Protein 7PC5 (pdb70)

Organism: Homo sapiens (NCBI:txid9606)

Secondary structure (DSSP, 8-state):
-EEEEEE---SS---EEEE--TT-SS-SS-EEEEE-TTSHHHHHT---TT-EEEEETTEE-TT--HHHHHHHHHHHHH-TTS-SEEEEEE----SS-HHHHHHHHHHHHHHHHSTT--HHHHHHHHTTS-HHHHHHHHHHHHHHHSS-HHHHHHHH--HHHHHHHHHHHS-HHHHHHHHHHHHT-SSS--HHHHHHHHHH--HHHHHHHHHHHHHHHSS-HHHHHHHH--HHHHHHHHHHHT--PPPPPSS--HHHHHHHHHHHHHHTTTSSS--HHHHHHHHHHS-HHHHHHHHHHHHHH-SS-HHHHHHHH--HHHHHHHHHHHHHHH-HHHHHHHHHHHHHSSSS--HHHHHHHHHHHTTTTHHHHHHHHHHHHSS-HHHHHHHH--HHHHHHHHHHH-S--/--EEE-

B-factor: mean 40.4, std 25.14, range [13.93, 130.68]

Structure (mmCIF, N/CA/C/O backbone):
data_7PC5
#
_entry.id   7PC5
#
_cell.length_a   54.110
_cell.length_b   60.350
_cell.length_c   181.680
_cell.angle_alpha   90.000
_cell.angle_beta   90.000
_cell.angle_gamma   90.000
#
_symmetry.space_group_name_H-M   'P 2 21 21'
#
loop_
_entity.id
_entity.type
_entity.pdbx_description
1 polymer 'PDZ domain-containing protein 7,Annexin A2'
2 polymer 'Exocyst complex component 4'
3 non-polymer 'CALCIUM ION'
4 non-polymer GLYCEROL
5 water water
#
loop_
_atom_site.group_PDB
_atom_site.id
_atom_site.type_symbol
_atom_site.label_atom_id
_atom_site.label_alt_id
_atom_site.label_comp_id
_atom_site.label_asym_id
_atom_site.label_entity_id
_atom_site.label_seq_id
_atom_site.pdbx_PDB_ins_code
_atom_site.Cartn_x
_atom_site.Cartn_y
_atom_site.Cartn_z
_atom_site.occupancy
_atom_site.B_iso_or_equiv
_atom_site.auth_seq_id
_atom_site.auth_comp_id
_atom_site.auth_asym_id
_atom_site.auth_atom_id
_atom_site.pdbx_PDB_model_num
ATOM 1 N N . GLU A 1 7 ? 13.626 -29.049 11.682 1.00 101.45 859 GLU A N 1
ATOM 2 C CA . GLU A 1 7 ? 12.705 -28.251 10.885 1.00 100.90 859 GLU A CA 1
ATOM 3 C C . GLU A 1 7 ? 11.680 -27.523 11.758 1.00 101.86 859 GLU A C 1
ATOM 4 O O . GLU A 1 7 ? 11.431 -26.333 11.565 1.00 100.61 859 GLU A O 1
ATOM 10 N N . LEU A 1 8 ? 11.089 -28.237 12.715 1.00 104.08 860 LEU A N 1
ATOM 11 C CA . LEU A 1 8 ? 10.126 -27.619 13.618 1.00 101.93 860 LEU A CA 1
ATOM 12 C C . LEU A 1 8 ? 10.833 -26.671 14.585 1.00 99.79 860 LEU A C 1
ATOM 13 O O . LEU A 1 8 ? 11.893 -26.994 15.130 1.00 101.42 860 LEU A O 1
ATOM 18 N N . LYS A 1 9 ? 10.243 -25.491 14.794 1.00 95.91 861 LYS A N 1
ATOM 19 C CA . LYS A 1 9 ? 10.862 -24.445 15.600 1.00 94.76 861 LYS A CA 1
ATOM 20 C C . LYS A 1 9 ? 9.786 -23.594 16.258 1.00 91.91 861 LYS A C 1
ATOM 21 O O . LYS A 1 9 ? 8.810 -23.206 15.612 1.00 95.15 861 LYS A O 1
ATOM 27 N N . THR A 1 10 ? 9.978 -23.294 17.540 1.00 89.06 862 THR A N 1
ATOM 28 C CA . THR A 1 10 ? 9.094 -22.402 18.277 1.00 82.77 862 THR A CA 1
ATOM 29 C C . THR A 1 10 ? 9.743 -21.027 18.342 1.00 82.60 862 THR A C 1
ATOM 30 O O . THR A 1 10 ? 10.868 -20.888 18.833 1.00 84.34 862 THR A O 1
ATOM 34 N N . VAL A 1 11 ? 9.042 -20.020 17.838 1.00 78.59 863 VAL A N 1
ATOM 35 C CA . VAL A 1 11 ? 9.531 -18.650 17.822 1.00 71.12 863 VAL A CA 1
ATOM 36 C C . VAL A 1 11 ? 8.648 -17.837 18.752 1.00 72.95 863 VAL A C 1
ATOM 37 O O . VAL A 1 11 ? 7.419 -17.832 18.606 1.00 74.95 863 VAL A O 1
ATOM 41 N N . THR A 1 12 ? 9.268 -17.178 19.726 1.00 70.27 864 THR A N 1
ATOM 42 C CA . THR A 1 12 ? 8.563 -16.239 20.584 1.00 71.88 864 THR A CA 1
ATOM 43 C C . THR A 1 12 ? 8.709 -14.844 19.995 1.00 64.64 864 THR A C 1
ATOM 44 O O . THR A 1 12 ? 9.813 -14.441 19.616 1.00 63.88 864 THR A O 1
ATOM 48 N N . LEU A 1 13 ? 7.590 -14.124 19.903 1.00 64.97 865 LEU A N 1
ATOM 49 C CA . LEU A 1 13 ? 7.551 -12.760 19.385 1.00 65.27 865 LEU A CA 1
ATOM 50 C C . LEU A 1 13 ? 6.762 -11.899 20.348 1.00 55.57 865 LEU A C 1
ATOM 51 O O . LEU A 1 13 ? 5.686 -12.298 20.792 1.00 55.06 865 LEU A O 1
ATOM 56 N N . SER A 1 14 ? 7.278 -10.717 20.655 1.00 50.90 866 SER A N 1
ATOM 57 C CA . SER A 1 14 ? 6.473 -9.774 21.417 1.00 51.47 866 SER A CA 1
ATOM 58 C C . SER A 1 14 ? 5.261 -9.337 20.599 1.00 52.93 866 SER A C 1
ATOM 59 O O . SER A 1 14 ? 5.317 -9.222 19.372 1.00 52.57 866 SER A O 1
ATOM 62 N N . LYS A 1 15 ? 4.163 -9.049 21.286 1.00 52.52 867 LYS A N 1
ATOM 63 C CA . LYS A 1 15 ? 3.031 -8.458 20.591 1.00 53.68 867 LYS A CA 1
ATOM 64 C C . LYS A 1 15 ? 2.929 -6.956 20.819 1.00 51.69 867 LYS A C 1
ATOM 65 O O . LYS A 1 15 ? 1.853 -6.379 20.612 1.00 50.15 867 LYS A O 1
ATOM 71 N N . MET A 1 16 ? 4.042 -6.306 21.209 1.00 46.49 868 MET A N 1
ATOM 72 C CA . MET A 1 16 ? 3.972 -4.878 21.515 1.00 42.61 868 MET A CA 1
ATOM 73 C C . MET A 1 16 ? 3.783 -4.034 20.260 1.00 41.75 868 MET A C 1
ATOM 74 O O . MET A 1 16 ? 3.044 -3.051 20.295 1.00 39.59 868 MET A O 1
ATOM 79 N N . LYS A 1 17 ? 4.376 -4.423 19.123 1.00 43.16 869 LYS A N 1
ATOM 80 C CA . LYS A 1 17 ? 4.179 -3.629 17.911 1.00 41.49 869 LYS A CA 1
ATOM 81 C C . LYS A 1 17 ? 2.714 -3.621 17.472 1.00 42.76 869 LYS A C 1
ATOM 82 O O . LYS A 1 17 ? 1.992 -4.602 17.643 1.00 46.55 869 LYS A O 1
ATOM 88 N N . GLN A 1 18 ? 2.273 -2.499 16.881 1.00 40.22 870 GLN A N 1
ATOM 89 C CA . GLN A 1 18 ? 0.888 -2.396 16.441 1.00 43.45 870 GLN A CA 1
ATOM 90 C C . GLN A 1 18 ? 0.543 -3.504 15.446 1.00 46.47 870 GLN A C 1
ATOM 91 O O . GLN A 1 18 ? -0.550 -4.078 15.495 1.00 49.65 870 GLN A O 1
ATOM 97 N N . SER A 1 19 ? 1.471 -3.843 14.567 1.00 45.70 871 SER A N 1
ATOM 98 C CA . SER A 1 19 ? 1.195 -4.846 13.541 1.00 52.08 871 SER A CA 1
ATOM 99 C C . SER A 1 19 ? 2.225 -5.965 13.602 1.00 48.66 871 SER A C 1
ATOM 100 O O . SER A 1 19 ? 3.414 -5.732 13.874 1.00 47.19 871 SER A O 1
ATOM 103 N N . LEU A 1 20 ? 1.740 -7.189 13.384 1.00 51.99 872 LEU A N 1
ATOM 104 C CA . LEU A 1 20 ? 2.630 -8.334 13.249 1.00 53.75 872 LEU A CA 1
ATOM 105 C C . LEU A 1 20 ? 3.605 -8.135 12.092 1.00 52.17 872 LEU A C 1
ATOM 106 O O . LEU A 1 20 ? 4.772 -8.534 12.175 1.00 51.97 872 LEU A O 1
ATOM 111 N N . GLY A 1 21 ? 3.143 -7.531 11.005 1.00 51.70 873 GLY A N 1
ATOM 112 C CA . GLY A 1 21 ? 4.017 -7.228 9.893 1.00 51.18 873 GLY A CA 1
ATOM 113 C C . GLY A 1 21 ? 4.317 -8.413 8.994 1.00 53.81 873 GLY A C 1
ATOM 114 O O . GLY A 1 21 ? 5.463 -8.600 8.581 1.00 53.10 873 GLY A O 1
ATOM 115 N N . ILE A 1 22 ? 3.322 -9.243 8.706 1.00 57.03 874 ILE A N 1
ATOM 116 C CA . ILE A 1 22 ? 3.491 -10.326 7.747 1.00 59.89 874 ILE A CA 1
ATOM 117 C C . ILE A 1 22 ? 2.243 -10.431 6.896 1.00 63.09 874 ILE A C 1
ATOM 118 O O . ILE A 1 22 ? 1.145 -10.049 7.310 1.00 63.66 874 ILE A O 1
ATOM 123 N N . SER A 1 23 ? 2.432 -10.956 5.693 1.00 65.42 875 SER A N 1
ATOM 124 C CA . SER A 1 23 ? 1.353 -11.501 4.892 1.00 72.84 875 SER A CA 1
ATOM 125 C C . SER A 1 23 ? 1.562 -13.003 4.770 1.00 71.54 875 SER A C 1
ATOM 126 O O . SER A 1 23 ? 2.697 -13.487 4.770 1.00 70.85 875 SER A O 1
ATOM 129 N N . ILE A 1 24 ? 0.457 -13.739 4.701 1.00 74.57 876 ILE A N 1
ATOM 130 C CA . ILE A 1 24 ? 0.494 -15.190 4.648 1.00 77.22 876 ILE A CA 1
ATOM 131 C C . ILE A 1 24 ? -0.180 -15.648 3.363 1.00 83.03 876 ILE A C 1
ATOM 132 O O . ILE A 1 24 ? -0.868 -14.882 2.686 1.00 81.60 876 ILE A O 1
ATOM 137 N N . SER A 1 25 ? 0.030 -16.928 3.048 1.00 83.49 877 SER A N 1
ATOM 138 C CA . SER A 1 25 ? -0.492 -17.571 1.847 1.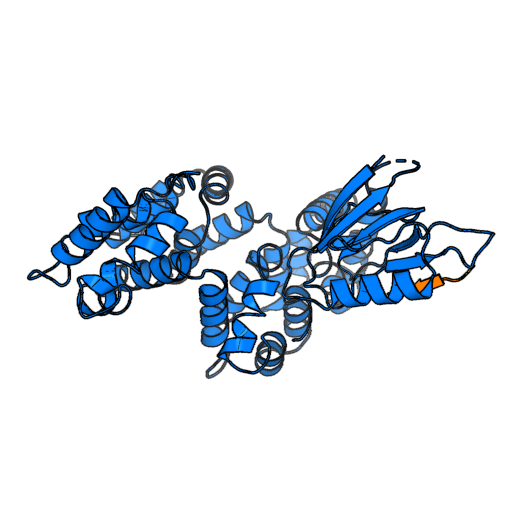00 89.55 877 SER A CA 1
ATOM 139 C C . SER A 1 25 ? -0.845 -19.022 2.135 1.00 90.20 877 SER A C 1
ATOM 140 O O . SER A 1 25 ? -0.253 -19.658 3.009 1.00 89.48 877 SER A O 1
ATOM 143 N N . GLY A 1 26 ? -1.793 -19.548 1.364 1.00 97.49 878 GLY A N 1
ATOM 144 C CA . GLY A 1 26 ? -2.132 -2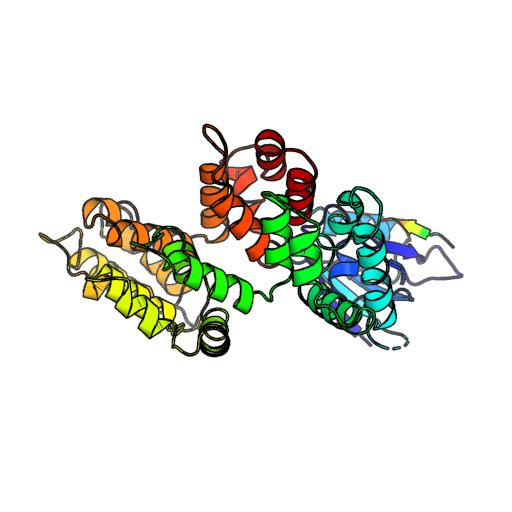0.958 1.421 1.00 97.04 878 GLY A CA 1
ATOM 145 C C . GLY A 1 26 ? -3.271 -21.247 2.382 1.00 100.24 878 GLY A C 1
ATOM 146 O O . GLY A 1 26 ? -3.790 -20.372 3.086 1.00 96.15 878 GLY A O 1
ATOM 147 N N . GLY A 1 27 ? -3.641 -22.517 2.401 1.00 101.33 879 GLY A N 1
ATOM 148 C CA . GLY A 1 27 ? -4.774 -23.045 3.140 1.00 103.43 879 GLY A CA 1
ATOM 149 C C . GLY A 1 27 ? -5.322 -24.261 2.418 1.00 107.89 879 GLY A C 1
ATOM 150 O O . GLY A 1 27 ? -5.037 -24.500 1.248 1.00 110.71 879 GLY A O 1
ATOM 151 N N . ILE A 1 28 ? -6.130 -25.053 3.135 1.00 114.47 880 ILE A N 1
ATOM 152 C CA . ILE A 1 28 ? -6.602 -26.317 2.554 1.00 119.49 880 ILE A CA 1
ATOM 153 C C . ILE A 1 28 ? -7.650 -26.114 1.466 1.00 121.01 880 ILE A C 1
ATOM 154 O O . ILE A 1 28 ? -7.885 -27.029 0.669 1.00 122.41 880 ILE A O 1
ATOM 159 N N . GLU A 1 29 ? -8.297 -24.948 1.406 1.00 118.79 881 GLU A N 1
ATOM 160 C CA . GLU A 1 29 ? -9.141 -24.661 0.250 1.00 121.24 881 GLU A CA 1
ATOM 161 C C . GLU A 1 29 ? -8.328 -24.406 -1.017 1.00 122.63 881 GLU A C 1
ATOM 162 O O . GLU A 1 29 ? -8.919 -24.224 -2.087 1.00 127.16 881 GLU A O 1
ATOM 168 N N . SER A 1 30 ? -6.999 -24.413 -0.923 1.00 118.32 882 SER A N 1
ATOM 169 C CA . SER A 1 30 ? -6.105 -24.147 -2.043 1.00 118.68 882 SER A CA 1
ATOM 170 C C . SER A 1 30 ? -5.325 -25.410 -2.394 1.00 123.54 882 SER A C 1
ATOM 171 O O . SER A 1 30 ? -4.728 -26.040 -1.514 1.00 123.16 882 SER A O 1
ATOM 174 N N . LYS A 1 31 ? -5.343 -25.783 -3.680 1.00 127.11 883 LYS A N 1
ATOM 175 C CA . LYS A 1 31 ? -4.566 -26.929 -4.147 1.00 128.12 883 LYS A CA 1
ATOM 176 C C . LYS A 1 31 ? -3.120 -26.552 -4.450 1.00 127.33 883 LYS A C 1
ATOM 177 O O . LYS A 1 31 ? -2.231 -27.408 -4.375 1.00 127.89 883 LYS A O 1
ATOM 183 N N . VAL A 1 32 ? -2.868 -25.284 -4.787 1.00 125.40 884 VAL A N 1
ATOM 184 C CA . VAL A 1 32 ? -1.503 -24.834 -5.042 1.00 123.29 884 VAL A CA 1
ATOM 185 C C . VAL A 1 32 ? -0.695 -24.774 -3.749 1.00 121.57 884 VAL A C 1
ATOM 186 O O . VAL A 1 32 ? 0.527 -24.974 -3.764 1.00 122.55 884 VAL A O 1
ATOM 190 N N . GLN A 1 33 ? -1.348 -24.511 -2.616 1.00 116.66 885 GLN A N 1
ATOM 191 C CA . GLN A 1 33 ? -0.659 -24.354 -1.333 1.00 110.06 885 GLN A CA 1
ATOM 192 C C . GLN A 1 33 ? -1.566 -24.820 -0.205 1.00 110.21 885 GLN A C 1
ATOM 193 O O . GLN A 1 33 ? -2.196 -24.010 0.486 1.00 105.19 885 GLN A O 1
ATOM 199 N N . PRO A 1 34 ? -1.656 -26.138 0.017 1.00 111.70 886 PRO A N 1
ATOM 200 C CA . PRO A 1 34 ? -2.467 -26.631 1.145 1.00 113.39 886 PRO A CA 1
ATOM 201 C C . PRO A 1 34 ? -1.998 -26.107 2.492 1.00 111.23 886 PRO A C 1
ATOM 202 O O . PRO A 1 34 ? -2.823 -25.905 3.394 1.00 113.99 886 PRO A O 1
ATOM 206 N N . MET A 1 35 ? -0.697 -25.876 2.648 1.00 107.66 887 MET A N 1
ATOM 207 C CA . MET A 1 35 ? -0.131 -25.402 3.900 1.00 102.62 887 MET A CA 1
ATOM 208 C C . MET A 1 35 ? -0.017 -23.882 3.883 1.00 98.88 887 MET A C 1
ATOM 209 O O . MET A 1 35 ? 0.335 -23.280 2.865 1.00 97.18 887 MET A O 1
ATOM 214 N N . VAL A 1 36 ? -0.333 -23.262 5.011 1.00 95.35 888 VAL A N 1
ATOM 215 C CA . VAL A 1 36 ? -0.163 -21.819 5.139 1.00 91.52 888 VAL A CA 1
ATOM 216 C C . VAL A 1 36 ? 1.314 -21.521 5.383 1.00 88.70 888 VAL A C 1
ATOM 217 O O . VAL A 1 36 ? 1.961 -22.167 6.215 1.00 88.60 888 VAL A O 1
ATOM 221 N N . LYS A 1 37 ? 1.868 -20.579 4.614 1.00 86.79 889 LYS A N 1
ATOM 222 C CA . LYS A 1 37 ? 3.249 -20.131 4.766 1.00 84.07 889 LYS A CA 1
ATOM 223 C C . LYS A 1 37 ? 3.313 -18.603 4.768 1.00 82.71 889 LYS A C 1
ATOM 224 O O . LYS A 1 37 ? 2.344 -17.910 4.443 1.00 80.52 889 LYS A O 1
ATOM 230 N N . ILE A 1 38 ? 4.477 -18.074 5.138 1.00 78.70 890 ILE A N 1
ATOM 231 C CA . ILE A 1 38 ? 4.700 -16.630 5.176 1.00 74.19 890 ILE A CA 1
ATOM 232 C C . ILE A 1 38 ? 5.084 -16.159 3.778 1.00 78.07 890 ILE A C 1
ATOM 233 O O . ILE A 1 38 ? 6.016 -16.697 3.167 1.00 79.56 890 ILE A O 1
ATOM 238 N N . GLU A 1 39 ? 4.354 -15.172 3.251 1.00 76.15 891 GLU A N 1
ATOM 239 C CA . GLU A 1 39 ? 4.697 -14.663 1.925 1.00 79.04 891 GLU A CA 1
ATOM 240 C C . GLU A 1 39 ? 5.724 -13.540 2.007 1.00 74.69 891 GLU A C 1
ATOM 241 O O . GLU A 1 39 ? 6.699 -13.533 1.251 1.00 72.76 891 GLU A O 1
ATOM 247 N N . LYS A 1 40 ? 5.523 -12.591 2.924 1.00 68.99 892 LYS A N 1
ATOM 248 C CA . LYS A 1 40 ? 6.395 -11.436 3.032 1.00 65.88 892 LYS A CA 1
ATOM 249 C C . LYS A 1 40 ? 6.444 -11.008 4.488 1.00 64.22 892 LYS A C 1
ATOM 250 O O . LYS A 1 40 ? 5.452 -11.126 5.211 1.00 62.56 892 LYS A O 1
ATOM 256 N N . ILE A 1 41 ? 7.617 -10.550 4.909 1.00 60.14 893 ILE A N 1
ATOM 257 C CA . ILE A 1 41 ? 7.833 -9.951 6.216 1.00 56.35 893 ILE A CA 1
ATOM 258 C C . ILE A 1 41 ? 8.058 -8.462 5.993 1.00 59.14 893 ILE A C 1
ATOM 259 O O . ILE A 1 41 ? 8.894 -8.075 5.165 1.00 59.61 893 ILE A O 1
ATOM 264 N N . PHE A 1 42 ? 7.302 -7.630 6.715 1.00 52.12 894 PHE A N 1
ATOM 265 C CA . PHE A 1 42 ? 7.483 -6.205 6.482 1.00 56.94 894 PHE A CA 1
ATOM 266 C C . PHE A 1 42 ? 8.296 -5.566 7.604 1.00 51.40 894 PHE A C 1
ATOM 267 O O . PHE A 1 42 ? 8.121 -5.907 8.784 1.00 46.23 894 PHE A O 1
ATOM 275 N N . PRO A 1 43 ? 9.189 -4.638 7.283 1.00 51.82 895 PRO A N 1
ATOM 276 C CA . PRO A 1 43 ? 9.811 -3.836 8.346 1.00 49.39 895 PRO A CA 1
ATOM 277 C C . PRO A 1 43 ? 8.763 -2.973 9.039 1.00 45.65 895 PRO A C 1
ATOM 278 O O . PRO A 1 43 ? 7.782 -2.536 8.437 1.00 61.28 895 PRO A O 1
ATOM 282 N N . GLY A 1 44 ? 8.954 -2.770 10.341 1.00 56.32 896 GLY A N 1
ATOM 283 C CA . GLY A 1 44 ? 7.986 -2.048 11.140 1.00 61.11 896 GLY A CA 1
ATOM 284 C C . GLY A 1 44 ? 7.081 -2.911 11.999 1.00 62.01 896 GLY A C 1
ATOM 285 O O . GLY A 1 44 ? 6.353 -2.362 12.852 1.00 58.47 896 GLY A O 1
ATOM 286 N N . GLY A 1 45 ? 7.095 -4.238 11.806 1.00 47.79 897 GLY A N 1
ATOM 287 C CA . GLY A 1 45 ? 6.250 -5.136 12.558 1.00 47.62 897 GLY A CA 1
ATOM 288 C C . GLY A 1 45 ? 7.039 -6.082 13.458 1.00 46.58 897 GLY A C 1
ATOM 289 O O . GLY A 1 45 ? 8.268 -6.165 13.403 1.00 47.17 897 GLY A O 1
ATOM 290 N N . ALA A 1 46 ? 6.285 -6.848 14.246 1.00 47.09 898 ALA A N 1
ATOM 291 C CA . ALA A 1 46 ? 6.875 -7.726 15.250 1.00 47.99 898 ALA A CA 1
ATOM 292 C C . ALA A 1 46 ? 7.751 -8.797 14.621 1.00 50.96 898 ALA A C 1
ATOM 293 O O . ALA A 1 46 ? 8.837 -9.090 15.130 1.00 49.25 898 ALA A O 1
ATOM 295 N N . ALA A 1 47 ? 7.280 -9.409 13.532 1.00 50.82 899 ALA A N 1
ATOM 296 C CA . ALA A 1 47 ? 8.008 -10.516 12.916 1.00 52.01 899 ALA A CA 1
ATOM 297 C C . ALA A 1 47 ? 9.405 -10.104 12.462 1.00 52.70 899 ALA A C 1
ATOM 298 O O . ALA A 1 47 ? 10.377 -10.847 12.664 1.00 51.50 899 ALA A O 1
ATOM 300 N N . PHE A 1 48 ? 9.518 -8.958 11.792 1.00 48.17 900 PHE A N 1
ATOM 301 C CA . PHE A 1 48 ? 10.826 -8.482 11.355 1.00 46.71 900 PHE A CA 1
ATOM 302 C C . PHE A 1 48 ? 11.773 -8.311 12.549 1.00 42.77 900 PHE A C 1
ATOM 303 O O . PHE A 1 48 ? 12.956 -8.674 12.480 1.00 41.59 900 PHE A O 1
ATOM 311 N N . LEU A 1 49 ? 11.247 -7.812 13.671 1.00 41.84 901 LEU A N 1
ATOM 312 C CA . LEU A 1 49 ? 12.071 -7.547 14.850 1.00 38.22 901 LEU A CA 1
ATOM 313 C C . LEU A 1 49 ? 12.653 -8.809 15.446 1.00 40.38 901 LEU A C 1
ATOM 314 O O . LEU A 1 49 ? 13.758 -8.782 16.005 1.00 41.74 901 LEU A O 1
ATOM 319 N N . SER A 1 50 ? 11.928 -9.920 15.340 1.00 44.24 902 SER A N 1
ATOM 320 C CA . SER A 1 50 ? 12.408 -11.169 15.904 1.00 49.52 902 SER A CA 1
ATOM 321 C C . SER A 1 50 ? 13.676 -11.647 15.210 1.00 54.79 902 SER A C 1
ATOM 322 O O . SER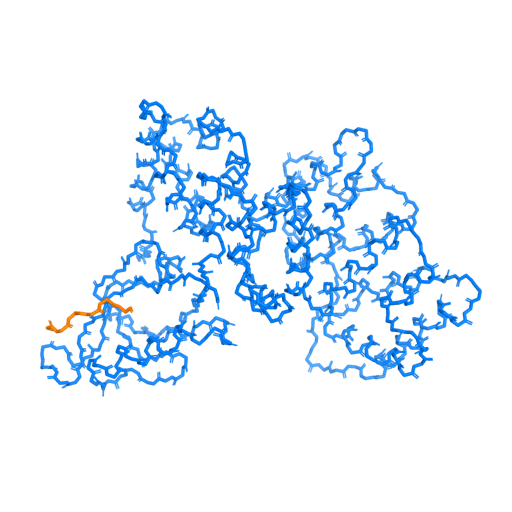 A 1 50 ? 14.488 -12.344 15.822 1.00 54.25 902 SER A O 1
ATOM 325 N N . GLY A 1 51 ? 13.867 -11.284 13.945 1.00 55.83 903 GLY A N 1
ATOM 326 C CA . GLY A 1 51 ? 14.985 -11.821 13.186 1.00 59.05 903 GLY A CA 1
ATOM 327 C C . GLY A 1 51 ? 15.025 -13.334 13.149 1.00 63.83 903 GLY A C 1
ATOM 328 O O . GLY A 1 51 ? 16.103 -13.920 12.987 1.00 68.28 903 GLY A O 1
ATOM 329 N N . ALA A 1 52 ? 13.871 -13.990 13.290 1.00 62.03 904 ALA A N 1
ATOM 330 C CA . ALA A 1 52 ? 13.812 -15.445 13.317 1.00 66.12 904 ALA A CA 1
ATOM 331 C C . ALA A 1 52 ? 12.724 -16.012 12.409 1.00 71.75 904 ALA A C 1
ATOM 332 O O . ALA A 1 52 ? 12.393 -17.199 12.527 1.00 74.69 904 ALA A O 1
ATOM 334 N N . LEU A 1 53 ? 12.168 -15.209 11.502 1.00 66.92 905 LEU A N 1
ATOM 335 C CA . LEU A 1 53 ? 11.075 -15.640 10.640 1.00 69.60 905 LEU A CA 1
ATOM 336 C C . LEU A 1 53 ? 11.354 -15.213 9.207 1.00 71.12 905 LEU A C 1
ATOM 337 O O . LEU A 1 53 ? 11.647 -14.043 8.946 1.00 74.44 905 LEU A O 1
ATOM 342 N N . GLN A 1 54 ? 11.251 -16.150 8.281 1.00 64.43 906 GLN A N 1
ATOM 343 C CA . GLN A 1 54 ? 11.557 -15.881 6.887 1.00 66.00 906 GLN A CA 1
ATOM 344 C C . GLN A 1 54 ? 10.364 -16.259 6.028 1.00 70.60 906 GLN A C 1
ATOM 345 O O . GLN A 1 54 ? 9.599 -17.165 6.366 1.00 73.95 906 GLN A O 1
ATOM 351 N N . ALA A 1 55 ? 10.204 -15.551 4.915 1.00 74.10 907 ALA A N 1
ATOM 352 C CA . ALA A 1 55 ? 9.193 -15.938 3.945 1.00 77.10 907 ALA A CA 1
ATOM 353 C C . ALA A 1 55 ? 9.470 -17.355 3.466 1.00 84.55 907 ALA A C 1
ATOM 354 O O . ALA A 1 55 ? 10.611 -17.706 3.152 1.00 87.41 907 ALA A O 1
ATOM 356 N N . GLY A 1 56 ? 8.423 -18.178 3.431 1.00 86.27 908 GLY A N 1
ATOM 357 C CA . GLY A 1 56 ? 8.529 -19.574 3.074 1.00 86.20 908 GLY A CA 1
ATOM 358 C C . GLY A 1 56 ? 8.360 -20.529 4.235 1.00 86.42 908 GLY A C 1
ATOM 359 O O . GLY A 1 56 ? 8.113 -21.720 4.004 1.00 88.65 908 GLY A O 1
ATOM 360 N N . PHE A 1 57 ? 8.492 -20.048 5.472 1.00 83.93 909 PHE A N 1
ATOM 361 C CA . PHE A 1 57 ? 8.301 -20.895 6.644 1.00 84.86 909 PHE A CA 1
ATOM 362 C C . PHE A 1 57 ? 6.865 -21.406 6.706 1.00 87.91 909 PHE A C 1
ATOM 363 O O . PHE A 1 57 ? 5.916 -20.672 6.420 1.00 85.31 909 PHE A O 1
ATOM 371 N N . GLU A 1 58 ? 6.716 -22.679 7.090 1.00 90.06 910 GLU A N 1
ATOM 372 C CA . GLU A 1 58 ? 5.419 -23.353 7.149 1.00 91.69 910 GLU A CA 1
ATOM 373 C C . GLU A 1 58 ? 4.810 -23.170 8.540 1.00 92.32 910 GLU A C 1
ATOM 374 O O . GLU A 1 58 ? 5.306 -23.727 9.525 1.00 95.89 910 GLU A O 1
ATOM 380 N N . LEU A 1 59 ? 3.730 -22.393 8.617 1.00 86.36 911 LEU A N 1
ATOM 381 C CA . LEU A 1 59 ? 3.073 -22.114 9.888 1.00 83.69 911 LEU A CA 1
ATOM 382 C C . LEU A 1 59 ? 2.373 -23.357 10.424 1.00 91.86 911 LEU A C 1
ATOM 383 O O . LEU A 1 59 ? 1.602 -24.012 9.708 1.00 90.59 911 LEU A O 1
ATOM 388 N N . VAL A 1 60 ? 2.642 -23.686 11.684 1.00 87.14 912 VAL A N 1
ATOM 389 C CA . VAL A 1 60 ? 2.109 -24.890 12.314 1.00 93.87 912 VAL A CA 1
ATOM 390 C C . VAL A 1 60 ? 1.139 -24.545 13.433 1.00 92.36 912 VAL A C 1
ATOM 391 O O . VAL A 1 60 ? 0.020 -25.059 13.479 1.00 93.51 912 VAL A O 1
ATOM 395 N N . ALA A 1 61 ? 1.550 -23.665 14.341 1.00 87.15 913 ALA A N 1
ATOM 396 C CA . ALA A 1 61 ? 0.723 -23.331 15.484 1.00 87.02 913 ALA A CA 1
ATOM 397 C C . ALA A 1 61 ? 1.047 -21.915 15.938 1.00 82.50 913 ALA A C 1
ATOM 398 O O . ALA A 1 61 ? 2.186 -21.451 15.813 1.00 79.62 913 ALA A O 1
ATOM 400 N N . VAL A 1 62 ? 0.029 -21.232 16.457 1.00 82.14 914 VAL A N 1
ATOM 401 C CA . VAL A 1 62 ? 0.189 -19.912 17.058 1.00 78.93 914 VAL A CA 1
ATOM 402 C C . VAL A 1 62 ? -0.555 -19.903 18.386 1.00 80.68 914 VAL A C 1
ATOM 403 O O . VAL A 1 62 ? -1.742 -20.256 18.442 1.00 83.51 914 VAL A O 1
ATOM 407 N N . ASP A 1 63 ? 0.153 -19.526 19.454 1.00 77.12 915 ASP A N 1
ATOM 408 C CA . ASP A 1 63 ? -0.372 -19.546 20.824 1.00 78.21 915 ASP A CA 1
ATOM 409 C C . ASP A 1 63 ? -1.204 -20.805 21.076 1.00 83.21 915 ASP A C 1
ATOM 410 O O . ASP A 1 63 ? -2.336 -20.756 21.558 1.00 85.44 915 ASP A O 1
ATOM 415 N N . GLY A 1 64 ? -0.635 -21.954 20.711 1.00 85.24 916 GLY A N 1
ATOM 416 C CA . GLY A 1 64 ? -1.280 -23.232 20.933 1.00 90.49 916 GLY A CA 1
ATOM 417 C C . GLY A 1 64 ? -2.353 -23.616 19.936 1.00 92.97 916 GLY A C 1
ATOM 418 O O . GLY A 1 64 ? -2.654 -24.810 19.808 1.00 100.84 916 GLY A O 1
ATOM 419 N N . GLU A 1 65 ? -2.955 -22.656 19.237 1.00 91.32 917 GLU A N 1
ATOM 420 C CA . GLU A 1 65 ? -3.970 -22.971 18.241 1.00 94.07 917 GLU A CA 1
ATOM 421 C C . GLU A 1 65 ? -3.311 -23.511 16.977 1.00 96.32 917 GLU A C 1
ATOM 422 O O . GLU A 1 65 ? -2.185 -23.143 16.635 1.00 91.07 917 GLU A O 1
ATOM 428 N N . ASN A 1 66 ? -4.024 -24.391 16.275 1.00 97.92 918 ASN A N 1
ATOM 429 C CA . ASN A 1 66 ? -3.442 -25.099 15.144 1.00 98.84 918 ASN A CA 1
ATOM 430 C C . ASN A 1 66 ? -3.638 -24.331 13.841 1.00 97.31 918 ASN A C 1
ATOM 431 O O . ASN A 1 66 ? -4.720 -23.801 13.570 1.00 98.02 918 ASN A O 1
ATOM 436 N N . LEU A 1 67 ? -2.573 -24.277 13.036 1.00 95.52 919 LEU A N 1
ATOM 437 C CA . LEU A 1 67 ? -2.594 -23.657 11.717 1.00 94.43 919 LEU A CA 1
ATOM 438 C C . LEU A 1 67 ? -2.361 -24.657 10.593 1.00 97.23 919 LEU A C 1
ATOM 439 O O . LEU A 1 67 ? -2.406 -24.272 9.419 1.00 96.98 919 LEU A O 1
ATOM 444 N N . GLU A 1 68 ? -2.112 -25.922 10.919 1.00 100.11 920 GLU A N 1
ATOM 445 C CA . GLU A 1 68 ? -1.855 -26.949 9.918 1.00 105.45 920 GLU A CA 1
ATOM 446 C C . GLU A 1 68 ? -3.165 -27.461 9.325 1.00 107.80 920 GLU A C 1
ATOM 447 O O . GLU A 1 68 ? -4.088 -27.831 10.058 1.00 108.92 920 GLU A O 1
ATOM 453 N N . GLN A 1 69 ? -3.235 -27.487 7.993 1.00 107.74 921 GLN A N 1
ATOM 454 C CA . GLN A 1 69 ? -4.403 -27.974 7.254 1.00 113.62 921 GLN A CA 1
ATOM 455 C C . GLN A 1 69 ? -5.678 -27.221 7.633 1.00 113.23 921 GLN A C 1
ATOM 456 O O . GLN A 1 69 ? -6.711 -27.822 7.934 1.00 117.16 921 GLN A O 1
ATOM 462 N N . VAL A 1 70 ? -5.617 -25.893 7.606 1.00 107.66 922 VAL A N 1
ATOM 463 C CA . VAL A 1 70 ? -6.787 -25.071 7.879 1.00 107.62 922 VAL A CA 1
ATOM 464 C C . VAL A 1 70 ? -7.054 -24.188 6.663 1.00 106.86 922 VAL A C 1
ATOM 465 O O . VAL A 1 70 ? -6.222 -24.057 5.767 1.00 105.67 922 VAL A O 1
ATOM 469 N N . THR A 1 71 ? -8.256 -23.618 6.623 1.00 108.02 923 THR A N 1
ATOM 470 C CA . THR A 1 71 ? -8.603 -22.646 5.597 1.00 107.43 923 THR A CA 1
ATOM 471 C C . THR A 1 71 ? -7.718 -21.408 5.711 1.00 105.64 923 THR A C 1
ATOM 472 O O . THR A 1 71 ? -7.163 -21.105 6.772 1.00 100.18 923 THR A O 1
ATOM 476 N N . HIS A 1 72 ? -7.603 -20.678 4.594 1.00 102.80 924 HIS A N 1
ATOM 477 C CA . HIS A 1 72 ? -6.860 -19.420 4.601 1.00 98.78 924 HIS A CA 1
ATOM 478 C C . HIS A 1 72 ? -7.474 -18.419 5.574 1.00 98.88 924 HIS A C 1
ATOM 479 O O . HIS A 1 72 ? -6.749 -17.708 6.285 1.00 93.05 924 HIS A O 1
ATOM 486 N N . GLN A 1 73 ? -8.809 -18.345 5.617 1.00 99.45 925 GLN A N 1
ATOM 487 C CA . GLN A 1 73 ? -9.463 -17.417 6.534 1.00 101.59 925 GLN A CA 1
ATOM 488 C C . GLN A 1 73 ? -9.286 -17.854 7.981 1.00 101.59 925 GLN A C 1
ATOM 489 O O . GLN A 1 73 ? -9.101 -17.009 8.868 1.00 95.10 925 GLN A O 1
ATOM 495 N N . ARG A 1 74 ? -9.344 -19.167 8.239 1.00 101.22 926 ARG A N 1
ATOM 496 C CA . ARG A 1 74 ? -9.113 -19.665 9.591 1.00 101.77 926 ARG A CA 1
ATOM 497 C C . ARG A 1 74 ? -7.740 -19.233 10.100 1.00 95.28 926 ARG A C 1
ATOM 498 O O . ARG A 1 74 ? -7.611 -18.727 11.223 1.00 93.36 926 ARG A O 1
ATOM 506 N N . ALA A 1 75 ? -6.702 -19.403 9.271 1.00 93.81 927 ALA A N 1
ATOM 507 C CA . ALA A 1 75 ? -5.359 -18.990 9.672 1.00 91.40 927 ALA A CA 1
ATOM 508 C C . ALA A 1 75 ? -5.279 -17.482 9.884 1.00 86.45 927 ALA A C 1
ATOM 509 O O . ALA A 1 75 ? -4.700 -17.024 10.877 1.00 83.63 927 ALA A O 1
ATOM 511 N N . VAL A 1 76 ? -5.857 -16.694 8.971 1.00 86.86 928 VAL A N 1
ATOM 512 C CA . VAL A 1 76 ? -5.835 -15.236 9.118 1.00 84.72 928 VAL A CA 1
ATOM 513 C C . VAL A 1 76 ? -6.435 -14.825 10.459 1.00 84.40 928 VAL A C 1
ATOM 514 O O . VAL A 1 76 ? -5.802 -14.122 11.257 1.00 80.38 928 VAL A O 1
ATOM 518 N N . ASP A 1 77 ? -7.659 -15.284 10.734 1.00 89.76 929 ASP A N 1
ATOM 519 C CA . ASP A 1 77 ? -8.380 -14.859 11.932 1.00 88.65 929 ASP A CA 1
ATOM 520 C C . ASP A 1 77 ? -7.741 -15.413 13.206 1.00 86.73 929 ASP A C 1
ATOM 521 O O . ASP A 1 77 ? -7.755 -14.747 14.249 1.00 86.23 929 ASP A O 1
ATOM 526 N N . THR A 1 78 ? -7.191 -16.635 13.150 1.00 87.32 930 THR A N 1
ATOM 527 C CA . THR A 1 78 ? -6.572 -17.229 14.335 1.00 87.13 930 THR A CA 1
ATOM 528 C C . THR A 1 78 ? -5.298 -16.481 14.726 1.00 81.94 930 THR A C 1
ATOM 529 O O . THR A 1 78 ? -5.070 -16.209 15.912 1.00 82.96 930 THR A O 1
ATOM 533 N N . ILE A 1 79 ? -4.463 -16.135 13.744 1.00 79.74 931 ILE A N 1
ATOM 534 C CA . ILE A 1 79 ? -3.248 -15.377 14.029 1.00 76.61 931 ILE A CA 1
ATOM 535 C C . ILE A 1 79 ? -3.595 -13.960 14.490 1.00 75.12 931 ILE A C 1
ATOM 536 O O . ILE A 1 79 ? -2.981 -13.429 15.428 1.00 70.37 931 ILE A O 1
ATOM 541 N N . ARG A 1 80 ? -4.578 -13.326 13.839 1.00 74.55 932 ARG A N 1
ATOM 542 C CA . ARG A 1 80 ? -5.029 -12.002 14.264 1.00 76.91 932 ARG A CA 1
ATOM 543 C C . ARG A 1 80 ? -5.552 -12.030 15.693 1.00 75.96 932 ARG A C 1
ATOM 544 O O . ARG A 1 80 ? -5.211 -11.168 16.510 1.00 71.13 932 ARG A O 1
ATOM 552 N N . ARG A 1 81 ? -6.396 -13.016 16.011 1.00 80.12 933 ARG A N 1
ATOM 553 C CA . ARG A 1 81 ? -6.916 -13.111 17.371 1.00 81.53 933 ARG A CA 1
ATOM 554 C C . ARG A 1 81 ? -5.791 -13.311 18.380 1.00 77.49 933 ARG A C 1
ATOM 555 O O . ARG A 1 81 ? -5.806 -12.715 19.463 1.00 74.91 933 ARG A O 1
ATOM 563 N N . ALA A 1 82 ? -4.804 -14.143 18.039 1.00 75.40 934 ALA A N 1
ATOM 564 C CA . ALA A 1 82 ? -3.662 -14.323 18.927 1.00 75.54 934 ALA A CA 1
ATOM 565 C C . ALA A 1 82 ? -2.883 -13.019 19.101 1.00 68.30 934 ALA A C 1
ATOM 566 O O . ALA A 1 82 ? -2.525 -12.649 20.226 1.00 66.60 934 ALA A O 1
ATOM 568 N N . TYR A 1 83 ? -2.626 -12.301 18.000 1.00 68.09 935 TYR A N 1
ATOM 569 C CA . TYR A 1 83 ? -1.778 -11.109 18.080 1.00 65.26 935 TYR A CA 1
ATOM 570 C C . TYR A 1 83 ? -2.466 -9.972 18.824 1.00 65.43 935 TYR A C 1
ATOM 571 O O . TYR A 1 83 ? -1.790 -9.147 19.454 1.00 59.46 935 TYR A O 1
ATOM 580 N N . ARG A 1 84 ? -3.797 -9.915 18.765 1.00 64.75 936 ARG A N 1
ATOM 581 C CA . ARG A 1 84 ? -4.565 -8.895 19.469 1.00 64.86 936 ARG A CA 1
ATOM 582 C C . ARG A 1 84 ? -4.790 -9.227 20.939 1.00 66.38 936 ARG A C 1
ATOM 583 O O . ARG A 1 84 ? -5.213 -8.345 21.702 1.00 65.54 936 ARG A O 1
ATOM 591 N N . ASN A 1 85 ? -4.525 -10.470 21.347 1.00 67.36 937 ASN A N 1
ATOM 592 C CA . ASN A 1 85 ? -4.654 -10.899 22.738 1.00 69.65 937 ASN A CA 1
ATOM 593 C C . ASN A 1 85 ? -3.371 -10.526 23.477 1.00 65.36 937 ASN A C 1
ATOM 594 O O . ASN A 1 85 ? -2.435 -11.319 23.620 1.00 63.89 937 ASN A O 1
ATOM 599 N N . LYS A 1 86 ? -3.333 -9.283 23.957 1.00 62.28 938 LYS A N 1
ATOM 600 C CA . LYS A 1 86 ? -2.139 -8.788 24.627 1.00 59.51 938 LYS A CA 1
ATOM 601 C C . LYS A 1 86 ? -1.940 -9.406 26.007 1.00 61.44 938 LYS A C 1
ATOM 602 O O . LYS A 1 86 ? -0.840 -9.299 26.560 1.00 63.88 938 LYS A O 1
ATOM 608 N N . ALA A 1 87 ? -2.962 -10.062 26.562 1.00 69.14 939 ALA A N 1
ATOM 609 C CA . ALA A 1 87 ? -2.835 -10.667 27.882 1.00 70.44 939 ALA A CA 1
ATOM 610 C C . ALA A 1 87 ? -1.861 -11.840 27.908 1.00 74.37 939 ALA A C 1
ATOM 611 O O . ALA A 1 87 ? -1.464 -12.262 29.001 1.00 72.63 939 ALA A O 1
ATOM 613 N N . ARG A 1 88 ? -1.477 -12.379 26.746 1.00 71.27 940 ARG A N 1
ATOM 614 C CA . ARG A 1 88 ? -0.539 -13.499 26.657 1.00 70.88 940 ARG A CA 1
ATOM 615 C C . ARG A 1 88 ? 0.684 -13.018 25.892 1.00 69.16 940 ARG A C 1
ATOM 616 O O . ARG A 1 88 ? 0.689 -13.020 24.661 1.00 69.26 940 ARG A O 1
ATOM 624 N N . GLU A 1 89 ? 1.716 -12.617 26.629 1.00 67.39 941 GLU A N 1
ATOM 625 C CA . GLU A 1 89 ? 2.955 -12.096 26.081 1.00 65.51 941 GLU A CA 1
ATOM 626 C C . GLU A 1 89 ? 4.124 -12.926 26.596 1.00 69.32 941 GLU A C 1
ATOM 627 O O . GLU A 1 89 ? 4.250 -13.110 27.815 1.00 73.85 941 GLU A O 1
ATOM 633 N N . PRO A 1 90 ? 4.998 -13.448 25.717 1.00 65.66 942 PRO A N 1
ATOM 634 C CA . PRO A 1 90 ? 5.016 -13.275 24.262 1.00 61.72 942 PRO A CA 1
ATOM 635 C C . PRO A 1 90 ? 4.089 -14.217 23.490 1.00 62.67 942 PRO A C 1
ATOM 636 O O . PRO A 1 90 ? 3.412 -15.073 24.069 1.00 66.18 942 PRO A O 1
ATOM 640 N N . MET A 1 91 ? 4.056 -14.030 22.176 1.00 59.59 943 MET A N 1
ATOM 641 C CA . MET A 1 91 ? 3.326 -14.913 21.280 1.00 65.71 943 MET A CA 1
ATOM 642 C C . MET A 1 91 ? 4.246 -16.038 20.826 1.00 68.28 943 MET A C 1
ATOM 643 O O . MET A 1 91 ? 5.421 -15.816 20.524 1.00 65.25 943 MET A O 1
ATOM 648 N N . GLU A 1 92 ? 3.710 -17.250 20.783 1.00 72.03 944 GLU A N 1
ATOM 649 C CA . GLU A 1 92 ? 4.479 -18.436 20.435 1.00 74.81 944 GLU A CA 1
ATOM 650 C C . GLU A 1 92 ? 4.072 -18.878 19.039 1.00 74.83 944 GLU A C 1
ATOM 651 O O . GLU A 1 92 ? 2.893 -19.162 18.791 1.00 75.49 944 GLU A O 1
ATOM 657 N N . LEU A 1 93 ? 5.043 -18.948 18.139 1.00 71.30 945 LEU A N 1
ATOM 658 C CA . LEU A 1 93 ? 4.786 -19.231 16.733 1.00 72.10 945 LEU A CA 1
ATOM 659 C C . LEU A 1 93 ? 5.563 -20.488 16.337 1.00 78.00 945 LEU A C 1
ATOM 660 O O . LEU A 1 93 ? 6.770 -20.428 16.085 1.00 78.39 945 LEU A O 1
ATOM 665 N N . VAL A 1 94 ? 4.878 -21.626 16.287 1.00 76.55 946 VAL A N 1
ATOM 666 C CA . VAL A 1 94 ? 5.517 -22.876 15.888 1.00 81.85 946 VAL A CA 1
ATOM 667 C C . VAL A 1 94 ? 5.519 -22.950 14.369 1.00 81.77 946 VAL A C 1
ATOM 668 O O . VAL A 1 94 ? 4.465 -22.872 13.730 1.00 82.77 946 VAL A O 1
ATOM 672 N N . VAL A 1 95 ? 6.706 -23.112 13.790 1.00 84.90 947 VAL A N 1
ATOM 673 C CA . VAL A 1 95 ? 6.894 -23.035 12.351 1.00 85.55 947 VAL A CA 1
ATOM 674 C C . VAL A 1 95 ? 7.764 -24.204 11.907 1.00 91.34 947 VAL A C 1
ATOM 675 O O . VAL A 1 95 ? 8.466 -24.826 12.708 1.00 92.28 947 VAL A O 1
ATOM 679 N N . ARG A 1 96 ?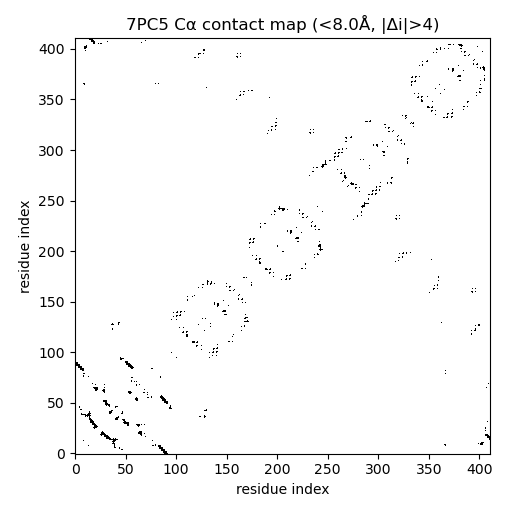 7.693 -24.512 10.611 1.00 92.71 948 ARG A N 1
ATOM 680 C CA . ARG A 1 96 ? 8.450 -25.608 10.012 1.00 97.56 948 ARG A CA 1
ATOM 681 C C . ARG A 1 96 ? 9.300 -25.075 8.864 1.00 100.03 948 ARG A C 1
ATOM 682 O O . ARG A 1 96 ? 8.767 -24.577 7.866 1.00 99.30 948 ARG A O 1
ATOM 690 N N . VAL A 1 97 ? 10.616 -25.191 9.010 1.00 101.96 949 VAL A N 1
ATOM 691 C CA . VAL A 1 97 ? 11.599 -24.800 8.001 1.00 101.27 949 VAL A CA 1
ATOM 692 C C . VAL A 1 97 ? 11.494 -25.775 6.830 1.00 103.98 949 VAL A C 1
ATOM 693 O O . VAL A 1 97 ? 10.962 -26.880 7.010 1.00 110.69 949 VAL A O 1
ATOM 697 N N . PRO A 1 98 ? 11.948 -25.412 5.609 1.00 102.64 950 PRO A N 1
ATOM 698 C CA . PRO A 1 98 ? 12.022 -26.273 4.421 1.00 105.34 950 PRO A CA 1
ATOM 699 C C . PRO A 1 98 ? 12.220 -27.764 4.702 1.00 109.91 950 PRO A C 1
ATOM 700 O O . PRO A 1 98 ? 13.024 -28.411 4.030 1.00 112.45 950 PRO A O 1
ATOM 704 N N . VAL A 1 108 ? 21.385 -19.369 7.132 1.00 98.85 960 VAL A N 1
ATOM 705 C CA . VAL A 1 108 ? 20.912 -18.062 6.690 1.00 88.21 960 VAL A CA 1
ATOM 706 C C . VAL A 1 108 ? 20.203 -17.344 7.831 1.00 87.28 960 VAL A C 1
ATOM 707 O O . VAL A 1 108 ? 19.383 -17.936 8.539 1.00 92.48 960 VAL A O 1
ATOM 711 N N . LYS A 1 109 ? 20.547 -16.072 8.026 1.00 79.59 961 LYS A N 1
ATOM 712 C CA . LYS A 1 109 ? 19.900 -15.230 9.022 1.00 68.91 961 LYS A CA 1
ATOM 713 C C . LYS A 1 109 ? 18.724 -14.499 8.399 1.00 60.72 961 LYS A C 1
ATOM 714 O O . LYS A 1 109 ? 18.725 -14.188 7.207 1.00 66.45 961 LYS A O 1
ATOM 720 N N . ALA A 1 110 ? 17.707 -14.229 9.213 1.00 56.68 962 ALA A N 1
ATOM 721 C CA . ALA A 1 110 ? 16.582 -13.467 8.694 1.00 55.53 962 ALA A CA 1
ATOM 722 C C . ALA A 1 110 ? 17.007 -12.041 8.351 1.00 54.94 962 ALA A C 1
ATOM 723 O O . ALA A 1 110 ? 16.660 -11.523 7.282 1.00 53.31 962 ALA A O 1
ATOM 725 N N . TYR A 1 111 ? 17.780 -11.403 9.235 1.00 49.69 963 TYR A N 1
ATOM 726 C CA . TYR A 1 111 ? 18.315 -10.058 9.017 1.00 46.95 963 TYR A CA 1
ATOM 727 C C . TYR A 1 111 ? 19.768 -10.210 8.563 1.00 49.39 963 TYR A C 1
ATOM 728 O O . TYR A 1 111 ? 20.662 -10.467 9.366 1.00 47.64 963 TYR A O 1
ATOM 737 N N . THR A 1 112 ? 20.011 -10.073 7.271 1.00 50.38 964 THR A N 1
ATOM 738 C CA . THR A 1 112 ? 21.317 -10.419 6.732 1.00 52.66 964 THR A CA 1
ATOM 739 C C . THR A 1 112 ? 22.273 -9.234 6.724 1.00 50.35 964 THR A C 1
ATOM 740 O O . THR A 1 112 ? 21.907 -8.106 7.039 1.00 47.02 964 THR A O 1
ATOM 744 N N . ASN A 1 113 ? 23.513 -9.498 6.286 1.00 31.28 965 ASN A N 1
ATOM 745 C CA . ASN A 1 113 ? 24.466 -8.420 6.053 1.00 32.99 965 ASN A CA 1
ATOM 746 C C . ASN A 1 113 ? 23.913 -7.395 5.065 1.00 35.37 965 ASN A C 1
ATOM 747 O O . ASN A 1 113 ? 24.081 -6.188 5.253 1.00 30.81 965 ASN A O 1
ATOM 752 N N . PHE A 1 114 ? 23.236 -7.861 4.010 1.00 28.96 966 PHE A N 1
ATOM 753 C CA . PHE A 1 114 ? 22.634 -6.912 3.069 1.00 28.69 966 PHE A CA 1
ATOM 754 C C . PHE A 1 114 ? 21.551 -6.052 3.707 1.00 29.58 966 PHE A C 1
ATOM 755 O O . PHE A 1 114 ? 21.441 -4.865 3.378 1.00 27.27 966 PHE A O 1
ATOM 763 N N . ASP A 1 115 ? 20.708 -6.628 4.586 1.00 26.61 967 ASP A N 1
ATOM 764 C CA . ASP A 1 115 ? 19.699 -5.811 5.260 1.00 31.08 967 ASP A CA 1
ATOM 765 C C . ASP A 1 115 ? 20.342 -4.731 6.112 1.00 26.01 967 ASP A C 1
ATOM 766 O O . ASP A 1 115 ? 19.852 -3.601 6.167 1.00 24.92 967 ASP A O 1
ATOM 771 N N . ALA A 1 116 ? 21.413 -5.086 6.832 1.00 28.56 968 ALA A N 1
ATOM 772 C CA . ALA A 1 116 ? 22.107 -4.103 7.660 1.00 32.09 968 ALA A CA 1
ATOM 773 C C . ALA A 1 116 ? 22.742 -3.019 6.785 1.00 26.18 968 ALA A C 1
ATOM 774 O O . ALA A 1 116 ? 22.674 -1.817 7.115 1.00 27.20 968 ALA A O 1
ATOM 776 N N . GLU A 1 117 ? 23.320 -3.427 5.653 1.00 26.18 969 GLU A N 1
ATOM 777 C CA . GLU A 1 117 ? 23.941 -2.467 4.754 1.00 29.17 969 GLU A CA 1
ATOM 778 C C . GLU A 1 117 ? 22.895 -1.533 4.153 1.00 32.53 969 GLU A C 1
ATOM 779 O O . GLU A 1 117 ? 23.127 -0.321 4.030 1.00 27.54 969 GLU A O 1
ATOM 785 N N . ARG A 1 118 ? 21.717 -2.069 3.826 1.00 29.02 970 ARG A N 1
ATOM 786 C CA . ARG A 1 118 ? 20.644 -1.221 3.295 1.00 27.34 970 ARG A CA 1
ATOM 787 C C . ARG A 1 118 ? 20.164 -0.204 4.326 1.00 24.70 970 ARG A C 1
ATOM 788 O O . ARG A 1 118 ? 19.985 0.987 4.028 1.00 26.72 970 ARG A O 1
ATOM 796 N N . ASP A 1 119 ? 19.960 -0.656 5.557 1.00 23.38 971 ASP A N 1
ATOM 797 C CA . ASP A 1 119 ? 19.566 0.264 6.619 1.00 25.60 971 ASP A CA 1
ATOM 798 C C . ASP A 1 119 ? 20.622 1.346 6.823 1.00 25.24 971 ASP A C 1
ATOM 799 O O . ASP A 1 119 ? 20.294 2.526 6.989 1.00 23.56 971 ASP A O 1
ATOM 804 N N . ALA A 1 120 ? 21.893 0.953 6.841 1.00 22.95 972 ALA A N 1
ATOM 805 C CA . ALA A 1 120 ? 22.972 1.933 7.011 1.00 25.41 972 ALA A CA 1
ATOM 806 C C . ALA A 1 120 ? 23.020 2.906 5.841 1.00 29.18 972 ALA A C 1
ATOM 807 O O . ALA A 1 120 ? 23.243 4.105 6.025 1.00 26.13 972 ALA A O 1
ATOM 809 N N A LEU A 1 121 ? 22.848 2.400 4.621 0.47 25.24 973 LEU A N 1
ATOM 810 N N B LEU A 1 121 ? 22.841 2.398 4.623 0.53 25.07 973 LEU A N 1
ATOM 811 C CA A LEU A 1 121 ? 22.814 3.277 3.459 0.47 25.10 973 LEU A CA 1
ATOM 812 C CA B LEU A 1 121 ? 22.816 3.267 3.458 0.53 25.10 973 LEU A CA 1
ATOM 813 C C A LEU A 1 121 ? 21.688 4.298 3.593 0.47 24.41 973 LEU A C 1
ATOM 814 C C B LEU A 1 121 ? 21.683 4.285 3.563 0.53 24.43 973 LEU A C 1
ATOM 815 O O A LEU A 1 121 ? 21.873 5.490 3.312 0.47 26.46 973 LEU A O 1
ATOM 816 O O B LEU A 1 121 ? 21.866 5.469 3.245 0.53 26.10 973 LEU A O 1
ATOM 825 N N . ASN A 1 122 ? 20.504 3.835 3.993 1.00 23.75 974 ASN A N 1
ATOM 826 C CA . ASN A 1 122 ? 19.352 4.734 4.084 1.00 24.22 974 ASN A CA 1
ATOM 827 C C . ASN A 1 122 ? 19.541 5.755 5.208 1.00 25.07 974 ASN A C 1
ATOM 828 O O . ASN A 1 122 ? 19.096 6.896 5.080 1.00 26.97 974 ASN A O 1
ATOM 833 N N . ILE A 1 123 ? 20.193 5.365 6.296 1.00 25.31 975 ILE A N 1
ATOM 834 C CA . ILE A 1 123 ? 20.496 6.337 7.359 1.00 22.85 975 ILE A CA 1
ATOM 835 C C . ILE A 1 123 ? 21.521 7.352 6.870 1.00 23.63 975 ILE A C 1
ATOM 836 O O . ILE A 1 123 ? 21.369 8.557 7.105 1.00 25.21 975 ILE A O 1
ATOM 841 N N . GLU A 1 124 ? 22.560 6.893 6.154 1.00 23.53 976 GLU A N 1
ATOM 842 C CA . GLU A 1 124 ? 23.527 7.838 5.612 1.00 26.17 976 GLU A CA 1
ATOM 843 C C . GLU A 1 124 ? 22.834 8.841 4.694 1.00 28.30 976 GLU A C 1
ATOM 844 O O . GLU A 1 124 ? 23.122 10.049 4.748 1.00 26.26 976 GLU A O 1
ATOM 850 N N . THR A 1 125 ? 21.931 8.347 3.824 1.00 27.80 977 THR A N 1
ATOM 851 C CA . THR A 1 125 ? 21.183 9.240 2.939 1.00 28.64 977 THR A CA 1
ATOM 852 C C . THR A 1 125 ? 20.429 10.297 3.741 1.00 26.53 977 THR A C 1
ATOM 853 O O . THR A 1 125 ? 20.432 11.489 3.400 1.00 29.68 977 THR A O 1
ATOM 857 N N . ALA A 1 126 ? 19.774 9.860 4.801 1.00 25.28 978 ALA A N 1
ATOM 858 C CA . ALA A 1 126 ? 18.946 10.741 5.624 1.00 25.32 978 ALA A CA 1
ATOM 859 C C . ALA A 1 126 ? 19.792 11.781 6.353 1.00 30.43 978 ALA A C 1
ATOM 860 O O . ALA A 1 126 ? 19.392 12.955 6.466 1.00 29.83 978 ALA A O 1
ATOM 862 N N . ILE A 1 127 ? 20.975 11.374 6.820 1.00 28.34 979 ILE A N 1
ATOM 863 C CA . ILE A 1 127 ? 21.878 12.300 7.509 1.00 26.73 979 ILE A CA 1
ATOM 864 C C . ILE A 1 127 ? 22.369 13.376 6.555 1.00 30.31 979 ILE A C 1
ATOM 865 O O . ILE A 1 127 ? 22.457 14.562 6.913 1.00 33.58 979 ILE A O 1
ATOM 870 N N . LYS A 1 128 ? 22.707 12.984 5.315 1.00 28.52 980 LYS A N 1
ATOM 871 C CA . LYS A 1 128 ? 23.312 13.884 4.347 1.00 33.72 980 LYS A CA 1
ATOM 872 C C . LYS A 1 128 ? 22.287 14.679 3.547 1.00 37.77 980 LYS A C 1
ATOM 873 O O . LYS A 1 128 ? 22.671 15.604 2.833 1.00 42.99 980 LYS A O 1
ATOM 879 N N . THR A 1 129 ? 21.001 14.382 3.695 1.00 38.74 981 THR A N 1
ATOM 880 C CA . THR A 1 129 ? 19.961 15.170 3.044 1.00 46.35 981 THR A CA 1
ATOM 881 C C . THR A 1 129 ? 19.938 16.583 3.618 1.00 43.58 981 THR A C 1
ATOM 882 O O . THR A 1 129 ? 20.088 16.777 4.826 1.00 37.69 981 THR A O 1
ATOM 886 N N . LYS A 1 130 ? 19.765 17.581 2.743 1.00 41.42 982 LYS A N 1
ATOM 887 C CA . LYS A 1 130 ? 19.729 18.962 3.203 1.00 43.44 982 LYS A CA 1
ATOM 888 C C . LYS A 1 130 ? 18.658 19.128 4.266 1.00 41.37 982 LYS A C 1
ATOM 889 O O . LYS A 1 130 ? 17.507 18.740 4.062 1.00 44.98 982 LYS A O 1
ATOM 895 N N . GLY A 1 131 ? 19.048 19.673 5.415 1.00 43.14 983 GLY A N 1
ATOM 896 C CA . GLY A 1 131 ? 18.153 19.821 6.536 1.00 41.85 983 GLY A CA 1
ATOM 897 C C . GLY A 1 131 ? 18.031 18.612 7.447 1.00 39.93 983 GLY A C 1
ATOM 898 O O . GLY A 1 131 ? 17.437 18.743 8.516 1.00 39.42 983 GLY A O 1
ATOM 899 N N . VAL A 1 132 ? 18.589 17.456 7.054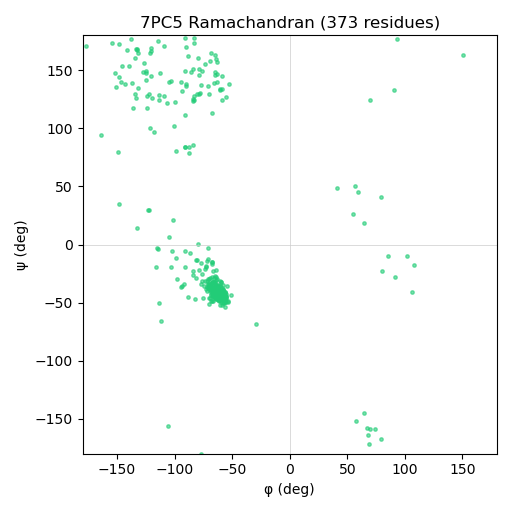 1.00 33.26 984 VAL A N 1
ATOM 900 C CA . VAL A 1 132 ? 18.536 16.172 7.753 1.00 29.32 984 VAL A CA 1
ATOM 901 C C . VAL A 1 132 ? 17.134 15.563 7.712 1.00 29.46 984 VAL A C 1
ATOM 902 O O . VAL A 1 132 ? 16.170 16.163 8.200 1.00 36.92 984 VAL A O 1
ATOM 906 N N . ASP A 1 133 ? 17.016 14.327 7.220 1.00 27.74 985 ASP A N 1
ATOM 907 C CA . ASP A 1 133 ? 15.719 13.630 7.176 1.00 23.41 985 ASP A CA 1
ATOM 908 C C . ASP A 1 133 ? 15.521 12.827 8.470 1.00 25.03 985 ASP A C 1
ATOM 909 O O . ASP A 1 133 ? 15.775 11.626 8.555 1.00 25.71 985 ASP A O 1
ATOM 914 N N . GLU A 1 134 ? 15.028 13.521 9.516 1.00 25.91 986 GLU A N 1
ATOM 915 C CA . GLU A 1 134 ? 14.859 12.864 10.809 1.00 25.47 986 GLU A CA 1
ATOM 916 C C . GLU A 1 134 ? 13.770 11.803 10.770 1.00 25.76 986 GLU A C 1
ATOM 917 O O . GLU A 1 134 ? 13.874 10.796 11.469 1.00 25.18 986 GLU A O 1
ATOM 923 N N . VAL A 1 135 ? 12.719 12.010 9.969 1.00 24.83 987 VAL A N 1
ATOM 924 C CA . VAL A 1 135 ? 11.634 11.030 9.892 1.00 25.00 987 VAL A CA 1
ATOM 925 C C . VAL A 1 135 ? 12.184 9.660 9.520 1.00 26.34 987 VAL A C 1
ATOM 926 O O . VAL A 1 135 ? 11.851 8.637 10.140 1.00 24.20 987 VAL A O 1
ATOM 930 N N . THR A 1 136 ? 13.039 9.614 8.505 1.00 26.12 988 THR A N 1
ATOM 931 C CA . THR A 1 136 ? 13.584 8.321 8.081 1.00 20.91 988 THR A CA 1
ATOM 932 C C . THR A 1 136 ? 14.490 7.712 9.147 1.00 23.97 988 THR A C 1
ATOM 933 O O . THR A 1 136 ? 14.440 6.500 9.402 1.00 24.23 988 THR A O 1
ATOM 937 N N . ILE A 1 137 ? 15.314 8.538 9.782 1.00 24.69 989 ILE A N 1
ATOM 938 C CA . ILE A 1 137 ? 16.173 8.049 10.857 1.00 26.30 989 ILE A CA 1
ATOM 939 C C . ILE A 1 137 ? 15.331 7.426 11.961 1.00 22.43 989 ILE A C 1
ATOM 940 O O . ILE A 1 137 ? 15.632 6.321 12.456 1.00 22.19 989 ILE A O 1
ATOM 945 N N . VAL A 1 138 ? 14.258 8.126 12.374 1.00 21.16 990 VAL A N 1
ATOM 946 C CA . VAL A 1 138 ? 13.400 7.565 13.426 1.00 23.04 990 VAL A CA 1
ATOM 947 C C . VAL A 1 138 ? 12.707 6.299 12.941 1.00 24.17 990 VAL A C 1
ATOM 948 O O . VAL A 1 138 ? 12.663 5.281 13.653 1.00 21.59 990 VAL A O 1
ATOM 952 N N A ASN A 1 139 ? 12.137 6.354 11.729 0.50 22.67 991 ASN A N 1
ATOM 953 N N B ASN A 1 139 ? 12.165 6.328 11.727 0.50 22.68 991 ASN A N 1
ATOM 954 C CA A ASN A 1 139 ? 11.381 5.228 11.179 0.50 24.41 991 ASN A CA 1
ATOM 955 C CA B ASN A 1 139 ? 11.363 5.199 11.275 0.50 24.22 991 ASN A CA 1
ATOM 956 C C A ASN A 1 139 ? 12.205 3.949 11.174 0.50 23.92 991 ASN A C 1
ATOM 957 C C B ASN A 1 139 ? 12.194 3.929 11.131 0.50 23.86 991 ASN A C 1
ATOM 958 O O A ASN A 1 139 ? 11.690 2.855 11.468 0.50 24.82 991 ASN A O 1
ATOM 959 O O B ASN A 1 139 ? 11.665 2.814 11.309 0.50 24.77 991 ASN A O 1
ATOM 968 N N . ILE A 1 140 ? 13.487 4.064 10.830 1.00 22.42 992 ILE A N 1
ATOM 969 C CA . ILE A 1 140 ? 14.354 2.890 10.827 1.00 21.21 992 ILE A CA 1
ATOM 970 C C . ILE A 1 140 ? 14.715 2.487 12.259 1.00 22.09 992 ILE A C 1
ATOM 971 O O . ILE A 1 140 ? 14.413 1.375 12.712 1.00 22.33 992 ILE A O 1
ATOM 976 N N . LEU A 1 141 ? 15.371 3.391 12.997 1.00 20.15 993 LEU A N 1
ATOM 977 C CA . LEU A 1 141 ? 16.052 2.929 14.204 1.00 20.59 993 LEU A CA 1
ATOM 978 C C . LEU A 1 141 ? 15.084 2.533 15.317 1.00 23.92 993 LEU A C 1
ATOM 979 O O . LEU A 1 141 ? 15.399 1.629 16.084 1.00 23.39 993 LEU A O 1
ATOM 984 N N . THR A 1 142 ? 13.931 3.199 15.444 1.00 23.72 994 THR A N 1
ATOM 985 C CA . THR A 1 142 ? 12.997 2.778 16.491 1.00 23.88 994 THR A CA 1
ATOM 986 C C . THR A 1 142 ? 12.184 1.560 16.085 1.00 29.65 994 THR A C 1
ATOM 987 O O . THR A 1 142 ? 11.376 1.082 16.889 1.00 27.77 994 THR A O 1
ATOM 991 N N . ASN A 1 143 ? 12.407 1.026 14.877 1.00 22.82 995 ASN A N 1
ATOM 992 C CA . ASN A 1 143 ? 11.715 -0.172 14.415 1.00 21.36 995 ASN A CA 1
ATOM 993 C C . ASN A 1 143 ? 12.705 -1.269 14.042 1.00 22.15 995 ASN A C 1
ATOM 994 O O . ASN A 1 143 ? 12.425 -2.094 13.178 1.00 23.48 995 ASN A O 1
ATOM 999 N N . ARG A 1 144 ? 13.850 -1.279 14.687 1.00 22.41 996 ARG A N 1
ATOM 1000 C CA . ARG A 1 144 ? 14.843 -2.343 14.604 1.00 23.44 996 ARG A CA 1
ATOM 1001 C C . ARG A 1 144 ? 15.173 -2.767 16.025 1.00 24.23 996 ARG A C 1
ATOM 1002 O O . ARG A 1 144 ? 15.115 -1.944 16.944 1.00 25.18 996 ARG A O 1
ATOM 1010 N N . SER A 1 145 ? 15.501 -4.045 16.192 1.00 23.23 997 SER A N 1
ATOM 1011 C CA . SER A 1 145 ? 15.921 -4.525 17.503 1.00 23.97 997 SER A CA 1
ATOM 1012 C C . SER A 1 145 ? 17.271 -3.949 17.885 1.00 20.71 997 SER A C 1
ATOM 1013 O O . SER A 1 145 ? 18.031 -3.447 17.051 1.00 21.47 997 SER A O 1
ATOM 1016 N N . ASN A 1 146 ? 17.604 -4.058 19.173 1.00 21.27 998 ASN A N 1
ATOM 1017 C CA . ASN A 1 146 ? 18.914 -3.570 19.591 1.00 24.83 998 ASN A CA 1
ATOM 1018 C C . ASN A 1 146 ? 20.033 -4.279 18.845 1.00 23.66 998 ASN A C 1
ATOM 1019 O O . ASN A 1 146 ? 21.018 -3.639 18.428 1.00 23.57 998 ASN A O 1
ATOM 1024 N N . GLU A 1 147 ? 19.888 -5.604 18.652 1.00 21.99 999 GLU A N 1
ATOM 1025 C CA . GLU A 1 147 ? 20.902 -6.353 17.927 1.00 22.53 999 GLU A CA 1
ATOM 1026 C C . GLU A 1 147 ? 21.005 -5.853 16.491 1.00 22.05 999 GLU A C 1
ATOM 1027 O O . GLU A 1 147 ? 22.107 -5.744 15.938 1.00 24.20 999 GLU A O 1
ATOM 1033 N N . GLN A 1 148 ? 19.864 -5.593 15.861 1.00 20.25 1000 GLN A N 1
ATOM 1034 C CA . GLN A 1 148 ? 19.932 -5.080 14.486 1.00 23.26 1000 GLN A CA 1
ATOM 1035 C C . GLN A 1 148 ? 20.628 -3.717 14.455 1.00 20.89 1000 GLN A C 1
ATOM 1036 O O . GLN A 1 148 ? 21.366 -3.411 13.508 1.00 23.54 1000 GLN A O 1
ATOM 1042 N N . ARG A 1 149 ? 20.398 -2.885 15.462 1.00 21.10 1001 ARG A N 1
ATOM 1043 C CA . ARG A 1 149 ? 21.075 -1.571 15.515 1.00 20.83 1001 ARG A CA 1
ATOM 1044 C C . ARG A 1 149 ? 22.597 -1.741 15.629 1.00 22.13 1001 ARG A C 1
ATOM 1045 O O . ARG A 1 149 ? 23.303 -0.909 15.091 1.00 22.07 1001 ARG A O 1
ATOM 1053 N N . GLN A 1 150 ? 23.061 -2.767 16.339 1.00 21.76 1002 GLN A N 1
ATOM 1054 C CA . GLN A 1 150 ? 24.502 -2.981 16.375 1.00 22.78 1002 GLN A CA 1
ATOM 1055 C C . GLN A 1 150 ? 25.025 -3.367 14.988 1.00 24.04 1002 GLN A C 1
ATOM 1056 O O . GLN A 1 150 ? 26.101 -2.907 14.569 1.00 24.33 1002 GLN A O 1
ATOM 1062 N N . ASP A 1 151 ? 24.285 -4.229 14.277 1.00 27.00 1003 ASP A N 1
ATOM 1063 C CA . ASP A 1 151 ? 24.655 -4.590 12.904 1.00 28.55 1003 ASP A CA 1
ATOM 1064 C C . ASP A 1 151 ? 24.672 -3.372 11.999 1.00 23.49 1003 ASP A C 1
ATOM 1065 O O . ASP A 1 151 ? 25.555 -3.241 11.132 1.00 25.88 1003 ASP A O 1
ATOM 1070 N N . ILE A 1 152 ? 23.670 -2.499 12.154 1.00 25.27 1004 ILE A N 1
ATOM 1071 C CA . ILE A 1 152 ? 23.598 -1.280 11.336 1.00 24.92 1004 ILE A CA 1
ATOM 1072 C C . ILE A 1 152 ? 24.794 -0.371 11.619 1.00 24.94 1004 ILE A C 1
ATOM 1073 O O . ILE A 1 152 ? 25.399 0.193 10.692 1.00 24.41 1004 ILE A O 1
ATOM 1078 N N . ALA A 1 153 ? 25.136 -0.175 12.904 1.00 24.97 1005 ALA A N 1
ATOM 1079 C CA . ALA A 1 153 ? 26.302 0.655 13.216 1.00 25.62 1005 ALA A CA 1
ATOM 1080 C C . ALA A 1 153 ? 27.586 0.069 12.630 1.00 26.75 1005 ALA A C 1
ATOM 1081 O O . ALA A 1 153 ? 28.460 0.808 12.159 1.00 26.38 1005 ALA A O 1
ATOM 1083 N N . PHE A 1 154 ? 27.738 -1.252 12.681 1.00 25.79 1006 PHE A N 1
ATOM 1084 C CA . PHE A 1 154 ? 28.910 -1.881 12.090 1.00 25.58 1006 PHE A CA 1
ATOM 1085 C C . PHE A 1 154 ? 28.972 -1.628 10.589 1.00 28.02 1006 PHE A C 1
ATOM 1086 O O . PHE A 1 154 ? 30.017 -1.227 10.057 1.00 27.40 1006 PHE A O 1
ATOM 1094 N N . ALA A 1 155 ? 27.834 -1.797 9.904 1.00 25.69 1007 ALA A N 1
ATOM 1095 C CA . ALA A 1 155 ? 27.798 -1.588 8.459 1.00 29.50 1007 ALA A CA 1
ATOM 1096 C C . ALA A 1 155 ? 28.021 -0.128 8.118 1.00 28.12 1007 ALA A C 1
ATOM 1097 O O . ALA A 1 155 ? 28.633 0.191 7.088 1.00 29.28 1007 ALA A O 1
ATOM 1099 N N . TYR A 1 156 ? 27.482 0.773 8.946 1.00 29.62 1008 TYR A N 1
ATOM 1100 C CA . TYR A 1 156 ? 27.667 2.198 8.705 1.00 25.38 1008 TYR A CA 1
ATOM 1101 C C . TYR A 1 156 ? 29.142 2.586 8.764 1.00 26.52 1008 TYR A C 1
ATOM 1102 O O . TYR A 1 156 ? 29.621 3.363 7.939 1.00 28.50 1008 TYR A O 1
ATOM 1111 N N . GLN A 1 157 ? 29.862 2.099 9.772 1.00 27.53 1009 GLN A N 1
ATOM 1112 C CA . GLN A 1 157 ? 31.267 2.461 9.876 1.00 29.17 1009 GLN A CA 1
ATOM 1113 C C . GLN A 1 157 ? 32.065 1.880 8.725 1.00 34.83 1009 GLN A C 1
ATOM 1114 O O . GLN A 1 157 ? 32.956 2.551 8.178 1.00 35.70 1009 GLN A O 1
ATOM 1120 N N . ARG A 1 158 ? 31.728 0.655 8.305 1.00 33.60 1010 ARG A N 1
ATOM 1121 C CA . ARG A 1 158 ? 32.423 0.046 7.172 1.00 36.45 1010 ARG A CA 1
ATOM 1122 C C . ARG A 1 158 ? 32.236 0.876 5.897 1.00 35.58 1010 ARG A C 1
ATOM 1123 O O . ARG A 1 158 ? 33.169 1.003 5.079 1.00 37.23 1010 ARG A O 1
ATOM 1131 N N A ARG A 1 159 ? 31.058 1.476 5.705 0.57 31.92 1011 ARG A N 1
ATOM 1132 N N B ARG A 1 159 ? 31.039 1.456 5.718 0.43 32.20 1011 ARG A N 1
ATOM 1133 C CA A ARG A 1 159 ? 30.866 2.203 4.452 0.57 36.94 1011 ARG A CA 1
ATOM 1134 C CA B ARG A 1 159 ? 30.736 2.229 4.514 0.43 36.09 1011 ARG A CA 1
ATOM 1135 C C A ARG A 1 159 ? 31.320 3.660 4.508 0.57 38.34 1011 ARG A C 1
ATOM 1136 C C B ARG A 1 159 ? 31.385 3.610 4.541 0.43 38.20 1011 ARG A C 1
ATOM 1137 O O A ARG A 1 159 ? 31.711 4.208 3.469 0.57 35.95 1011 ARG A O 1
ATOM 1138 O O B ARG A 1 159 ? 31.952 4.048 3.534 0.43 35.36 1011 ARG A O 1
ATOM 1153 N N . THR A 1 160 ? 31.340 4.296 5.680 1.00 33.97 1012 THR A N 1
ATOM 1154 C CA . THR A 1 160 ? 31.738 5.697 5.757 1.00 36.94 1012 THR A CA 1
ATOM 1155 C C . THR A 1 160 ? 33.091 5.935 6.411 1.00 41.32 1012 THR A C 1
ATOM 1156 O O . THR A 1 160 ? 33.621 7.038 6.287 1.00 40.18 1012 THR A O 1
ATOM 1160 N N . LYS A 1 161 ? 33.623 4.958 7.139 1.00 38.14 1013 LYS A N 1
ATOM 1161 C CA . LYS A 1 161 ? 34.799 5.102 7.989 1.00 40.70 1013 LYS A CA 1
ATOM 1162 C C . LYS A 1 161 ? 34.553 6.073 9.137 1.00 42.21 1013 LYS A C 1
ATOM 1163 O O . LYS A 1 161 ? 35.495 6.572 9.754 1.00 46.07 1013 LYS A O 1
ATOM 1169 N N . LYS A 1 162 ? 33.284 6.330 9.439 1.00 39.47 1014 LYS A N 1
ATOM 1170 C CA . LYS A 1 162 ? 32.856 7.151 10.565 1.00 38.78 1014 LYS A CA 1
ATOM 1171 C C . LYS A 1 162 ? 31.889 6.362 11.433 1.00 34.84 1014 LYS A C 1
ATOM 1172 O O . LYS A 1 162 ? 31.099 5.560 10.932 1.00 32.53 1014 LYS A O 1
ATOM 1178 N N . GLU A 1 163 ? 31.912 6.615 12.745 1.00 34.68 1015 GLU A N 1
ATOM 1179 C CA . GLU A 1 163 ? 30.999 5.927 13.632 1.00 33.71 1015 GLU A CA 1
ATOM 1180 C C . GLU A 1 163 ? 29.591 6.515 13.533 1.00 29.26 1015 GLU A C 1
ATOM 1181 O O . GLU A 1 163 ? 29.402 7.739 13.475 1.00 28.68 1015 GLU A O 1
ATOM 1187 N N . LEU A 1 164 ? 28.602 5.616 13.510 1.00 26.52 1016 LEU A N 1
ATOM 1188 C CA . LEU A 1 164 ? 27.217 6.028 13.367 1.00 25.11 1016 LEU A CA 1
ATOM 1189 C C . LEU A 1 164 ? 26.785 6.933 14.516 1.00 26.88 1016 LEU A C 1
ATOM 1190 O O . LEU A 1 164 ? 26.115 7.943 14.296 1.00 24.02 1016 LEU A O 1
ATOM 1195 N N . ALA A 1 165 ? 27.188 6.601 15.743 1.00 26.40 1017 ALA A N 1
ATOM 1196 C CA . ALA A 1 165 ? 26.801 7.436 16.877 1.00 29.10 1017 ALA A CA 1
ATOM 1197 C C . ALA A 1 165 ? 27.337 8.850 16.715 1.00 26.65 1017 ALA A C 1
ATOM 1198 O O . ALA A 1 165 ? 26.645 9.826 17.036 1.00 30.94 1017 ALA A O 1
ATOM 1200 N N . SER A 1 166 ? 28.580 8.990 16.205 1.00 24.46 1018 SER A N 1
ATOM 1201 C CA . SER A 1 166 ? 29.126 10.324 16.048 1.00 31.55 1018 SER A CA 1
ATOM 1202 C C . SER A 1 166 ? 28.397 11.084 14.950 1.00 33.86 1018 SER A C 1
ATOM 1203 O O . SER A 1 166 ? 28.160 12.294 15.064 1.00 30.51 1018 SER A O 1
ATOM 1206 N N . ALA A 1 167 ? 28.074 10.404 13.857 1.00 32.92 1019 ALA A N 1
ATOM 1207 C CA . ALA A 1 167 ? 27.373 11.069 12.768 1.00 27.92 1019 ALA A CA 1
ATOM 1208 C C . ALA A 1 167 ? 25.991 11.537 13.212 1.00 25.09 1019 ALA A C 1
ATOM 1209 O O . ALA A 1 167 ? 25.526 12.608 12.789 1.00 27.57 1019 ALA A O 1
ATOM 1211 N N . LEU A 1 168 ? 25.311 10.736 14.027 1.00 23.92 1020 LEU A N 1
ATOM 1212 C CA . LEU A 1 168 ? 23.974 11.114 14.475 1.00 25.36 1020 LEU A CA 1
ATOM 1213 C C . LEU A 1 168 ? 24.020 12.171 15.559 1.00 28.41 1020 LEU A C 1
ATOM 1214 O O . LEU A 1 168 ? 23.126 13.020 15.625 1.00 29.85 1020 LEU A O 1
ATOM 1219 N N . LYS A 1 169 ? 25.040 12.138 16.414 1.00 28.82 1021 LYS A N 1
ATOM 1220 C CA . LYS A 1 169 ? 25.199 13.226 17.373 1.00 32.99 1021 LYS A CA 1
ATOM 1221 C C . LYS A 1 169 ? 25.317 14.551 16.649 1.00 35.56 1021 LYS A C 1
ATOM 1222 O O . LYS A 1 169 ? 24.760 15.563 17.082 1.00 35.45 1021 LYS A O 1
ATOM 1228 N N . SER A 1 170 ? 26.022 14.572 15.528 1.00 29.02 1022 SER A N 1
ATOM 1229 C CA . SER A 1 170 ? 26.144 15.819 14.796 1.00 30.32 1022 SER A CA 1
ATOM 1230 C C . SER A 1 170 ? 24.867 16.158 14.016 1.00 37.21 1022 SER A C 1
ATOM 1231 O O . SER A 1 170 ? 24.531 17.337 13.868 1.00 37.10 1022 SER A O 1
ATOM 1234 N N . ALA A 1 171 ? 24.124 15.164 13.538 1.00 29.94 1023 ALA A N 1
ATOM 1235 C CA . ALA A 1 171 ? 22.963 15.481 12.707 1.00 30.30 1023 ALA A CA 1
ATOM 1236 C C . ALA A 1 171 ? 21.697 15.798 13.521 1.00 30.41 1023 ALA A C 1
ATOM 1237 O O . ALA A 1 171 ? 20.809 16.493 13.017 1.00 28.90 1023 ALA A O 1
ATOM 1239 N N . LEU A 1 172 ? 21.601 15.332 14.758 1.00 25.93 1024 LEU A N 1
ATOM 1240 C CA . LEU A 1 172 ? 20.377 15.455 15.552 1.00 25.79 1024 LEU A CA 1
ATOM 1241 C C . LEU A 1 172 ? 20.564 16.469 16.674 1.00 29.05 1024 LEU A C 1
ATOM 1242 O O . LEU A 1 172 ? 21.669 16.897 16.962 1.00 29.50 1024 LEU A O 1
ATOM 1247 N N . SER A 1 173 ? 19.464 16.803 17.352 1.00 26.71 1025 SER A N 1
ATOM 1248 C CA . SER A 1 173 ? 19.590 17.700 18.499 1.00 28.73 1025 SER A CA 1
ATOM 1249 C C . SER A 1 173 ? 18.432 17.453 19.446 1.00 26.48 1025 SER A C 1
ATOM 1250 O O . SER A 1 173 ? 17.514 16.680 19.166 1.00 26.43 1025 SER A O 1
ATOM 1253 N N . GLY A 1 174 ? 18.502 18.113 20.599 1.00 27.80 1026 GLY A N 1
ATOM 1254 C CA . GLY A 1 174 ? 17.333 18.085 21.479 1.00 29.61 1026 GLY A CA 1
ATOM 1255 C C . GLY A 1 174 ? 17.050 16.709 22.054 1.00 27.83 1026 GLY A C 1
ATOM 1256 O O . GLY A 1 174 ? 17.929 15.850 22.187 1.00 23.43 1026 GLY A O 1
ATOM 1257 N N . HIS A 1 175 ? 15.788 16.517 22.453 1.00 24.71 1027 HIS A N 1
ATOM 1258 C CA . HIS A 1 175 ? 15.403 15.232 23.028 1.00 18.78 1027 HIS A CA 1
ATOM 1259 C C . HIS A 1 175 ? 15.497 14.093 22.022 1.00 21.31 1027 HIS A C 1
ATOM 1260 O O . HIS A 1 175 ? 15.793 12.969 22.415 1.00 21.07 1027 HIS A O 1
ATOM 1267 N N . LEU A 1 176 ? 15.238 14.361 20.726 1.00 21.63 1028 LEU A N 1
ATOM 1268 C CA . LEU A 1 176 ? 15.367 13.274 19.747 1.00 22.54 1028 LEU A CA 1
ATOM 1269 C C . LEU A 1 176 ? 16.791 12.705 19.748 1.00 21.14 1028 LEU A C 1
ATOM 1270 O O . LEU A 1 176 ? 16.991 11.480 19.687 1.00 20.48 1028 LEU A O 1
ATOM 1275 N N . GLU A 1 177 ? 17.789 13.587 19.809 1.00 19.61 1029 GLU A N 1
ATOM 1276 C CA . GLU A 1 177 ? 19.179 13.149 19.873 1.00 23.26 1029 GLU A CA 1
ATOM 1277 C C . GLU A 1 177 ? 19.380 12.217 21.069 1.00 23.89 1029 GLU A C 1
ATOM 1278 O O . GLU A 1 177 ? 19.984 11.148 20.955 1.00 22.68 1029 GLU A O 1
ATOM 1284 N N . THR A 1 178 ? 18.824 12.592 22.221 1.00 19.50 1030 THR A N 1
ATOM 1285 C CA . THR A 1 178 ? 18.966 11.737 23.392 1.00 21.42 1030 THR A CA 1
ATOM 1286 C C . THR A 1 178 ? 18.358 10.357 23.172 1.00 22.16 1030 THR A C 1
ATOM 1287 O O . THR A 1 178 ? 18.960 9.327 23.538 1.00 20.34 1030 THR A O 1
ATOM 1291 N N . VAL A 1 179 ? 17.147 10.302 22.604 1.00 18.56 1031 VAL A N 1
ATOM 1292 C CA . VAL A 1 179 ? 16.517 9.008 22.326 1.00 18.60 1031 VAL A CA 1
ATOM 1293 C C . VAL A 1 179 ? 17.399 8.173 21.395 1.00 21.17 1031 VAL A C 1
ATOM 1294 O O . VAL A 1 179 ? 17.694 6.995 21.659 1.00 18.02 1031 VAL A O 1
ATOM 1298 N N . ILE A 1 180 ? 17.791 8.766 20.273 1.00 20.41 1032 ILE A N 1
ATOM 1299 C CA . ILE A 1 180 ? 18.460 7.977 19.233 1.00 21.58 1032 ILE A CA 1
ATOM 1300 C C . ILE A 1 180 ? 19.824 7.481 19.716 1.00 19.45 1032 ILE A C 1
ATOM 1301 O O . ILE A 1 180 ? 20.159 6.299 19.526 1.00 21.01 1032 ILE A O 1
ATOM 1306 N N . LEU A 1 181 ? 20.608 8.352 20.370 1.00 18.69 1033 LEU A N 1
ATOM 1307 C CA . LEU A 1 181 ? 21.912 7.900 20.841 1.00 23.62 1033 LEU A CA 1
ATOM 1308 C C . LEU A 1 181 ? 21.737 6.844 21.925 1.00 23.06 1033 LEU A C 1
ATOM 1309 O O . LEU A 1 181 ? 22.542 5.914 22.027 1.00 22.04 1033 LEU A O 1
ATOM 1314 N N . GLY A 1 182 ? 20.681 6.951 22.737 1.00 20.52 1034 GLY A N 1
ATOM 1315 C CA . GLY A 1 182 ? 20.432 5.882 23.715 1.00 18.65 1034 GLY A CA 1
ATOM 1316 C C . GLY A 1 182 ? 20.120 4.540 23.073 1.00 21.36 1034 GLY A C 1
ATOM 1317 O O . GLY A 1 182 ? 20.576 3.495 23.535 1.00 20.74 1034 GLY A O 1
ATOM 1318 N N . LEU A 1 183 ? 19.326 4.557 21.997 1.00 18.92 1035 LEU A N 1
ATOM 1319 C CA . LEU A 1 183 ? 18.950 3.330 21.297 1.00 21.83 1035 LEU A CA 1
ATOM 1320 C C . LEU A 1 183 ? 20.156 2.637 20.669 1.00 22.05 1035 LEU A C 1
ATOM 1321 O O . LEU A 1 183 ? 20.141 1.400 20.519 1.00 21.32 1035 LEU A O 1
ATOM 1326 N N . LEU A 1 184 ? 21.205 3.390 20.312 1.00 20.32 1036 LEU A N 1
ATOM 1327 C CA . LEU A 1 184 ? 22.350 2.782 19.637 1.00 21.87 1036 LEU A CA 1
ATOM 1328 C C . LEU A 1 184 ? 23.210 1.950 20.588 1.00 23.36 1036 LEU A C 1
ATOM 1329 O O . LEU A 1 184 ? 23.989 1.110 20.131 1.00 25.68 1036 LEU A O 1
ATOM 1334 N N . LYS A 1 185 ? 23.118 2.190 21.894 1.00 21.07 1037 LYS A N 1
ATOM 1335 C CA . LYS A 1 185 ? 23.948 1.439 22.810 1.00 21.81 1037 LYS A CA 1
ATOM 1336 C C . LYS A 1 185 ? 23.307 0.098 23.151 1.00 17.81 1037 LYS A C 1
ATOM 1337 O O . LYS A 1 185 ? 22.067 -0.066 23.113 1.00 21.80 1037 LYS A O 1
ATOM 1343 N N . THR A 1 186 ? 24.167 -0.898 23.453 1.00 20.19 1038 THR A N 1
ATOM 1344 C CA . THR A 1 186 ? 23.622 -2.168 23.922 1.00 21.72 1038 THR A CA 1
ATOM 1345 C C . THR A 1 186 ? 22.949 -1.885 25.270 1.00 21.40 1038 THR A C 1
ATOM 1346 O O . THR A 1 186 ? 23.192 -0.842 25.874 1.00 22.16 1038 THR A O 1
ATOM 1350 N N . PRO A 1 187 ? 22.091 -2.780 25.736 1.00 19.31 1039 PRO A N 1
ATOM 1351 C CA . PRO A 1 187 ? 21.429 -2.524 27.037 1.00 19.61 1039 PRO A CA 1
ATOM 1352 C C . PRO A 1 187 ? 22.439 -2.294 28.150 1.00 20.82 1039 PRO A C 1
ATOM 1353 O O . PRO A 1 187 ? 22.244 -1.379 28.964 1.00 20.23 1039 PRO A O 1
ATOM 1357 N N . ALA A 1 188 ? 23.531 -3.081 28.204 1.00 21.82 1040 ALA A N 1
ATOM 1358 C CA . ALA A 1 188 ? 24.500 -2.884 29.278 1.00 24.11 1040 ALA A CA 1
ATOM 1359 C C . ALA A 1 188 ? 25.269 -1.587 29.089 1.00 23.93 1040 ALA A C 1
ATOM 1360 O O . ALA A 1 188 ? 25.559 -0.898 30.069 1.00 22.59 1040 ALA A O 1
ATOM 1362 N N . GLN A 1 189 ? 25.606 -1.232 27.836 1.00 21.15 1041 GLN A N 1
ATOM 1363 C CA . GLN A 1 189 ? 26.263 0.052 27.621 1.00 21.42 1041 GLN A CA 1
ATOM 1364 C C . GLN A 1 189 ? 25.366 1.208 28.048 1.00 19.69 1041 GLN A C 1
ATOM 1365 O O . GLN A 1 189 ? 25.870 2.212 28.596 1.00 21.43 1041 GLN A O 1
ATOM 1371 N N . TYR A 1 190 ? 24.082 1.151 27.649 1.00 18.37 1042 TYR A N 1
ATOM 1372 C CA . TYR A 1 190 ? 23.124 2.208 27.990 1.00 18.20 1042 TYR A CA 1
ATOM 1373 C C . TYR A 1 190 ? 23.025 2.365 29.509 1.00 19.83 1042 TYR A C 1
ATOM 1374 O O . TYR A 1 190 ? 23.209 3.460 30.053 1.00 19.66 1042 TYR A O 1
ATOM 1383 N N . ASP A 1 191 ? 22.818 1.258 30.216 1.00 17.92 1043 ASP A N 1
ATOM 1384 C CA . ASP A 1 191 ? 22.720 1.365 31.669 1.00 18.82 1043 ASP A CA 1
ATOM 1385 C C . ASP A 1 191 ? 24.022 1.851 32.296 1.00 19.02 1043 ASP A C 1
ATOM 1386 O O . ASP A 1 191 ? 24.011 2.649 33.247 1.00 20.82 1043 ASP A O 1
ATOM 1391 N N . ALA A 1 192 ? 25.158 1.316 31.856 1.00 17.45 1044 ALA A N 1
ATOM 1392 C CA . ALA A 1 192 ? 26.417 1.751 32.445 1.00 19.12 1044 ALA A CA 1
ATOM 1393 C C . ALA A 1 192 ? 26.617 3.243 32.228 1.00 23.55 1044 ALA A C 1
ATOM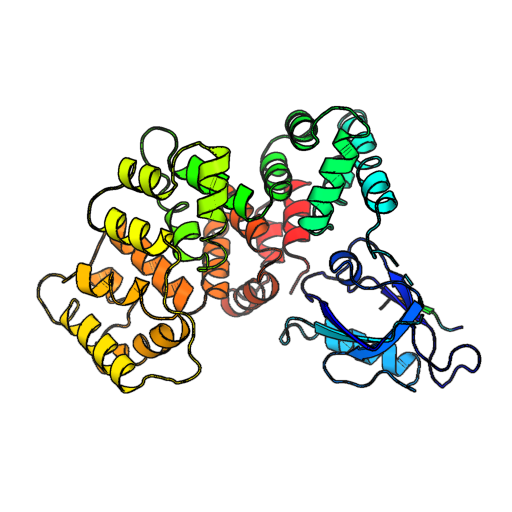 1394 O O . ALA A 1 192 ? 27.051 3.961 33.148 1.00 21.15 1044 ALA A O 1
ATOM 1396 N N . SER A 1 193 ? 26.289 3.727 31.005 1.00 21.86 1045 SER A N 1
ATOM 1397 C CA . SER A 1 193 ? 26.474 5.151 30.718 1.00 23.85 1045 SER A CA 1
ATOM 1398 C C . SER A 1 193 ? 25.484 6.018 31.513 1.00 24.02 1045 SER A C 1
ATOM 1399 O O . SER A 1 193 ? 25.845 7.130 31.915 1.00 23.74 1045 SER A O 1
ATOM 1402 N N . GLU A 1 194 ? 24.260 5.532 31.752 1.00 22.39 1046 GLU A N 1
ATOM 1403 C CA . GLU A 1 194 ? 23.306 6.272 32.600 1.00 20.07 1046 GLU A CA 1
ATOM 1404 C C . GLU A 1 194 ? 23.747 6.260 34.066 1.00 19.94 1046 GLU A C 1
ATOM 1405 O O . GLU A 1 194 ? 23.564 7.256 34.793 1.00 20.69 1046 GLU A O 1
ATOM 1411 N N . LEU A 1 195 ? 24.334 5.146 34.525 1.00 19.93 1047 LEU A N 1
ATOM 1412 C CA . LEU A 1 195 ? 24.867 5.127 35.898 1.00 21.74 1047 LEU A CA 1
ATOM 1413 C C . LEU A 1 195 ? 26.021 6.105 36.052 1.00 22.96 1047 LEU A C 1
ATOM 1414 O O . LEU A 1 195 ? 26.099 6.855 37.038 1.00 22.92 1047 LEU A O 1
ATOM 1419 N N . LYS A 1 196 ? 26.958 6.095 35.089 1.00 22.16 1048 LYS A N 1
ATOM 1420 C CA . LYS A 1 196 ? 28.034 7.085 35.098 1.00 26.53 1048 LYS A CA 1
ATOM 1421 C C . LYS A 1 196 ? 27.474 8.506 35.131 1.00 23.42 1048 LYS A C 1
ATOM 1422 O O . LYS A 1 196 ? 27.962 9.363 35.889 1.00 24.92 1048 LYS A O 1
ATOM 1428 N N . ALA A 1 197 ? 26.457 8.773 34.306 1.00 21.99 1049 ALA A N 1
ATOM 1429 C CA . ALA A 1 197 ? 25.876 10.121 34.249 1.00 29.28 1049 ALA A CA 1
ATOM 1430 C C . ALA A 1 197 ? 25.227 10.513 35.573 1.00 29.60 1049 ALA A C 1
ATOM 1431 O O . ALA A 1 197 ? 25.280 11.689 35.973 1.00 28.61 1049 ALA A O 1
ATOM 1433 N N . SER A 1 198 ? 24.579 9.553 36.242 1.00 23.95 1050 SER A N 1
ATOM 1434 C CA . SER A 1 198 ? 23.917 9.880 37.519 1.00 24.96 1050 SER A CA 1
ATOM 1435 C C . SER A 1 198 ? 24.906 10.315 38.581 1.00 31.48 1050 SER A C 1
ATOM 1436 O O . SER A 1 198 ? 24.501 10.987 39.536 1.00 28.47 1050 SER A O 1
ATOM 1439 N N . MET A 1 199 ? 26.185 9.954 38.444 1.00 24.59 1051 MET A N 1
ATOM 1440 C CA . MET A 1 199 ? 27.198 10.239 39.453 1.00 24.91 1051 MET A CA 1
ATOM 1441 C C . MET A 1 199 ? 28.129 11.386 39.040 1.00 32.66 1051 MET A C 1
ATOM 1442 O O . MET A 1 199 ? 29.058 11.709 39.778 1.00 37.09 1051 MET A O 1
ATOM 1447 N N . LYS A 1 200 ? 27.845 12.053 37.926 1.00 32.04 1052 LYS A N 1
ATOM 1448 C CA . LYS A 1 200 ? 28.717 13.092 37.361 1.00 35.81 1052 LYS A CA 1
ATOM 1449 C C . LYS A 1 200 ? 28.418 14.448 37.994 1.00 37.70 1052 LYS A C 1
ATOM 1450 O O . LYS A 1 200 ? 27.287 14.733 38.399 1.00 37.57 1052 LYS A O 1
ATOM 1456 N N . GLY A 1 201 ? 29.446 15.282 38.102 1.00 34.39 1053 GLY A N 1
ATOM 1457 C CA . GLY A 1 201 ? 29.247 16.619 38.652 1.00 32.41 1053 GLY A CA 1
ATOM 1458 C C . GLY A 1 201 ? 29.169 16.661 40.160 1.00 35.91 1053 GLY A C 1
ATOM 1459 O O . GLY A 1 201 ? 29.502 15.717 40.861 1.00 34.49 1053 GLY A O 1
ATOM 1460 N N . LEU A 1 202 ? 28.739 17.809 40.671 1.00 29.30 1054 LEU A N 1
ATOM 1461 C CA . LEU A 1 202 ? 28.601 17.957 42.112 1.00 28.52 1054 LEU A CA 1
ATOM 1462 C C . LEU A 1 202 ? 27.297 17.264 42.505 1.00 44.65 1054 LEU A C 1
ATOM 1463 O O . LEU A 1 202 ? 26.276 17.421 41.831 1.00 43.97 1054 LEU A O 1
ATOM 1468 N N . GLY A 1 203 ? 27.352 16.401 43.497 1.00 41.85 1055 GLY A N 1
ATOM 1469 C CA . GLY A 1 203 ? 26.164 15.635 43.867 1.00 41.38 1055 GLY A CA 1
ATOM 1470 C C . GLY A 1 203 ? 25.703 14.590 42.838 1.00 46.76 1055 GLY A C 1
ATOM 1471 O O . GLY A 1 203 ? 26.340 14.311 41.823 1.00 34.05 1055 GLY A O 1
ATOM 1472 N N . THR A 1 204 ? 24.524 14.035 43.122 1.00 38.25 1056 THR A N 1
ATOM 1473 C CA . THR A 1 204 ? 24.087 12.755 42.568 1.00 31.68 1056 THR A CA 1
ATOM 1474 C C . THR A 1 204 ? 22.633 12.844 42.136 1.00 32.22 1056 THR A C 1
ATOM 1475 O O . THR A 1 204 ? 21.791 13.413 42.848 1.00 33.03 1056 THR A O 1
ATOM 1479 N N . ASP A 1 205 ? 22.337 12.240 40.979 1.00 26.83 1057 ASP A N 1
ATOM 1480 C CA . ASP A 1 205 ? 20.951 12.052 40.566 1.00 23.36 1057 ASP A CA 1
ATOM 1481 C C . ASP A 1 205 ? 20.510 10.741 41.189 1.00 25.12 1057 ASP A C 1
ATOM 1482 O O . ASP A 1 205 ? 20.619 9.664 40.564 1.00 24.58 1057 ASP A O 1
ATOM 1487 N N . GLU A 1 206 ? 20.089 10.840 42.480 1.00 23.73 1058 GLU A N 1
ATOM 1488 C CA . GLU A 1 206 ? 19.781 9.606 43.196 1.00 27.92 1058 GLU A CA 1
ATOM 1489 C C . GLU A 1 206 ? 18.629 8.878 42.528 1.00 26.06 1058 GLU A C 1
ATOM 1490 O O . GLU A 1 206 ? 18.609 7.639 42.503 1.00 22.03 1058 GLU A O 1
ATOM 1496 N N . ASP A 1 207 ? 17.635 9.624 42.020 1.00 23.88 1059 ASP A N 1
ATOM 1497 C CA . ASP A 1 207 ? 16.485 8.956 41.394 1.00 23.55 1059 ASP A CA 1
ATOM 1498 C C . ASP A 1 207 ? 16.909 8.022 40.271 1.00 22.03 1059 ASP A C 1
ATOM 1499 O O . ASP A 1 207 ? 16.372 6.910 40.148 1.00 22.70 1059 ASP A O 1
ATOM 1504 N N A SER A 1 208 ? 17.854 8.454 39.421 0.61 21.90 1060 SER A N 1
ATOM 1505 N N B SER A 1 208 ? 17.846 8.468 39.420 0.39 21.98 1060 SER A N 1
ATOM 1506 C CA A SER A 1 208 ? 18.262 7.622 38.297 0.61 21.21 1060 SER A CA 1
ATOM 1507 C CA B SER A 1 208 ? 18.306 7.652 38.303 0.39 21.51 1060 SER A CA 1
ATOM 1508 C C A SER A 1 208 ? 19.135 6.446 38.752 0.61 21.99 1060 SER A C 1
ATOM 1509 C C B SER A 1 208 ? 19.111 6.450 38.784 0.39 21.56 1060 SER A C 1
ATOM 1510 O O A SER A 1 208 ? 18.988 5.322 38.243 0.61 19.84 1060 SER A O 1
ATOM 1511 O O B SER A 1 208 ? 18.926 5.324 38.296 0.39 19.92 1060 SER A O 1
ATOM 1516 N N . LEU A 1 209 ? 20.063 6.693 39.690 1.00 20.40 1061 LEU A N 1
ATOM 1517 C CA . LEU A 1 209 ? 20.872 5.595 40.233 1.00 18.82 1061 LEU A CA 1
ATOM 1518 C C . LEU A 1 209 ? 19.952 4.542 40.848 1.00 19.21 1061 LEU A C 1
ATOM 1519 O O . LEU A 1 209 ? 20.108 3.343 40.607 1.00 18.93 1061 LEU A O 1
ATOM 1524 N N . ILE A 1 210 ? 18.979 4.992 41.646 1.00 18.79 1062 ILE A N 1
ATOM 1525 C CA . ILE A 1 210 ? 18.046 4.067 42.324 1.00 18.74 1062 ILE A CA 1
ATOM 1526 C C . ILE A 1 210 ? 17.222 3.294 41.293 1.00 20.19 1062 ILE A C 1
ATOM 1527 O O . ILE A 1 210 ? 17.094 2.068 41.365 1.00 20.09 1062 ILE A O 1
ATOM 1532 N N . GLU A 1 211 ? 16.675 4.001 40.294 1.00 17.30 1063 GLU A N 1
ATOM 1533 C CA . GLU A 1 211 ? 15.858 3.305 39.275 1.00 16.53 1063 GLU A CA 1
ATOM 1534 C C . GLU A 1 211 ? 16.601 2.133 38.629 1.00 17.46 1063 GLU A C 1
ATOM 1535 O O . GLU A 1 211 ? 16.057 1.028 38.491 1.00 19.49 1063 GLU A O 1
ATOM 1541 N N . ILE A 1 212 ? 17.846 2.359 38.174 1.00 17.47 1064 ILE A N 1
ATOM 1542 C CA . ILE A 1 212 ? 18.577 1.308 37.501 1.00 17.77 1064 ILE A CA 1
ATOM 1543 C C . ILE A 1 212 ? 18.977 0.209 38.481 1.00 17.18 1064 ILE A C 1
ATOM 1544 O O . ILE A 1 212 ? 18.749 -0.973 38.225 1.00 20.18 1064 ILE A O 1
ATOM 1549 N N . ILE A 1 213 ? 19.614 0.585 39.601 1.00 19.72 1065 ILE A N 1
ATOM 1550 C CA . ILE A 1 213 ? 20.126 -0.416 40.532 1.00 19.18 1065 ILE A CA 1
ATOM 1551 C C . ILE A 1 213 ? 18.999 -1.245 41.146 1.00 19.88 1065 ILE A C 1
ATOM 1552 O O . ILE A 1 213 ? 19.158 -2.457 41.351 1.00 22.11 1065 ILE A O 1
ATOM 1557 N N . CYS A 1 214 ? 17.846 -0.636 41.413 1.00 18.52 1066 CYS A N 1
ATOM 1558 C CA . CYS A 1 214 ? 16.753 -1.394 42.036 1.00 16.81 1066 CYS A CA 1
ATOM 1559 C C . CYS A 1 214 ? 15.983 -2.265 41.072 1.00 18.84 1066 CYS A C 1
ATOM 1560 O O . CYS A 1 214 ? 15.353 -3.234 41.511 1.00 20.82 1066 CYS A O 1
ATOM 1563 N N . SER A 1 215 ? 16.017 -1.962 39.761 1.00 19.57 1067 SER A N 1
ATOM 1564 C CA . SER A 1 215 ? 15.151 -2.694 38.828 1.00 17.43 1067 SER A CA 1
ATOM 1565 C C . SER A 1 215 ? 15.873 -3.745 37.997 1.00 19.21 1067 SER A C 1
ATOM 1566 O O . SER A 1 215 ? 15.198 -4.601 37.427 1.00 21.95 1067 SER A O 1
ATOM 1569 N N . ARG A 1 216 ? 17.201 -3.671 37.872 1.00 18.90 1068 ARG A N 1
ATOM 1570 C CA . ARG A 1 216 ? 17.900 -4.620 36.999 1.00 16.72 1068 ARG A CA 1
ATOM 1571 C C . ARG A 1 216 ? 18.063 -5.971 37.708 1.00 20.19 1068 ARG A C 1
ATOM 1572 O O . ARG A 1 216 ? 18.241 -6.050 38.928 1.00 19.30 1068 ARG A O 1
ATOM 1580 N N . THR A 1 217 ? 18.007 -7.036 36.927 1.00 18.50 1069 THR A N 1
ATOM 1581 C CA . THR A 1 217 ? 18.134 -8.396 37.467 1.00 20.66 1069 THR A CA 1
ATOM 1582 C C . THR A 1 217 ? 19.605 -8.779 37.647 1.00 19.42 1069 THR A C 1
ATOM 1583 O O . THR A 1 217 ? 20.504 -8.070 37.221 1.00 19.57 1069 THR A O 1
ATOM 1587 N N . ASN A 1 218 ? 19.855 -9.955 38.267 1.00 18.10 1070 ASN A N 1
ATOM 1588 C CA . ASN A 1 218 ? 21.247 -10.405 38.413 1.00 20.51 1070 ASN A CA 1
ATOM 1589 C C . ASN A 1 218 ? 21.953 -10.464 37.060 1.00 20.66 1070 ASN A C 1
ATOM 1590 O O . ASN A 1 218 ? 23.123 -10.072 36.930 1.00 22.40 1070 ASN A O 1
ATOM 1595 N N . GLN A 1 219 ? 21.268 -11.006 36.050 1.00 21.95 1071 GLN A N 1
ATOM 1596 C CA . GLN A 1 219 ? 21.943 -11.214 34.775 1.00 23.34 1071 GLN A CA 1
ATOM 1597 C C . GLN A 1 219 ? 22.249 -9.874 34.124 1.00 24.43 1071 GLN A C 1
ATOM 1598 O O . GLN A 1 219 ? 23.351 -9.675 33.563 1.00 24.40 1071 GLN A O 1
ATOM 1604 N N . GLU A 1 220 ? 21.308 -8.933 34.240 1.00 20.24 1072 GLU A N 1
ATOM 1605 C CA . GLU A 1 220 ? 21.542 -7.579 33.720 1.00 19.20 1072 GLU A CA 1
ATOM 1606 C C . GLU A 1 220 ? 22.700 -6.912 34.442 1.00 22.41 1072 GLU A C 1
ATOM 1607 O O . GLU A 1 220 ? 23.578 -6.325 33.807 1.00 22.24 1072 GLU A O 1
ATOM 1613 N N . LEU A 1 221 ? 22.743 -7.039 35.768 1.00 20.97 1073 LEU A N 1
ATOM 1614 C CA . LEU A 1 221 ? 23.785 -6.384 36.547 1.00 20.35 1073 LEU A CA 1
ATOM 1615 C C . LEU A 1 221 ? 25.151 -7.019 36.322 1.00 22.22 1073 LEU A C 1
ATOM 1616 O O . LEU A 1 221 ? 26.174 -6.322 36.360 1.00 22.61 1073 LEU A O 1
ATOM 1621 N N A GLN A 1 222 ? 25.206 -8.342 36.123 0.61 21.54 1074 GLN A N 1
ATOM 1622 N N B GLN A 1 222 ? 25.205 -8.337 36.104 0.39 22.22 1074 GLN A N 1
ATOM 1623 C CA A GLN A 1 222 ? 26.479 -8.962 35.769 0.61 26.89 1074 GLN A CA 1
ATOM 1624 C CA B GLN A 1 222 ? 26.487 -8.948 35.775 0.39 26.74 1074 GLN A CA 1
ATOM 1625 C C A GLN A 1 222 ? 27.085 -8.277 34.546 0.61 24.90 1074 GLN A C 1
ATOM 1626 C C B GLN A 1 222 ? 27.091 -8.300 34.535 0.39 25.38 1074 GLN A C 1
ATOM 1627 O O A GLN A 1 222 ? 28.280 -7.958 34.525 0.61 26.92 1074 GLN A O 1
ATOM 1628 O O B GLN A 1 222 ? 28.294 -8.015 34.498 0.39 27.06 1074 GLN A O 1
ATOM 1639 N N . GLU A 1 223 ? 26.266 -8.060 33.511 1.00 23.96 1075 GLU A N 1
ATOM 1640 C CA . GLU A 1 223 ? 26.785 -7.467 32.287 1.00 29.04 1075 GLU A CA 1
ATOM 1641 C C . GLU A 1 223 ? 27.063 -5.975 32.472 1.00 24.38 1075 GLU A C 1
ATOM 1642 O O . GLU A 1 223 ? 28.047 -5.464 31.941 1.00 22.66 1075 GLU A O 1
ATOM 1648 N N . ILE A 1 224 ? 26.223 -5.264 33.217 1.00 21.01 1076 ILE A N 1
ATOM 1649 C CA . ILE A 1 224 ? 26.529 -3.866 33.519 1.00 21.37 1076 ILE A CA 1
ATOM 1650 C C . ILE A 1 224 ? 27.862 -3.751 34.258 1.00 21.00 1076 ILE A C 1
ATOM 1651 O O . ILE A 1 224 ? 28.698 -2.893 33.935 1.00 21.85 1076 ILE A O 1
ATOM 1656 N N . ASN A 1 225 ? 28.078 -4.578 35.296 1.00 20.26 1077 ASN A N 1
ATOM 1657 C CA . ASN A 1 225 ? 29.332 -4.472 36.022 1.00 22.28 1077 ASN A CA 1
ATOM 1658 C C . ASN A 1 225 ? 30.526 -4.675 35.096 1.00 23.89 1077 ASN A C 1
ATOM 1659 O O . ASN A 1 225 ? 31.537 -3.981 35.220 1.00 25.66 1077 ASN A O 1
ATOM 1664 N N . ARG A 1 226 ? 30.436 -5.648 34.190 1.00 23.86 1078 ARG A N 1
ATOM 1665 C CA . ARG A 1 226 ? 31.556 -5.905 33.285 1.00 24.07 1078 ARG A CA 1
ATOM 1666 C C . ARG A 1 226 ? 31.771 -4.726 32.330 1.00 23.06 1078 ARG A C 1
ATOM 1667 O O . ARG A 1 226 ? 32.908 -4.281 32.108 1.00 27.01 1078 ARG A O 1
ATOM 1675 N N . VAL A 1 227 ? 30.690 -4.264 31.706 1.00 23.18 1079 VAL A N 1
ATOM 1676 C CA . VAL A 1 227 ? 30.785 -3.224 30.678 1.00 21.56 1079 VAL A CA 1
ATOM 1677 C C . VAL A 1 227 ? 31.190 -1.884 31.294 1.00 23.36 1079 VAL A C 1
ATOM 1678 O O . VAL A 1 227 ? 31.971 -1.138 30.707 1.00 25.81 1079 VAL A O 1
ATOM 1682 N N . TYR A 1 228 ? 30.700 -1.576 32.503 1.00 22.54 1080 TYR A N 1
ATOM 1683 C CA . TYR A 1 228 ? 31.100 -0.342 33.185 1.00 24.94 1080 TYR A CA 1
ATOM 1684 C C . TYR A 1 228 ? 32.606 -0.291 33.394 1.00 24.58 1080 TYR A C 1
ATOM 1685 O O . TYR A 1 228 ? 33.251 0.730 33.130 1.00 26.23 1080 TYR A O 1
ATOM 1694 N N . LYS A 1 229 ? 33.187 -1.407 33.853 1.00 27.17 1081 LYS A N 1
ATOM 1695 C CA . LYS A 1 229 ? 34.632 -1.489 34.036 1.00 28.01 1081 LYS A CA 1
ATOM 1696 C C . LYS A 1 229 ? 35.364 -1.306 32.712 1.00 31.23 1081 LYS A C 1
ATOM 1697 O O . LYS A 1 229 ? 36.392 -0.630 32.653 1.00 30.26 1081 LYS A O 1
ATOM 1703 N N . GLU A 1 230 ? 34.846 -1.907 31.647 1.00 30.64 1082 GLU A N 1
ATOM 1704 C CA . GLU A 1 230 ? 35.471 -1.758 30.326 1.00 35.20 1082 GLU A CA 1
ATOM 1705 C C . GLU A 1 230 ? 35.407 -0.320 29.834 1.00 32.86 1082 GLU A C 1
ATOM 1706 O O . GLU A 1 230 ? 36.400 0.210 29.321 1.00 34.09 1082 GLU A O 1
ATOM 1712 N N . MET A 1 231 ? 34.258 0.328 29.981 1.00 27.72 1083 MET A N 1
ATOM 1713 C CA . MET A 1 231 ? 34.087 1.699 29.482 1.00 32.33 1083 MET A CA 1
ATOM 1714 C C . MET A 1 231 ? 34.856 2.718 30.309 1.00 36.95 1083 MET A C 1
ATOM 1715 O O . MET A 1 231 ? 35.423 3.676 29.761 1.00 31.40 1083 MET A O 1
ATOM 1720 N N . TYR A 1 232 ? 34.862 2.560 31.620 1.00 29.42 1084 TYR A N 1
ATOM 1721 C CA . TYR A 1 232 ? 35.334 3.607 32.513 1.00 31.72 1084 TYR A CA 1
ATOM 1722 C C . TYR A 1 232 ? 36.590 3.257 33.300 1.00 33.20 1084 TYR A C 1
ATOM 1723 O O . TYR A 1 232 ? 37.099 4.121 34.023 1.00 36.90 1084 TYR A O 1
ATOM 1732 N N . LYS A 1 233 ? 37.112 2.035 33.197 1.00 33.45 1085 LYS A N 1
ATOM 1733 C CA . LYS A 1 233 ? 38.370 1.623 33.829 1.00 33.86 1085 LYS A CA 1
ATOM 1734 C C . LYS A 1 233 ? 38.323 1.666 35.349 1.00 37.43 1085 LYS A C 1
ATOM 1735 O O . LYS A 1 233 ? 39.370 1.643 36.010 1.00 37.14 1085 LYS A O 1
ATOM 1741 N N A THR A 1 234 ? 37.132 1.720 35.923 0.67 34.09 1086 THR A N 1
ATOM 1742 N N B THR A 1 234 ? 37.138 1.753 35.936 0.33 33.89 1086 THR A N 1
ATOM 1743 C CA A THR A 1 234 ? 36.941 1.565 37.356 0.67 34.77 1086 THR A CA 1
ATOM 1744 C CA B THR A 1 234 ? 36.957 1.551 37.365 0.33 34.40 1086 THR A CA 1
ATOM 1745 C C A THR A 1 234 ? 35.728 0.679 37.555 0.67 29.75 1086 THR A C 1
ATOM 1746 C C B THR A 1 234 ? 35.725 0.690 37.563 0.33 31.34 1086 THR A C 1
ATOM 1747 O O A THR A 1 234 ? 34.836 0.658 36.725 0.67 31.30 1086 THR A O 1
ATOM 1748 O O B THR A 1 234 ? 34.825 0.680 36.727 0.33 30.92 1086 THR A O 1
ATOM 1755 N N . ASP A 1 235 ? 35.674 -0.017 38.684 1.00 30.35 1087 ASP A N 1
ATOM 1756 C CA . ASP A 1 235 ? 34.493 -0.839 38.948 1.00 31.80 1087 ASP A CA 1
ATOM 1757 C C . ASP A 1 235 ? 33.307 0.033 39.310 1.00 27.86 1087 ASP A C 1
ATOM 1758 O O . ASP A 1 235 ? 33.456 1.051 39.997 1.00 28.20 1087 ASP A O 1
ATOM 1763 N N . LEU A 1 236 ? 32.122 -0.372 38.834 1.00 24.84 1088 LEU A N 1
ATOM 1764 C CA . LEU A 1 236 ? 30.906 0.302 39.254 1.00 23.31 1088 LEU A CA 1
ATOM 1765 C C . LEU A 1 236 ? 30.814 0.410 40.773 1.00 26.41 1088 LEU A C 1
ATOM 1766 O O . LEU A 1 236 ? 30.490 1.478 41.301 1.00 25.43 1088 LEU A O 1
ATOM 1771 N N . GLU A 1 237 ? 31.139 -0.666 41.502 1.00 23.88 1089 GLU A N 1
ATOM 1772 C CA . GLU A 1 237 ? 30.996 -0.596 42.957 1.00 23.53 1089 GLU A CA 1
ATOM 1773 C C . GLU A 1 237 ? 31.876 0.505 43.545 1.00 25.94 1089 GLU A C 1
ATOM 1774 O O . GLU A 1 237 ? 31.480 1.199 44.497 1.00 27.21 1089 GLU A O 1
ATOM 1780 N N . LYS A 1 238 ? 33.066 0.711 42.959 1.00 27.53 1090 LYS A N 1
ATOM 1781 C CA . LYS A 1 238 ? 33.952 1.739 43.502 1.00 30.00 1090 LYS A CA 1
ATOM 1782 C C . LYS A 1 238 ? 33.395 3.136 43.270 1.00 28.84 1090 LYS A C 1
ATOM 1783 O O . LYS A 1 238 ? 33.527 4.005 44.142 1.00 27.87 1090 LYS A O 1
ATOM 1789 N N . ASP A 1 239 ? 32.784 3.386 42.097 1.00 27.56 1091 ASP A N 1
ATOM 1790 C CA . ASP A 1 239 ? 32.150 4.685 41.858 1.00 31.01 1091 ASP A CA 1
ATOM 1791 C C . ASP A 1 239 ? 30.936 4.908 42.756 1.00 30.30 1091 ASP A C 1
ATOM 1792 O O . ASP A 1 239 ? 30.710 6.026 43.237 1.00 29.29 1091 ASP A O 1
ATOM 1797 N N . ILE A 1 240 ? 30.148 3.868 43.011 1.00 24.71 1092 ILE A N 1
ATOM 1798 C CA . ILE A 1 240 ? 29.049 4.032 43.962 1.00 25.08 1092 ILE A CA 1
ATOM 1799 C C . ILE A 1 240 ? 29.593 4.372 45.339 1.00 26.24 1092 ILE A C 1
ATOM 1800 O O . ILE A 1 240 ? 29.054 5.248 46.034 1.00 29.32 1092 ILE A O 1
ATOM 1805 N N . ILE A 1 241 ? 30.651 3.670 45.781 1.00 25.82 1093 ILE A N 1
ATOM 1806 C CA . ILE A 1 241 ? 31.186 3.925 47.115 1.00 28.45 1093 ILE A CA 1
ATOM 1807 C C . ILE A 1 241 ? 31.684 5.364 47.197 1.00 31.21 1093 ILE A C 1
ATOM 1808 O O . ILE A 1 241 ? 31.525 6.031 48.228 1.00 29.73 1093 ILE A O 1
ATOM 1813 N N . SER A 1 242 ? 32.283 5.863 46.110 1.00 30.91 1094 SER A N 1
ATOM 1814 C CA . SER A 1 242 ? 32.811 7.228 46.111 1.00 38.52 1094 SER A CA 1
ATOM 1815 C C . SER A 1 242 ? 31.707 8.275 46.196 1.00 40.53 1094 SER A C 1
ATOM 1816 O O . SER A 1 242 ? 31.910 9.345 46.777 1.00 39.23 1094 SER A O 1
ATOM 1819 N N . ASP A 1 243 ? 30.543 8.001 45.628 1.00 30.67 1095 ASP A N 1
ATOM 1820 C CA . ASP A 1 243 ? 29.512 9.011 45.440 1.00 28.73 1095 ASP A CA 1
ATOM 1821 C C . ASP A 1 243 ? 28.360 8.951 46.445 1.00 35.82 1095 ASP A C 1
ATOM 1822 O O . ASP A 1 243 ? 27.473 9.806 46.391 1.00 35.36 1095 ASP A O 1
ATOM 1827 N N . THR A 1 244 ? 28.310 7.949 47.323 1.00 32.89 1096 THR A N 1
ATOM 1828 C CA . THR A 1 244 ? 27.178 7.780 48.221 1.00 30.98 1096 THR A CA 1
ATOM 1829 C C . THR A 1 244 ? 27.725 7.521 49.616 1.00 31.06 1096 THR A C 1
ATOM 1830 O O . THR A 1 244 ? 28.919 7.271 49.795 1.00 29.44 1096 THR A O 1
ATOM 1834 N N . SER A 1 245 ? 26.854 7.579 50.614 1.00 29.40 1097 SER A N 1
ATOM 1835 C CA . SER A 1 245 ? 27.319 7.348 51.972 1.00 28.46 1097 SER A CA 1
ATOM 1836 C C . SER A 1 245 ? 26.217 6.690 52.804 1.00 26.38 1097 SER A C 1
ATOM 1837 O O . SER A 1 245 ? 25.069 6.517 52.363 1.00 28.48 1097 SER A O 1
ATOM 1840 N N . GLY A 1 246 ? 26.593 6.301 54.014 1.00 27.80 1098 GLY A N 1
ATOM 1841 C CA . GLY A 1 246 ? 25.569 5.852 54.952 1.00 33.23 1098 GLY A CA 1
ATOM 1842 C C . GLY A 1 246 ? 24.933 4.523 54.566 1.00 31.38 1098 GLY A C 1
ATOM 1843 O O . GLY A 1 246 ? 25.492 3.716 53.823 1.00 28.17 1098 GLY A O 1
ATOM 1844 N N . ASP A 1 247 ? 23.732 4.298 55.107 1.00 27.34 1099 ASP A N 1
ATOM 1845 C CA . ASP A 1 247 ? 22.989 3.089 54.769 1.00 24.00 1099 ASP A CA 1
ATOM 1846 C C . ASP A 1 247 ? 22.539 3.090 53.313 1.00 24.52 1099 ASP A C 1
ATOM 1847 O O . ASP A 1 247 ? 22.373 2.017 52.721 1.00 24.10 1099 ASP A O 1
ATOM 1852 N N . PHE A 1 248 ? 22.330 4.274 52.719 1.00 25.73 1100 PHE A N 1
ATOM 1853 C CA . PHE A 1 248 ? 21.974 4.311 51.299 1.00 25.15 1100 PHE A CA 1
ATOM 1854 C C . PHE A 1 248 ? 23.089 3.682 50.463 1.00 25.57 1100 PHE A C 1
ATOM 1855 O O . PHE A 1 248 ? 22.829 2.814 49.615 1.00 22.67 1100 PHE A O 1
ATOM 1863 N N . ARG A 1 249 ? 24.339 4.060 50.749 1.00 24.71 1101 ARG A N 1
ATOM 1864 C CA . ARG A 1 249 ? 25.488 3.413 50.110 1.00 27.19 1101 ARG A CA 1
ATOM 1865 C C . ARG A 1 249 ? 25.479 1.899 50.326 1.00 25.87 1101 ARG A C 1
ATOM 1866 O O . ARG A 1 249 ? 25.687 1.126 49.383 1.00 24.75 1101 ARG A O 1
ATOM 1874 N N . LYS A 1 250 ? 25.271 1.449 51.572 1.00 23.17 1102 LYS A N 1
ATOM 1875 C CA . LYS A 1 250 ? 25.266 0.007 51.812 1.00 23.22 1102 LYS A CA 1
ATOM 1876 C C . LYS A 1 250 ? 24.214 -0.703 50.952 1.00 23.81 1102 LYS A C 1
ATOM 1877 O O . LYS A 1 250 ? 24.466 -1.774 50.397 1.00 23.01 1102 LYS A O 1
ATOM 1883 N N . LEU A 1 251 ? 23.020 -0.141 50.859 1.00 20.87 1103 LEU A N 1
ATOM 1884 C CA . LEU A 1 251 ? 21.985 -0.779 50.062 1.00 22.08 1103 LEU A CA 1
ATOM 1885 C C . LEU A 1 251 ? 22.325 -0.781 48.567 1.00 21.06 1103 LEU A C 1
ATOM 1886 O O . LEU A 1 251 ? 22.090 -1.784 47.880 1.00 19.52 1103 LEU A O 1
ATOM 1891 N N . MET A 1 252 ? 22.794 0.344 48.036 1.00 20.20 1104 MET A N 1
ATOM 1892 C CA . MET A 1 252 ? 23.141 0.386 46.617 1.00 20.76 1104 MET A CA 1
ATOM 1893 C C . MET A 1 252 ? 24.269 -0.572 46.279 1.00 22.32 1104 MET A C 1
ATOM 1894 O O . MET A 1 252 ? 24.215 -1.249 45.230 1.00 21.99 1104 MET A O 1
ATOM 1899 N N . VAL A 1 253 ? 25.320 -0.610 47.120 1.00 21.43 1105 VAL A N 1
ATOM 1900 C CA . VAL A 1 253 ? 26.445 -1.511 46.874 1.00 22.96 1105 VAL A CA 1
ATOM 1901 C C . VAL A 1 253 ? 25.948 -2.955 46.873 1.00 23.44 1105 VAL A C 1
ATOM 1902 O O . VAL A 1 253 ? 26.325 -3.761 46.013 1.00 22.95 1105 VAL A O 1
ATOM 1906 N N . ALA A 1 254 ? 25.104 -3.301 47.838 1.00 20.11 1106 ALA A N 1
ATOM 1907 C CA . ALA A 1 254 ? 24.602 -4.664 47.926 1.00 20.56 1106 ALA A CA 1
ATOM 1908 C C . ALA A 1 254 ? 23.821 -5.040 46.661 1.00 21.85 1106 ALA A C 1
ATOM 1909 O O . ALA A 1 254 ? 24.080 -6.086 46.041 1.00 20.14 1106 ALA A O 1
ATOM 1911 N N . LEU A 1 255 ? 22.851 -4.199 46.273 1.00 19.88 1107 LEU A N 1
ATOM 1912 C CA . LEU A 1 255 ? 22.020 -4.512 45.109 1.00 19.60 1107 LEU A CA 1
ATOM 1913 C C . LEU A 1 255 ? 22.866 -4.599 43.849 1.00 20.33 1107 LEU A C 1
ATOM 1914 O O . LEU A 1 255 ? 22.617 -5.443 42.993 1.00 19.29 1107 LEU A O 1
ATOM 1919 N N . ALA A 1 256 ? 23.845 -3.700 43.694 1.00 18.77 1108 ALA A N 1
ATOM 1920 C CA . ALA A 1 256 ? 24.584 -3.629 42.445 1.00 18.18 1108 ALA A CA 1
ATOM 1921 C C . ALA A 1 256 ? 25.452 -4.851 42.204 1.00 22.28 1108 ALA A C 1
ATOM 1922 O O . ALA A 1 256 ? 25.901 -5.057 41.076 1.00 24.43 1108 ALA A O 1
ATOM 1924 N N . LYS A 1 257 ? 25.696 -5.676 43.232 1.00 22.06 1109 LYS A N 1
ATOM 1925 C CA . LYS A 1 257 ? 26.486 -6.888 43.021 1.00 22.71 1109 LYS A CA 1
ATOM 1926 C C . LYS A 1 257 ? 25.764 -7.892 42.114 1.00 20.92 1109 LYS A C 1
ATOM 1927 O O . LYS A 1 257 ? 26.436 -8.754 41.512 1.00 22.15 1109 LYS A O 1
ATOM 1933 N N . GLY A 1 258 ? 24.440 -7.806 42.018 1.00 21.67 1110 GLY A N 1
ATOM 1934 C CA . GLY A 1 258 ? 23.672 -8.771 41.212 1.00 20.79 1110 GLY A CA 1
ATOM 1935 C C . GLY A 1 258 ? 23.864 -10.197 41.678 1.00 23.08 1110 GLY A C 1
ATOM 1936 O O . GLY A 1 258 ? 24.071 -11.112 40.867 1.00 21.22 1110 GLY A O 1
ATOM 1937 N N . ARG A 1 259 ? 23.801 -10.405 42.977 1.00 20.16 1111 ARG A N 1
ATOM 1938 C CA . ARG A 1 259 ? 23.990 -11.727 43.587 1.00 23.09 1111 ARG A CA 1
ATOM 1939 C C . ARG A 1 259 ? 22.787 -12.124 44.439 1.00 23.30 1111 ARG A C 1
ATOM 1940 O O . ARG A 1 259 ? 22.920 -12.889 45.414 1.00 24.56 1111 ARG A O 1
ATOM 1948 N N . ARG A 1 260 ? 21.610 -11.638 44.076 1.00 20.22 1112 ARG A N 1
ATOM 1949 C CA . ARG A 1 260 ? 20.374 -12.118 44.713 1.00 20.71 1112 ARG A CA 1
ATOM 1950 C C . ARG A 1 260 ? 20.228 -13.631 44.505 1.00 21.97 1112 ARG A C 1
ATOM 1951 O O . ARG A 1 260 ? 20.624 -14.168 43.462 1.00 21.47 1112 ARG A O 1
ATOM 1959 N N . ALA A 1 261 ? 19.662 -14.320 45.517 1.00 22.65 1113 ALA A N 1
ATOM 1960 C CA . ALA A 1 261 ? 19.319 -15.729 45.353 1.00 23.07 1113 ALA A CA 1
ATOM 1961 C C . ALA A 1 261 ? 18.465 -15.924 44.123 1.00 23.82 1113 ALA A C 1
ATOM 1962 O O . ALA A 1 261 ? 17.570 -15.117 43.828 1.00 23.97 1113 ALA A O 1
ATOM 1964 N N . GLU A 1 262 ? 18.765 -16.994 43.361 1.00 26.00 1114 GLU A N 1
ATOM 1965 C CA . GLU A 1 262 ? 17.915 -17.284 42.220 1.00 28.10 1114 GLU A CA 1
ATOM 1966 C C . GLU A 1 262 ? 16.574 -17.848 42.671 1.00 30.12 1114 GLU A C 1
ATOM 1967 O O . GLU A 1 262 ? 16.445 -18.423 43.760 1.00 29.36 1114 GLU A O 1
ATOM 1973 N N . ASP A 1 263 ? 15.564 -17.668 41.823 1.00 34.47 1115 ASP A N 1
ATOM 1974 C CA . ASP A 1 263 ? 14.251 -18.232 42.097 1.00 34.72 1115 ASP A CA 1
ATOM 1975 C C . ASP A 1 263 ? 14.367 -19.751 42.231 1.00 43.34 1115 ASP A C 1
ATOM 1976 O O . ASP A 1 263 ? 14.891 -20.426 41.344 1.00 45.40 1115 ASP A O 1
ATOM 1981 N N . GLY A 1 264 ? 13.916 -20.283 43.340 1.00 45.23 1116 GLY A N 1
ATOM 1982 C CA . GLY A 1 264 ? 13.967 -21.716 43.531 1.00 42.88 1116 GLY A CA 1
ATOM 1983 C C . GLY A 1 264 ? 12.709 -22.411 43.031 1.00 49.46 1116 GLY A C 1
ATOM 1984 O O . GLY A 1 264 ? 11.709 -21.783 42.694 1.00 54.81 1116 GLY A O 1
ATOM 1985 N N . SER A 1 265 ? 12.776 -23.735 42.981 1.00 45.79 1117 SER A N 1
ATOM 1986 C CA . SER A 1 265 ? 11.626 -24.547 42.611 1.00 50.22 1117 SER A CA 1
ATOM 1987 C C . SER A 1 265 ? 10.793 -24.970 43.816 1.00 55.48 1117 SER A C 1
ATOM 1988 O O . SER A 1 265 ? 9.760 -25.618 43.637 1.00 64.43 1117 SER A O 1
ATOM 1991 N N . VAL A 1 266 ? 11.242 -24.662 45.029 1.00 39.32 1118 VAL A N 1
ATOM 1992 C CA . VAL A 1 266 ? 10.560 -25.029 46.265 1.00 34.73 1118 VAL A CA 1
ATOM 1993 C C . VAL A 1 266 ? 10.281 -23.742 47.023 1.00 33.89 1118 VAL A C 1
ATOM 1994 O O . VAL A 1 266 ? 11.178 -22.915 47.196 1.00 33.69 1118 VAL A O 1
ATOM 1998 N N . ILE A 1 267 ? 9.037 -23.560 47.448 1.00 26.66 1119 ILE A N 1
ATOM 1999 C CA . ILE A 1 267 ? 8.666 -22.368 48.213 1.00 21.93 1119 ILE A CA 1
ATOM 2000 C C . ILE A 1 267 ? 9.022 -22.626 49.667 1.00 23.08 1119 ILE A C 1
ATOM 2001 O O . ILE A 1 267 ? 8.610 -23.656 50.223 1.00 24.37 1119 ILE A O 1
ATOM 2006 N N . ASP A 1 268 ? 9.775 -21.705 50.283 1.00 21.50 1120 ASP A N 1
ATOM 2007 C CA . ASP A 1 268 ? 10.281 -21.913 51.650 1.00 24.79 1120 ASP A CA 1
ATOM 2008 C C . ASP A 1 268 ? 9.367 -21.184 52.633 1.00 20.17 1120 ASP A C 1
ATOM 2009 O O . ASP A 1 268 ? 9.637 -20.053 53.075 1.00 22.02 1120 ASP A O 1
ATOM 2014 N N . TYR A 1 269 ? 8.236 -21.835 52.944 1.00 21.70 1121 TYR A N 1
ATOM 2015 C CA . TYR A 1 269 ? 7.220 -21.163 53.766 1.00 21.94 1121 TYR A CA 1
ATOM 2016 C C . TYR A 1 269 ? 7.750 -20.809 55.154 1.00 22.84 1121 TYR A C 1
ATOM 2017 O O . TYR A 1 269 ? 7.361 -19.785 55.731 1.00 21.44 1121 TYR A O 1
ATOM 2026 N N . GLU A 1 270 ? 8.595 -21.671 55.737 1.00 20.90 1122 GLU A N 1
ATOM 2027 C CA . GLU A 1 270 ? 9.103 -21.319 57.062 1.00 21.05 1122 GLU A CA 1
ATOM 2028 C C . GLU A 1 270 ? 9.927 -20.032 57.019 1.00 24.78 1122 GLU A C 1
ATOM 2029 O O . GLU A 1 270 ? 9.788 -19.166 57.891 1.00 22.84 1122 GLU A O 1
ATOM 2035 N N . LEU A 1 271 ? 10.790 -19.895 56.011 1.00 23.50 1123 LEU A N 1
ATOM 2036 C CA . LEU A 1 271 ? 11.606 -18.695 55.844 1.00 22.09 1123 LEU A CA 1
ATOM 2037 C C . LEU A 1 271 ? 10.763 -17.488 55.436 1.00 20.57 1123 LEU A C 1
ATOM 2038 O O . LEU A 1 271 ? 11.028 -16.359 55.859 1.00 20.82 1123 LEU A O 1
ATOM 2043 N N . ILE A 1 272 ? 9.707 -17.715 54.661 1.00 22.06 1124 ILE A N 1
ATOM 2044 C CA . ILE A 1 272 ? 8.793 -16.616 54.360 1.00 21.90 1124 ILE A CA 1
ATOM 2045 C C . ILE A 1 272 ? 8.262 -16.006 55.659 1.00 22.45 1124 ILE A C 1
ATOM 2046 O O . ILE A 1 272 ? 8.299 -14.789 55.865 1.00 21.38 1124 ILE A O 1
ATOM 2051 N N . ASP A 1 273 ? 7.793 -16.856 56.568 1.00 19.67 1125 ASP A N 1
ATOM 2052 C CA . ASP A 1 273 ? 7.282 -16.349 57.828 1.00 22.46 1125 ASP A CA 1
ATOM 2053 C C . ASP A 1 273 ? 8.392 -15.732 58.685 1.00 21.90 1125 ASP A C 1
ATOM 2054 O O . ASP A 1 273 ? 8.194 -14.683 59.301 1.00 21.94 1125 ASP A O 1
ATOM 2059 N N . GLN A 1 274 ? 9.563 -16.357 58.749 1.00 20.82 1126 GLN A N 1
ATOM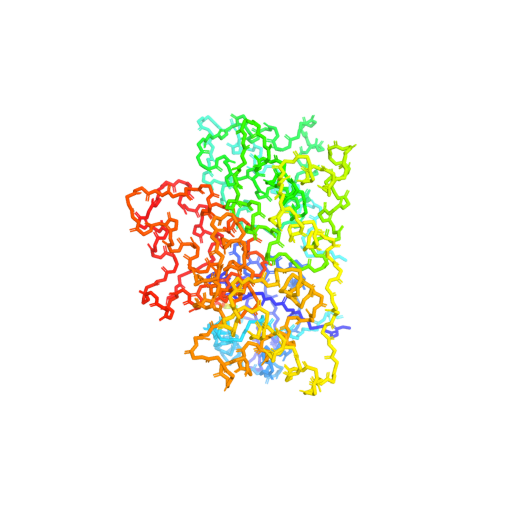 2060 C CA . GLN A 1 274 ? 10.625 -15.802 59.595 1.00 22.52 1126 GLN A CA 1
ATOM 2061 C C . GLN A 1 274 ? 11.114 -14.456 59.072 1.00 21.42 1126 GLN A C 1
ATOM 2062 O O . GLN A 1 274 ? 11.362 -13.532 59.859 1.00 22.02 1126 GLN A O 1
ATOM 2068 N N . ASP A 1 275 ? 11.217 -14.313 57.750 1.00 20.20 1127 ASP A N 1
ATOM 2069 C CA . ASP A 1 275 ? 11.618 -13.031 57.169 1.00 21.09 1127 ASP A CA 1
ATOM 2070 C C . ASP A 1 275 ? 10.568 -11.959 57.439 1.00 23.91 1127 ASP A C 1
ATOM 2071 O O . ASP A 1 275 ? 10.905 -10.808 57.731 1.00 21.57 1127 ASP A O 1
ATOM 2076 N N . ALA A 1 276 ? 9.283 -12.290 57.279 1.00 21.48 1128 ALA A N 1
ATOM 2077 C CA . ALA A 1 276 ? 8.235 -11.311 57.558 1.00 22.68 1128 ALA A CA 1
ATOM 2078 C C . ALA A 1 276 ? 8.298 -10.873 59.012 1.00 24.60 1128 ALA A C 1
ATOM 2079 O O . ALA A 1 276 ? 8.283 -9.681 59.309 1.00 23.70 1128 ALA A O 1
ATOM 2081 N N . ARG A 1 277 ? 8.400 -11.840 59.944 1.00 22.22 1129 ARG A N 1
ATOM 2082 C CA . ARG A 1 277 ? 8.535 -11.484 61.351 1.00 24.87 1129 ARG A CA 1
ATOM 2083 C C . ARG A 1 277 ? 9.785 -10.646 61.603 1.00 25.25 1129 ARG A C 1
ATOM 2084 O O . ARG A 1 277 ? 9.731 -9.634 62.314 1.00 25.26 1129 ARG A O 1
ATOM 2092 N N . ASP A 1 278 ? 10.913 -11.013 60.972 1.00 23.30 1130 ASP A N 1
ATOM 2093 C CA . ASP A 1 278 ? 12.140 -10.258 61.171 1.00 21.88 1130 ASP A CA 1
ATOM 2094 C C . ASP A 1 278 ? 12.016 -8.828 60.631 1.00 22.22 1130 ASP A C 1
ATOM 2095 O O . ASP A 1 278 ? 12.503 -7.880 61.267 1.00 23.69 1130 ASP A O 1
ATOM 2100 N N . LEU A 1 279 ? 11.355 -8.641 59.465 1.00 22.35 1131 LEU A N 1
ATOM 2101 C CA . LEU A 1 279 ? 11.179 -7.270 58.974 1.00 22.42 1131 LEU A CA 1
ATOM 2102 C C . LEU A 1 279 ? 10.345 -6.432 59.948 1.00 23.12 1131 LEU A C 1
ATOM 2103 O O . LEU A 1 279 ? 10.592 -5.225 60.120 1.00 23.05 1131 LEU A O 1
ATOM 2108 N N . TYR A 1 280 ? 9.319 -7.040 60.542 1.00 22.15 1132 TYR A N 1
ATOM 2109 C CA . TYR A 1 280 ? 8.478 -6.328 61.488 1.00 23.00 1132 TYR A CA 1
ATOM 2110 C C . TYR A 1 280 ? 9.260 -6.000 62.758 1.00 25.47 1132 TYR A C 1
ATOM 2111 O O . TYR A 1 280 ? 9.276 -4.850 63.223 1.00 25.65 1132 TYR A O 1
ATOM 2120 N N . ASP A 1 281 ? 9.952 -7.001 63.312 1.00 26.13 1133 ASP A N 1
ATOM 2121 C CA . ASP A 1 281 ? 10.726 -6.773 64.527 1.00 23.86 1133 ASP A CA 1
ATOM 2122 C C . ASP A 1 281 ? 11.789 -5.706 64.338 1.00 26.37 1133 ASP A C 1
ATOM 2123 O O . ASP A 1 281 ? 12.138 -4.997 65.303 1.00 29.38 1133 ASP A O 1
ATOM 2128 N N . ALA A 1 282 ? 12.344 -5.598 63.109 1.00 25.80 1134 ALA A N 1
ATOM 2129 C CA . ALA A 1 282 ? 13.410 -4.667 62.796 1.00 24.27 1134 ALA A CA 1
ATOM 2130 C C . ALA A 1 282 ? 12.935 -3.230 62.618 1.00 25.33 1134 ALA A C 1
ATOM 2131 O O . ALA A 1 282 ? 13.779 -2.319 62.572 1.00 28.78 1134 ALA A O 1
ATOM 2133 N N . GLY A 1 283 ? 11.637 -3.016 62.445 1.00 25.29 1135 GLY A N 1
ATOM 2134 C CA . GLY A 1 283 ? 11.159 -1.717 62.007 1.00 26.17 1135 GLY A CA 1
ATOM 2135 C C . GLY A 1 283 ? 9.986 -1.241 62.855 1.00 30.91 1135 GLY A C 1
ATOM 2136 O O . GLY A 1 283 ? 10.172 -0.637 63.912 1.00 29.38 1135 GLY A O 1
ATOM 2137 N N A VAL A 1 284 ? 8.769 -1.574 62.411 0.71 25.97 1136 VAL A N 1
ATOM 2138 N N B VAL A 1 284 ? 8.756 -1.503 62.414 0.29 27.21 1136 VAL A N 1
ATOM 2139 C CA A VAL A 1 284 ? 7.565 -1.004 63.016 0.71 25.94 1136 VAL A CA 1
ATOM 2140 C CA B VAL A 1 284 ? 7.627 -0.864 63.078 0.29 26.98 1136 VAL A CA 1
ATOM 2141 C C A VAL A 1 284 ? 7.431 -1.394 64.483 0.71 32.04 1136 VAL A C 1
ATOM 2142 C C B VAL A 1 284 ? 7.317 -1.445 64.454 0.29 30.55 1136 VAL A C 1
ATOM 2143 O O A VAL A 1 284 ? 6.894 -0.632 65.300 0.71 31.20 1136 VAL A O 1
ATOM 2144 O O B VAL A 1 284 ? 6.508 -0.863 65.183 0.29 30.93 1136 VAL A O 1
ATOM 2151 N N . LYS A 1 285 ? 7.941 -2.558 64.853 1.00 26.47 1137 LYS A N 1
ATOM 2152 C CA . LYS A 1 285 ? 7.716 -3.049 66.209 1.00 28.08 1137 LYS A CA 1
ATOM 2153 C C . LYS A 1 285 ? 8.571 -2.318 67.245 1.00 37.62 1137 LYS A C 1
ATOM 2154 O O . LYS A 1 285 ? 8.219 -2.313 68.437 1.00 35.84 1137 LYS A O 1
ATOM 2160 N N . ARG A 1 286 ? 9.646 -1.661 66.831 1.00 37.80 1138 ARG A N 1
ATOM 2161 C CA . ARG A 1 286 ? 10.634 -1.147 67.767 1.00 37.36 1138 ARG A CA 1
ATOM 2162 C C . ARG A 1 286 ? 10.880 0.335 67.538 1.00 34.68 1138 ARG A C 1
ATOM 2163 O O . ARG A 1 286 ? 10.617 0.874 66.461 1.00 29.42 1138 ARG A O 1
ATOM 2171 N N . LYS A 1 287 ? 11.351 1.004 68.597 1.00 34.19 1139 LYS A N 1
ATOM 2172 C CA . LYS A 1 287 ? 11.899 2.337 68.438 1.00 35.57 1139 LYS A CA 1
ATOM 2173 C C . LYS A 1 287 ? 13.100 2.291 67.501 1.00 36.59 1139 LYS A C 1
ATOM 2174 O O . LYS A 1 287 ? 13.961 1.415 67.612 1.00 38.40 1139 LYS A O 1
ATOM 2180 N N . GLY A 1 288 ? 13.138 3.209 66.560 1.00 39.45 1140 GLY A N 1
ATOM 2181 C CA . GLY A 1 288 ? 14.165 3.159 65.532 1.00 37.98 1140 GLY A CA 1
ATOM 2182 C C . GLY A 1 288 ? 13.978 1.968 64.611 1.00 34.67 1140 GLY A C 1
ATOM 2183 O O . GLY A 1 288 ? 12.885 1.345 64.540 1.00 29.44 1140 GLY A O 1
ATOM 2184 N N . THR A 1 289 ? 15.069 1.673 63.879 1.00 29.57 1141 THR A N 1
ATOM 2185 C CA . THR A 1 289 ? 15.072 0.668 62.823 1.00 26.41 1141 THR A CA 1
ATOM 2186 C C . THR A 1 289 ? 16.395 -0.094 62.794 1.00 29.95 1141 THR A C 1
ATOM 2187 O O . THR A 1 289 ? 17.464 0.511 62.867 1.00 35.51 1141 THR A O 1
ATOM 2191 N N . ASP A 1 290 ? 16.328 -1.416 62.609 1.00 27.85 1142 ASP A N 1
ATOM 2192 C CA . ASP A 1 290 ? 17.529 -2.209 62.340 1.00 24.57 1142 ASP A CA 1
ATOM 2193 C C . ASP A 1 290 ? 17.711 -2.271 60.826 1.00 26.40 1142 ASP A C 1
ATOM 2194 O O . ASP A 1 290 ? 17.281 -3.209 60.156 1.00 25.35 1142 ASP A O 1
ATOM 2199 N N . VAL A 1 291 ? 18.334 -1.225 60.276 1.00 27.31 1143 VAL A N 1
ATOM 2200 C CA . VAL A 1 291 ? 18.421 -1.113 58.810 1.00 26.45 1143 VAL A CA 1
ATOM 2201 C C . VAL A 1 291 ? 19.209 -2.265 58.204 1.00 24.00 1143 VAL A C 1
ATOM 2202 O O . VAL A 1 291 ? 18.811 -2.761 57.141 1.00 25.12 1143 VAL A O 1
ATOM 2206 N N . PRO A 1 292 ? 20.327 -2.730 58.780 1.00 25.49 1144 PRO A N 1
ATOM 2207 C CA . PRO A 1 292 ? 21.014 -3.893 58.191 1.00 26.90 1144 PRO A CA 1
ATOM 2208 C C . PRO A 1 292 ? 20.138 -5.108 58.017 1.00 25.78 1144 PRO A C 1
ATOM 2209 O O . PRO A 1 292 ? 20.312 -5.824 57.023 1.00 23.72 1144 PRO A O 1
ATOM 2213 N N . LYS A 1 293 ? 19.201 -5.366 58.943 1.00 25.03 1145 LYS A N 1
ATOM 2214 C CA . LYS A 1 293 ? 18.297 -6.502 58.764 1.00 24.22 1145 LYS A CA 1
ATOM 2215 C C . LYS A 1 293 ? 17.428 -6.322 57.520 1.00 23.41 1145 LYS A C 1
ATOM 2216 O O . LYS A 1 293 ? 17.242 -7.261 56.735 1.00 22.32 1145 LYS A O 1
ATOM 2222 N N . TRP A 1 294 ? 16.878 -5.116 57.330 1.00 21.74 1146 TRP A N 1
ATOM 2223 C CA . TRP A 1 294 ? 16.116 -4.815 56.113 1.00 22.89 1146 TRP A CA 1
ATOM 2224 C C . TRP A 1 294 ? 16.965 -5.016 54.867 1.00 22.48 1146 TRP A C 1
ATOM 2225 O O . TRP A 1 294 ? 16.488 -5.573 53.869 1.00 20.57 1146 TRP A O 1
ATOM 2236 N N . ILE A 1 295 ? 18.192 -4.488 54.877 1.00 23.01 1147 ILE A N 1
ATOM 2237 C CA . ILE A 1 295 ? 19.052 -4.603 53.691 1.00 22.57 1147 ILE A CA 1
ATOM 2238 C C . ILE A 1 295 ? 19.325 -6.065 53.382 1.00 21.49 1147 ILE A C 1
ATOM 2239 O O . ILE A 1 295 ? 19.221 -6.491 52.235 1.00 21.37 1147 ILE A O 1
ATOM 2244 N N A SER A 1 296 ? 19.660 -6.859 54.413 0.40 20.69 1148 SER A N 1
ATOM 2245 N N B SER A 1 296 ? 19.644 -6.873 54.401 0.60 20.66 1148 SER A N 1
ATOM 2246 C CA A SER A 1 296 ? 20.004 -8.262 54.180 0.40 21.28 1148 SER A CA 1
ATOM 2247 C CA B SER A 1 296 ? 20.028 -8.250 54.090 0.60 21.38 1148 SER A CA 1
ATOM 2248 C C A SER A 1 296 ? 18.852 -9.000 53.528 0.40 20.60 1148 SER A C 1
ATOM 2249 C C B SER A 1 296 ? 18.854 -9.032 53.520 0.60 21.34 1148 SER A C 1
ATOM 2250 O O A SER A 1 296 ? 19.027 -9.655 52.499 0.40 21.52 1148 SER A O 1
ATOM 2251 O O B SER A 1 296 ? 19.014 -9.755 52.537 0.60 22.71 1148 SER A O 1
ATOM 2256 N N . ILE A 1 297 ? 17.664 -8.917 54.127 1.00 20.03 1149 ILE A N 1
ATOM 2257 C CA . ILE A 1 297 ? 16.497 -9.655 53.623 1.00 20.60 1149 ILE A CA 1
ATOM 2258 C C . ILE A 1 297 ? 16.108 -9.189 52.220 1.00 20.38 1149 ILE A C 1
ATOM 2259 O O . ILE A 1 297 ? 15.876 -10.008 51.313 1.00 20.33 1149 ILE A O 1
ATOM 2264 N N . MET A 1 298 ? 16.071 -7.875 52.001 1.00 16.42 1150 MET A N 1
ATOM 2265 C CA . MET A 1 298 ? 15.540 -7.405 50.724 1.00 20.01 1150 MET A CA 1
ATOM 2266 C C . MET A 1 298 ? 16.544 -7.478 49.581 1.00 20.83 1150 MET A C 1
ATOM 2267 O O . MET A 1 298 ? 16.119 -7.310 48.428 1.00 20.04 1150 MET A O 1
ATOM 2272 N N . THR A 1 299 ? 17.830 -7.679 49.853 1.00 19.86 1151 THR A N 1
ATOM 2273 C CA . THR A 1 299 ? 18.821 -7.865 48.767 1.00 19.38 1151 THR A CA 1
ATOM 2274 C C . THR A 1 299 ? 19.128 -9.331 48.511 1.00 21.24 1151 THR A C 1
ATOM 2275 O O . THR A 1 299 ? 19.453 -9.690 47.364 1.00 20.16 1151 THR A O 1
ATOM 2279 N N . GLU A 1 300 ? 19.026 -10.191 49.548 1.00 20.32 1152 GLU A N 1
ATOM 2280 C CA . GLU A 1 300 ? 19.503 -11.567 49.362 1.00 19.44 1152 GLU A CA 1
ATOM 2281 C C . GLU A 1 300 ? 18.434 -12.544 48.881 1.00 21.46 1152 GLU A C 1
ATOM 2282 O O . GLU A 1 300 ? 18.769 -13.497 48.159 1.00 21.15 1152 GLU A O 1
ATOM 2288 N N . ARG A 1 301 ? 17.182 -12.372 49.293 1.00 20.53 1153 ARG A N 1
ATOM 2289 C CA . ARG A 1 301 ? 16.142 -13.361 48.975 1.00 19.65 1153 ARG A CA 1
ATOM 2290 C C . ARG A 1 301 ? 15.650 -13.203 47.539 1.00 20.01 1153 ARG A C 1
ATOM 2291 O O . ARG A 1 301 ? 15.694 -12.114 46.960 1.00 20.77 1153 ARG A O 1
ATOM 2299 N N . SER A 1 302 ? 15.200 -14.314 46.950 1.00 18.99 1154 SER A N 1
ATOM 2300 C CA . SER A 1 302 ? 14.686 -14.200 45.574 1.00 19.77 1154 SER A CA 1
ATOM 2301 C C . SER A 1 302 ? 13.440 -13.310 45.511 1.00 20.48 1154 SER A C 1
ATOM 2302 O O . SER A 1 302 ? 12.752 -13.038 46.517 1.00 19.21 1154 SER A O 1
ATOM 2305 N N . VAL A 1 303 ? 13.162 -12.806 44.312 1.00 18.50 1155 VAL A N 1
ATOM 2306 C CA . VAL A 1 303 ? 12.001 -11.942 44.139 1.00 19.84 1155 VAL A CA 1
ATOM 2307 C C . VAL A 1 303 ? 10.705 -12.681 44.450 1.00 20.08 1155 VAL A C 1
ATOM 2308 O O . VAL A 1 303 ? 9.890 -12.156 45.228 1.00 19.82 1155 VAL A O 1
ATOM 2312 N N . PRO A 1 304 ? 10.457 -13.891 43.956 1.00 19.21 1156 PRO A N 1
ATOM 2313 C CA . PRO A 1 304 ? 9.190 -14.549 44.311 1.00 19.82 1156 PRO A CA 1
ATOM 2314 C C . PRO A 1 304 ? 9.068 -14.803 45.797 1.00 19.84 1156 PRO A C 1
ATOM 2315 O O . PRO A 1 304 ? 7.969 -14.705 46.365 1.00 20.50 1156 PRO A O 1
ATOM 2319 N N . HIS A 1 305 ? 10.197 -15.112 46.445 1.00 20.84 1157 HIS A N 1
ATOM 2320 C CA . HIS A 1 305 ? 10.163 -15.301 47.894 1.00 18.98 1157 HIS A CA 1
ATOM 2321 C C . HIS A 1 305 ? 9.730 -14.001 48.577 1.00 19.73 1157 HIS A C 1
ATOM 2322 O O . HIS A 1 305 ? 8.834 -13.996 49.445 1.00 19.63 1157 HIS A O 1
ATOM 2329 N N . LEU A 1 306 ? 10.344 -12.876 48.172 1.00 18.39 1158 LEU A N 1
ATOM 2330 C CA . LEU A 1 306 ? 10.032 -11.611 48.825 1.00 19.21 1158 LEU A CA 1
ATOM 2331 C C . LEU A 1 306 ? 8.599 -11.168 48.557 1.00 20.87 1158 LEU A C 1
ATOM 2332 O O . LEU A 1 306 ? 8.007 -10.503 49.406 1.00 18.09 1158 LEU A O 1
ATOM 2337 N N . GLN A 1 307 ? 8.035 -11.488 47.380 1.00 19.15 1159 GLN A N 1
ATOM 2338 C CA . GLN A 1 307 ? 6.633 -11.167 47.166 1.00 18.79 1159 GLN A CA 1
ATOM 2339 C C . GLN A 1 307 ? 5.772 -11.821 48.226 1.00 20.67 1159 GLN A C 1
ATOM 2340 O O . GLN A 1 307 ? 4.850 -11.201 48.778 1.00 20.56 1159 GLN A O 1
ATOM 2346 N N . LYS A 1 308 ? 6.084 -13.067 48.545 1.00 19.44 1160 LYS A N 1
ATOM 2347 C CA . LYS A 1 308 ? 5.338 -13.757 49.586 1.00 20.74 1160 LYS A CA 1
ATOM 2348 C C . LYS A 1 308 ? 5.671 -13.218 50.992 1.00 20.87 1160 LYS A C 1
ATOM 2349 O O . LYS A 1 308 ? 4.786 -13.175 51.870 1.00 19.57 1160 LYS A O 1
ATOM 2355 N N . VAL A 1 309 ? 6.927 -12.845 51.234 1.00 17.06 1161 VAL A N 1
ATOM 2356 C CA . VAL A 1 309 ? 7.306 -12.228 52.517 1.00 18.67 1161 VAL A CA 1
ATOM 2357 C C . VAL A 1 309 ? 6.488 -10.968 52.765 1.00 20.05 1161 VAL A C 1
ATOM 2358 O O . VAL A 1 309 ? 5.978 -10.738 53.869 1.00 19.68 1161 VAL A O 1
ATOM 2362 N N . PHE A 1 310 ? 6.376 -10.110 51.749 1.00 20.22 1162 PHE A N 1
ATOM 2363 C CA . PHE A 1 310 ? 5.636 -8.871 51.955 1.00 20.13 1162 PHE A CA 1
ATOM 2364 C C . PHE A 1 310 ? 4.146 -9.111 52.189 1.00 19.06 1162 PHE A C 1
ATOM 2365 O O . PHE A 1 310 ? 3.531 -8.355 52.947 1.00 21.78 1162 PHE A O 1
ATOM 2373 N N . ASP A 1 311 ? 3.529 -10.155 51.589 1.00 19.85 1163 ASP A N 1
ATOM 2374 C CA A ASP A 1 311 ? 2.157 -10.505 51.929 0.50 21.67 1163 ASP A CA 1
ATOM 2375 C CA B ASP A 1 311 ? 2.141 -10.438 51.978 0.50 21.14 1163 ASP A CA 1
ATOM 2376 C C . ASP A 1 311 ? 2.057 -11.009 53.372 1.00 22.29 1163 ASP A C 1
ATOM 2377 O O . ASP A 1 311 ? 1.123 -10.672 54.107 1.00 23.51 1163 ASP A O 1
ATOM 2386 N N . ARG A 1 312 ? 3.001 -11.858 53.772 1.00 18.22 1164 ARG A N 1
ATOM 2387 C CA . ARG A 1 312 ? 2.952 -12.398 55.137 1.00 19.25 1164 ARG A CA 1
ATOM 2388 C C . ARG A 1 312 ? 3.241 -11.312 56.164 1.00 20.97 1164 ARG A C 1
ATOM 2389 O O . ARG A 1 312 ? 2.725 -11.374 57.283 1.00 21.45 1164 ARG A O 1
ATOM 2397 N N . TYR A 1 313 ? 4.030 -10.308 55.781 1.00 20.63 1165 TYR A N 1
ATOM 2398 C CA . TYR A 1 313 ? 4.332 -9.175 56.643 1.00 20.05 1165 TYR A CA 1
ATOM 2399 C C . TYR A 1 313 ? 3.055 -8.462 57.074 1.00 19.68 1165 TYR A C 1
ATOM 2400 O O . TYR A 1 313 ? 2.939 -7.994 58.219 1.00 21.88 1165 TYR A O 1
ATOM 2409 N N . LYS A 1 314 ? 2.051 -8.413 56.189 1.00 21.52 1166 LYS A N 1
ATOM 2410 C CA . LYS A 1 314 ? 0.788 -7.751 56.540 1.00 22.18 1166 LYS A CA 1
ATOM 2411 C C . LYS A 1 314 ? 0.008 -8.477 57.618 1.00 23.87 1166 LYS A C 1
ATOM 2412 O O . LYS A 1 314 ? -0.918 -7.888 58.184 1.00 25.16 1166 LYS A O 1
ATOM 2418 N N . SER A 1 315 ? 0.328 -9.751 57.883 1.00 19.92 1167 SER A N 1
ATOM 2419 C CA . SER A 1 315 ? -0.273 -10.465 58.997 1.00 19.85 1167 SER A CA 1
ATOM 2420 C C . SER A 1 315 ? 0.263 -9.973 60.338 1.00 22.93 1167 SER A C 1
ATOM 2421 O O . SER A 1 315 ? -0.438 -10.060 61.354 1.00 23.67 1167 SER A O 1
ATOM 2424 N N . TYR A 1 316 ? 1.532 -9.527 60.365 1.00 21.95 1168 TYR A N 1
ATOM 2425 C CA . TYR A 1 316 ? 2.165 -9.087 61.612 1.00 21.73 1168 TYR A CA 1
ATOM 2426 C C . TYR A 1 316 ? 2.033 -7.585 61.847 1.00 22.08 1168 TYR A C 1
ATOM 2427 O O . TYR A 1 316 ? 1.926 -7.130 63.011 1.00 25.82 1168 TYR A O 1
ATOM 2436 N N . SER A 1 317 ? 2.092 -6.818 60.756 1.00 22.73 1169 SER A N 1
ATOM 2437 C CA . SER A 1 317 ? 2.219 -5.355 60.832 1.00 28.29 1169 SER A CA 1
ATOM 2438 C C . SER A 1 317 ? 0.896 -4.671 60.500 1.00 27.39 1169 SER A C 1
ATOM 2439 O O . SER A 1 317 ? 0.204 -5.094 59.567 1.00 29.09 1169 SER A O 1
ATOM 2442 N N . PRO A 1 318 ? 0.513 -3.596 61.206 1.00 26.20 1170 PRO A N 1
ATOM 2443 C CA . PRO A 1 318 ? -0.702 -2.872 60.823 1.00 26.41 1170 PRO A CA 1
ATOM 2444 C C . PRO A 1 318 ? -0.547 -2.100 59.522 1.00 26.95 1170 PRO A C 1
ATOM 2445 O O . PRO A 1 318 ? -1.556 -1.680 58.948 1.00 29.98 1170 PRO A O 1
ATOM 2449 N N . TYR A 1 319 ? 0.671 -1.954 59.025 1.00 27.59 1171 TYR A N 1
ATOM 2450 C CA . TYR A 1 319 ? 1.016 -1.195 57.827 1.00 30.25 1171 TYR A CA 1
ATOM 2451 C C . TYR A 1 319 ? 1.679 -2.134 56.832 1.00 26.33 1171 TYR A C 1
ATOM 2452 O O . TYR A 1 319 ? 2.432 -3.005 57.246 1.00 26.54 1171 TYR A O 1
ATOM 2461 N N . ASP A 1 320 ? 1.441 -1.935 55.531 1.00 23.36 1172 ASP A N 1
ATOM 2462 C CA . ASP A 1 320 ? 2.138 -2.801 54.587 1.00 24.14 1172 ASP A CA 1
ATOM 2463 C C . ASP A 1 320 ? 3.598 -2.366 54.433 1.00 20.76 1172 ASP A C 1
ATOM 2464 O O . ASP A 1 320 ? 4.082 -1.443 55.097 1.00 21.55 1172 ASP A O 1
ATOM 2469 N N . MET A 1 321 ? 4.341 -3.078 53.593 1.00 19.99 1173 MET A N 1
ATOM 2470 C CA . MET A 1 321 ? 5.782 -2.815 53.529 1.00 21.73 1173 MET A CA 1
ATOM 2471 C C . MET A 1 321 ? 6.079 -1.374 53.070 1.00 22.15 1173 MET A C 1
ATOM 2472 O O . MET A 1 321 ? 6.931 -0.695 53.647 1.00 20.01 1173 MET A O 1
ATOM 2477 N N . LEU A 1 322 ? 5.399 -0.897 52.021 1.00 21.22 1174 LEU A N 1
ATOM 2478 C CA . LEU A 1 322 ? 5.668 0.476 51.557 1.00 20.57 1174 LEU A CA 1
ATOM 2479 C C . LEU A 1 322 ? 5.314 1.514 52.629 1.00 23.00 1174 LEU A C 1
ATOM 2480 O O . LEU A 1 322 ? 6.088 2.458 52.879 1.00 23.20 1174 LEU A O 1
ATOM 2485 N N A GLU A 1 323 ? 4.171 1.356 53.296 0.57 21.64 1175 GLU A N 1
ATOM 2486 N N B GLU A 1 323 ? 4.143 1.358 53.272 0.43 21.82 1175 GLU A N 1
ATOM 2487 C CA A GLU A 1 323 ? 3.834 2.310 54.346 0.57 23.78 1175 GLU A CA 1
ATOM 2488 C CA B GLU A 1 323 ? 3.760 2.234 54.381 0.43 24.86 1175 GLU A CA 1
ATOM 2489 C C A GLU A 1 323 ? 4.795 2.206 55.520 0.57 25.78 1175 GLU A C 1
ATOM 2490 C C B GLU A 1 323 ? 4.798 2.195 55.489 0.43 25.61 1175 GLU A C 1
ATOM 2491 O O A GLU A 1 323 ? 5.116 3.220 56.149 0.57 26.51 1175 GLU A O 1
ATOM 2492 O O B GLU A 1 323 ? 5.173 3.233 56.045 0.43 26.45 1175 GLU A O 1
ATOM 2503 N N . SER A 1 324 ? 5.263 0.991 55.830 1.00 21.70 1176 SER A N 1
ATOM 2504 C CA . SER A 1 324 ? 6.255 0.844 56.888 1.00 22.47 1176 SER A CA 1
ATOM 2505 C C . SER A 1 324 ? 7.557 1.588 56.564 1.00 25.93 1176 SER A C 1
ATOM 2506 O O . SER A 1 324 ? 8.167 2.204 57.452 1.00 24.66 1176 SER A O 1
ATOM 2509 N N . ILE A 1 325 ? 8.032 1.479 55.321 1.00 24.05 1177 ILE A N 1
ATOM 2510 C CA . ILE A 1 325 ? 9.222 2.220 54.904 1.00 22.31 1177 ILE A CA 1
ATOM 2511 C C . ILE A 1 325 ? 9.017 3.717 55.111 1.00 23.28 1177 ILE A C 1
ATOM 2512 O O . ILE A 1 325 ? 9.902 4.418 55.605 1.00 25.15 1177 ILE A O 1
ATOM 2517 N N . ARG A 1 326 ? 7.862 4.241 54.696 1.00 25.53 1178 ARG A N 1
ATOM 2518 C CA . ARG A 1 326 ? 7.646 5.683 54.869 1.00 24.92 1178 ARG A CA 1
ATOM 2519 C C . ARG A 1 326 ? 7.640 6.076 56.325 1.00 28.01 1178 ARG A C 1
ATOM 2520 O O . ARG A 1 326 ? 8.012 7.199 56.659 1.00 29.24 1178 ARG A O 1
ATOM 2528 N N . LYS A 1 327 ? 7.228 5.174 57.209 1.00 25.80 1179 LYS A N 1
ATOM 2529 C CA . LYS A 1 327 ? 7.210 5.530 58.615 1.00 30.18 1179 LYS A CA 1
ATOM 2530 C C . LYS A 1 327 ? 8.590 5.401 59.261 1.00 26.84 1179 LYS A C 1
ATOM 2531 O O . LYS A 1 327 ? 8.884 6.106 60.229 1.00 31.15 1179 LYS A O 1
ATOM 2537 N N . GLU A 1 328 ? 9.434 4.507 58.760 1.00 24.89 1180 GLU A N 1
ATOM 2538 C CA . GLU A 1 328 ? 10.661 4.136 59.457 1.00 27.63 1180 GLU A CA 1
ATOM 2539 C C . GLU A 1 328 ? 11.891 4.912 59.017 1.00 29.93 1180 GLU A C 1
ATOM 2540 O O . GLU A 1 328 ? 12.770 5.170 59.855 1.00 30.19 1180 GLU A O 1
ATOM 2546 N N . VAL A 1 329 ? 12.010 5.234 57.723 1.00 29.43 1181 VAL A N 1
ATOM 2547 C CA . VAL A 1 329 ? 13.246 5.797 57.185 1.00 29.88 1181 VAL A CA 1
ATOM 2548 C C . VAL A 1 329 ? 12.900 7.008 56.328 1.00 29.10 1181 VAL A C 1
ATOM 2549 O O . VAL A 1 329 ? 11.734 7.268 56.013 1.00 26.78 1181 VAL A O 1
ATOM 2553 N N . LYS A 1 330 ? 13.939 7.783 55.988 1.00 24.52 1182 LYS A N 1
ATOM 2554 C CA . LYS A 1 330 ? 13.760 9.037 55.254 1.00 23.64 1182 LYS A CA 1
ATOM 2555 C C . LYS A 1 330 ? 14.847 9.167 54.175 1.00 26.90 1182 LYS A C 1
ATOM 2556 O O . LYS A 1 330 ? 15.762 8.341 54.071 1.00 25.59 1182 LYS A O 1
ATOM 2562 N N . GLY A 1 331 ? 14.749 10.241 53.403 1.00 27.71 1183 GLY A N 1
ATOM 2563 C CA . GLY A 1 331 ? 15.813 10.665 52.504 1.00 30.60 1183 GLY A CA 1
ATOM 2564 C C . GLY A 1 331 ? 16.092 9.657 51.402 1.00 29.23 1183 GLY A C 1
ATOM 2565 O O . GLY A 1 331 ? 15.182 9.009 50.864 1.00 25.82 1183 GLY A O 1
ATOM 2566 N N . ASP A 1 332 ? 17.382 9.560 51.031 1.00 25.30 1184 ASP A N 1
ATOM 2567 C CA . ASP A 1 332 ? 17.755 8.669 49.927 1.00 24.11 1184 ASP A CA 1
ATOM 2568 C C . ASP A 1 332 ? 17.460 7.224 50.271 1.00 22.61 1184 ASP A C 1
ATOM 2569 O O . ASP A 1 332 ? 17.102 6.429 49.402 1.00 22.34 1184 ASP A O 1
ATOM 2574 N N . LEU A 1 333 ? 17.656 6.856 51.535 1.00 25.98 1185 LEU A N 1
ATOM 2575 C CA . LEU A 1 333 ? 17.413 5.476 51.941 1.00 24.14 1185 LEU A CA 1
ATOM 2576 C C . LEU A 1 333 ? 15.944 5.099 51.749 1.00 23.55 1185 LEU A C 1
ATOM 2577 O O . LEU A 1 333 ? 15.631 4.021 51.249 1.00 22.10 1185 LEU A O 1
ATOM 2582 N N . GLU A 1 334 ? 15.032 5.968 52.184 1.00 24.49 1186 GLU A N 1
ATOM 2583 C CA . GLU A 1 334 ? 13.606 5.742 51.989 1.00 23.35 1186 GLU A CA 1
ATOM 2584 C C . GLU A 1 334 ? 13.272 5.629 50.509 1.00 24.02 1186 GLU A C 1
ATOM 2585 O O . GLU A 1 334 ? 12.533 4.744 50.093 1.00 22.53 1186 GLU A O 1
ATOM 2591 N N . ASN A 1 335 ? 13.790 6.552 49.705 1.00 20.58 1187 ASN A N 1
ATOM 2592 C CA . ASN A 1 335 ? 13.545 6.516 48.263 1.00 20.59 1187 ASN A CA 1
ATOM 2593 C C . ASN A 1 335 ? 13.989 5.162 47.680 1.00 21.10 1187 ASN A C 1
ATOM 2594 O O . ASN A 1 335 ? 13.261 4.515 46.914 1.00 22.31 1187 ASN A O 1
ATOM 2599 N N . ALA A 1 336 ? 15.181 4.713 48.072 1.00 20.81 1188 ALA A N 1
ATOM 2600 C CA . ALA A 1 336 ? 15.692 3.447 47.547 1.00 20.90 1188 ALA A CA 1
ATOM 2601 C C . ALA A 1 336 ? 14.822 2.268 47.983 1.00 21.24 1188 ALA A C 1
ATOM 2602 O O . ALA A 1 336 ? 14.458 1.434 47.165 1.00 18.32 1188 ALA A O 1
ATOM 2604 N N . PHE A 1 337 ? 14.446 2.184 49.266 1.00 18.19 1189 PHE A N 1
ATOM 2605 C CA . PHE A 1 337 ? 13.603 1.055 49.665 1.00 18.77 1189 PHE A CA 1
ATOM 2606 C C . PHE A 1 337 ? 12.235 1.099 48.986 1.00 18.65 1189 PHE A C 1
ATOM 2607 O O . PHE A 1 337 ? 11.729 0.062 48.573 1.00 18.89 1189 PHE A O 1
ATOM 2615 N N . LEU A 1 338 ? 11.616 2.287 48.849 1.00 18.52 1190 LEU A N 1
ATOM 2616 C CA . LEU A 1 338 ? 10.319 2.352 48.169 1.00 18.68 1190 LEU A CA 1
ATOM 2617 C C . LEU A 1 338 ? 10.418 1.856 46.730 1.00 19.19 1190 LEU A C 1
ATOM 2618 O O . LEU A 1 338 ? 9.535 1.139 46.251 1.00 20.82 1190 LEU A O 1
ATOM 2623 N N . ASN A 1 339 ? 11.460 2.276 46.016 1.00 19.59 1191 ASN A N 1
ATOM 2624 C CA . ASN A 1 339 ? 11.634 1.830 44.641 1.00 18.14 1191 ASN A CA 1
ATOM 2625 C C . ASN A 1 339 ? 11.872 0.323 44.589 1.00 19.56 1191 ASN A C 1
ATOM 2626 O O . ASN A 1 339 ? 11.305 -0.387 43.756 1.00 17.87 1191 ASN A O 1
ATOM 2631 N N . LEU A 1 340 ? 12.763 -0.173 45.450 1.00 17.48 1192 LEU A N 1
ATOM 2632 C CA . LEU A 1 340 ? 13.061 -1.615 45.479 1.00 17.71 1192 LEU A CA 1
ATOM 2633 C C . LEU A 1 340 ? 11.806 -2.455 45.735 1.00 14.46 1192 LEU A C 1
ATOM 2634 O O . LEU A 1 340 ? 11.576 -3.477 45.056 1.00 17.73 1192 LEU A O 1
ATOM 2639 N N . VAL A 1 341 ? 10.984 -2.067 46.731 1.00 18.88 1193 VAL A N 1
ATOM 2640 C CA . VAL A 1 341 ? 9.807 -2.878 47.043 1.00 16.59 1193 VAL A CA 1
ATOM 2641 C C . VAL A 1 341 ? 8.810 -2.854 45.884 1.00 19.13 1193 VAL A C 1
ATOM 2642 O O . VAL A 1 341 ? 8.224 -3.884 45.544 1.00 18.73 1193 VAL A O 1
ATOM 2646 N N . GLN A 1 342 ? 8.628 -1.699 45.226 1.00 19.30 1194 GLN A N 1
ATOM 2647 C CA . GLN A 1 342 ? 7.777 -1.703 44.025 1.00 18.97 1194 GLN A CA 1
ATOM 2648 C C . GLN A 1 342 ? 8.314 -2.629 42.950 1.00 17.72 1194 GLN A C 1
ATOM 2649 O O . GLN A 1 342 ? 7.544 -3.354 42.295 1.00 19.69 1194 GLN A O 1
ATOM 2655 N N . CYS A 1 343 ? 9.633 -2.603 42.737 1.00 17.96 1195 CYS A N 1
ATOM 2656 C CA . CYS A 1 343 ? 10.254 -3.447 41.705 1.00 18.42 1195 CYS A CA 1
ATOM 2657 C C . CYS A 1 343 ? 10.053 -4.913 41.984 1.00 20.63 1195 CYS A C 1
ATOM 2658 O O . CYS A 1 343 ? 9.898 -5.731 41.054 1.00 22.12 1195 CYS A O 1
ATOM 2661 N N . ILE A 1 344 ? 10.126 -5.276 43.264 1.00 17.05 1196 ILE A N 1
ATOM 2662 C CA . ILE A 1 344 ? 9.877 -6.661 43.669 1.00 16.46 1196 ILE A CA 1
ATOM 2663 C C . ILE A 1 344 ? 8.397 -7.016 43.510 1.00 15.79 1196 ILE A C 1
ATOM 2664 O O . ILE A 1 344 ? 8.042 -8.087 42.994 1.00 18.95 1196 ILE A O 1
ATOM 2669 N N . GLN A 1 345 ? 7.500 -6.141 43.972 1.00 18.01 1197 GLN A N 1
ATOM 2670 C CA . GLN A 1 345 ? 6.079 -6.463 43.976 1.00 19.93 1197 GLN A CA 1
ATOM 2671 C C . GLN A 1 345 ? 5.514 -6.528 42.562 1.00 22.24 1197 GLN A C 1
ATOM 2672 O O . GLN A 1 345 ? 4.787 -7.468 42.214 1.00 23.07 1197 GLN A O 1
ATOM 2678 N N . ASN A 1 346 ? 5.850 -5.540 41.720 1.00 19.86 1198 ASN A N 1
ATOM 2679 C CA . ASN A 1 346 ? 5.237 -5.480 40.385 1.00 17.37 1198 ASN A CA 1
ATOM 2680 C C . ASN A 1 346 ? 6.095 -4.523 39.542 1.00 18.64 1198 ASN A C 1
ATOM 2681 O O . ASN A 1 346 ? 5.913 -3.302 39.578 1.00 20.12 1198 ASN A O 1
ATOM 2686 N N . LYS A 1 347 ? 7.033 -5.096 38.817 1.00 17.57 1199 LYS A N 1
ATOM 2687 C CA . LYS A 1 347 ? 8.007 -4.225 38.149 1.00 17.04 1199 LYS A CA 1
ATOM 2688 C C . LYS A 1 347 ? 7.374 -3.495 36.964 1.00 17.06 1199 LYS A C 1
ATOM 2689 O O . LYS A 1 347 ? 7.657 -2.298 36.772 1.00 18.50 1199 LYS A O 1
ATOM 2695 N N . PRO A 1 348 ? 6.490 -4.119 36.171 1.00 19.95 1200 PRO A N 1
ATOM 2696 C CA . PRO A 1 348 ? 5.843 -3.323 35.092 1.00 17.78 1200 PRO A CA 1
ATOM 2697 C C . PRO A 1 348 ? 5.009 -2.182 35.631 1.00 17.93 1200 PRO A C 1
ATOM 2698 O O . PRO A 1 348 ? 4.987 -1.085 35.053 1.00 19.01 1200 PRO A O 1
ATOM 2702 N N . LEU A 1 349 ? 4.345 -2.398 36.774 1.00 16.16 1201 LEU A N 1
ATOM 2703 C CA . LEU A 1 349 ? 3.585 -1.319 37.393 1.00 18.17 1201 LEU A CA 1
ATOM 2704 C C . LEU A 1 349 ? 4.516 -0.239 37.942 1.00 19.42 1201 LEU A C 1
ATOM 2705 O O . LEU A 1 349 ? 4.199 0.957 37.860 1.00 17.22 1201 LEU A O 1
ATOM 2710 N N . TYR A 1 350 ? 5.691 -0.636 38.463 1.00 18.22 1202 TYR A N 1
ATOM 2711 C CA . TYR A 1 350 ? 6.697 0.343 38.882 1.00 18.57 1202 TYR A CA 1
ATOM 2712 C C . TYR A 1 350 ? 7.052 1.277 37.730 1.00 18.24 1202 TYR A C 1
ATOM 2713 O O . TYR A 1 350 ? 7.082 2.503 37.877 1.00 18.06 1202 TYR A O 1
ATOM 2722 N N . PHE A 1 351 ? 7.270 0.702 36.545 1.00 16.46 1203 PHE A N 1
ATOM 2723 C CA . PHE A 1 351 ? 7.649 1.558 35.427 1.00 18.05 1203 PHE A CA 1
ATOM 2724 C C . PHE A 1 351 ? 6.459 2.351 34.899 1.00 16.28 1203 PHE A C 1
ATOM 2725 O O . PHE A 1 351 ? 6.619 3.514 34.502 1.00 17.48 1203 PHE A O 1
ATOM 2733 N N . ALA A 1 352 ? 5.265 1.758 34.910 1.00 18.12 1204 ALA A N 1
ATOM 2734 C CA . ALA A 1 352 ? 4.082 2.513 34.504 1.00 19.15 1204 ALA A CA 1
ATOM 2735 C C . ALA A 1 352 ? 3.909 3.743 35.394 1.00 18.81 1204 ALA A C 1
ATOM 2736 O O . ALA A 1 352 ? 3.616 4.842 34.906 1.00 17.53 1204 ALA A O 1
ATOM 2738 N N . ASP A 1 353 ? 4.099 3.570 36.708 1.00 20.24 1205 ASP A N 1
ATOM 2739 C CA . ASP A 1 353 ? 3.958 4.695 37.622 1.00 18.54 1205 ASP A CA 1
ATOM 2740 C C . ASP A 1 353 ? 5.041 5.736 37.409 1.00 18.08 1205 ASP A C 1
ATOM 2741 O O . ASP A 1 353 ? 4.760 6.938 37.478 1.00 19.64 1205 ASP A O 1
ATOM 2746 N N . ARG A 1 354 ? 6.287 5.311 37.157 1.00 19.57 1206 ARG A N 1
ATOM 2747 C CA . ARG A 1 354 ? 7.335 6.290 36.886 1.00 20.64 1206 ARG A CA 1
ATOM 2748 C C . ARG A 1 354 ? 7.066 7.046 35.586 1.00 18.98 1206 ARG A C 1
ATOM 2749 O O . ARG A 1 354 ? 7.381 8.226 35.487 1.00 18.77 1206 ARG A O 1
ATOM 2757 N N . LEU A 1 355 ? 6.550 6.356 34.569 1.00 17.17 1207 LEU A N 1
ATOM 2758 C CA . LEU A 1 355 ? 6.169 7.062 33.327 1.00 16.04 1207 LEU A CA 1
ATOM 2759 C C . LEU A 1 355 ? 5.050 8.073 33.578 1.00 18.31 1207 LEU A C 1
ATOM 2760 O O . LEU A 1 355 ? 5.108 9.219 33.107 1.00 18.82 1207 LEU A O 1
ATOM 2765 N N . TYR A 1 356 ? 3.999 7.665 34.309 1.00 18.13 1208 TYR A N 1
ATOM 2766 C CA . TYR A 1 356 ? 2.932 8.602 34.613 1.00 17.70 1208 TYR A CA 1
ATOM 2767 C C . TYR A 1 356 ? 3.492 9.817 35.344 1.00 20.31 1208 TYR A C 1
ATOM 2768 O O . TYR A 1 356 ? 3.185 10.953 34.998 1.00 21.28 1208 TYR A O 1
ATOM 2777 N N . ASP A 1 357 ? 4.348 9.586 36.344 1.00 19.48 1209 ASP A N 1
ATOM 2778 C CA . ASP A 1 357 ? 4.890 10.711 37.110 1.00 18.85 1209 ASP A CA 1
ATOM 2779 C C . ASP A 1 357 ? 5.747 11.623 36.223 1.00 18.19 1209 ASP A C 1
ATOM 2780 O O . ASP A 1 357 ? 5.792 12.836 36.453 1.00 21.00 1209 ASP A O 1
ATOM 2785 N N . SER A 1 358 ? 6.399 11.056 35.187 1.00 19.44 1210 SER A N 1
ATOM 2786 C CA . SER A 1 358 ? 7.264 11.880 34.339 1.00 18.65 1210 SER A CA 1
ATOM 2787 C C . SER A 1 358 ? 6.445 12.801 33.450 1.00 21.93 1210 SER A C 1
ATOM 2788 O O . SER A 1 358 ? 6.975 13.798 32.961 1.00 23.35 1210 SER A O 1
ATOM 2791 N N . MET A 1 359 ? 5.151 12.504 33.242 1.00 18.05 1211 MET A N 1
ATOM 2792 C CA . MET A 1 359 ? 4.325 13.312 32.340 1.00 16.70 1211 MET A CA 1
ATOM 2793 C C . MET A 1 359 ? 3.164 14.032 33.003 1.00 18.98 1211 MET A C 1
ATOM 2794 O O . MET A 1 359 ? 2.633 14.985 32.431 1.00 20.11 1211 MET A O 1
ATOM 2799 N N . LYS A 1 360 ? 2.747 13.597 34.191 1.00 20.36 1212 LYS A N 1
ATOM 2800 C CA . LYS A 1 360 ? 1.444 14.001 34.705 1.00 19.69 1212 LYS A CA 1
ATOM 2801 C C . LYS A 1 360 ? 1.303 15.516 34.894 1.00 20.76 1212 LYS A C 1
ATOM 2802 O O . LYS A 1 360 ? 0.196 16.054 34.771 1.00 23.57 1212 LYS A O 1
ATOM 2808 N N . GLY A 1 361 ? 2.388 16.217 35.211 1.00 23.34 1213 GLY A N 1
ATOM 2809 C CA . GLY A 1 361 ? 2.285 17.611 35.555 1.00 23.57 1213 GLY A CA 1
ATOM 2810 C C . GLY A 1 361 ? 2.783 18.542 34.470 1.00 24.33 1213 GLY A C 1
ATOM 2811 O O . GLY A 1 361 ? 2.770 18.224 33.265 1.00 21.77 1213 GLY A O 1
ATOM 2812 N N . LYS A 1 362 ? 3.178 19.742 34.903 1.00 23.60 1214 LYS A N 1
ATOM 2813 C CA . LYS A 1 362 ? 3.684 20.770 33.994 1.00 23.81 1214 LYS A CA 1
ATOM 2814 C C . LYS A 1 362 ? 4.933 20.254 33.285 1.00 25.57 1214 LYS A C 1
ATOM 2815 O O . LYS A 1 362 ? 5.828 19.691 33.923 1.00 26.05 1214 LYS A O 1
ATOM 2821 N N . GLY A 1 363 ? 4.987 20.438 31.974 1.00 25.23 1215 GLY A N 1
ATOM 2822 C CA . GLY A 1 363 ? 6.121 19.933 31.188 1.00 29.15 1215 GLY A CA 1
ATOM 2823 C C . GLY A 1 363 ? 6.298 18.434 31.337 1.00 26.17 1215 GLY A C 1
ATOM 2824 O O . GLY A 1 363 ? 5.358 17.688 31.616 1.00 23.76 1215 GLY A O 1
ATOM 2825 N N . THR A 1 364 ? 7.554 17.987 31.179 1.00 21.09 1216 THR A N 1
ATOM 2826 C CA . THR A 1 364 ? 7.882 16.568 31.115 1.00 22.61 1216 THR A CA 1
ATOM 2827 C C . THR A 1 364 ? 9.243 16.382 31.760 1.00 21.95 1216 THR A C 1
ATOM 2828 O O . THR A 1 364 ? 10.155 17.167 31.496 1.00 23.05 1216 THR A O 1
ATOM 2832 N N . ARG A 1 365 ? 9.395 15.304 32.524 1.00 21.04 1217 ARG A N 1
ATOM 2833 C CA . ARG A 1 365 ? 10.707 14.887 32.999 1.00 23.48 1217 ARG A CA 1
ATOM 2834 C C . ARG A 1 365 ? 11.250 14.000 31.887 1.00 20.46 1217 ARG A C 1
ATOM 2835 O O . ARG A 1 365 ? 11.239 12.781 31.959 1.00 19.91 1217 ARG A O 1
ATOM 2843 N N . ASP A 1 366 ? 11.744 14.658 30.831 1.00 21.30 1218 ASP A N 1
ATOM 2844 C CA . ASP A 1 366 ? 12.129 13.889 29.630 1.00 19.87 1218 ASP A CA 1
ATOM 2845 C C . ASP A 1 366 ? 13.219 12.872 29.942 1.00 19.54 1218 ASP A C 1
ATOM 2846 O O . ASP A 1 366 ? 13.244 11.787 29.346 1.00 20.72 1218 ASP A O 1
ATOM 2851 N N . LYS A 1 367 ? 14.160 13.219 30.845 1.00 21.20 1219 LYS A N 1
ATOM 2852 C CA . LYS A 1 367 ? 15.240 12.277 31.143 1.00 25.49 1219 LYS A CA 1
ATOM 2853 C C . LYS A 1 367 ? 14.686 10.922 31.574 1.00 24.22 1219 LYS A C 1
ATOM 2854 O O . LYS A 1 367 ? 15.159 9.859 31.124 1.00 23.91 1219 LYS A O 1
ATOM 2860 N N . VAL A 1 368 ? 13.653 10.938 32.412 1.00 18.93 1220 VAL A N 1
ATOM 2861 C CA . VAL A 1 368 ? 13.089 9.700 32.922 1.00 17.45 1220 VAL A CA 1
ATOM 2862 C C . VAL A 1 368 ? 12.265 9.013 31.844 1.00 19.27 1220 VAL A C 1
ATOM 2863 O O . VAL A 1 368 ? 12.376 7.795 31.628 1.00 20.25 1220 VAL A O 1
ATOM 2867 N N . LEU A 1 369 ? 11.426 9.795 31.156 1.00 19.95 1221 LEU A N 1
ATOM 2868 C CA . LEU A 1 369 ? 10.575 9.253 30.093 1.00 17.49 1221 LEU A CA 1
ATOM 2869 C C . LEU A 1 369 ? 11.422 8.550 29.042 1.00 17.63 1221 LEU A C 1
ATOM 2870 O O . LEU A 1 369 ? 11.154 7.400 28.676 1.00 19.40 1221 LEU A O 1
ATOM 2875 N N . ILE A 1 370 ? 12.473 9.224 28.577 1.00 18.06 1222 ILE A N 1
ATOM 2876 C CA . ILE A 1 370 ? 13.359 8.648 27.546 1.00 18.22 1222 ILE A CA 1
ATOM 2877 C C . ILE A 1 370 ? 14.029 7.367 28.054 1.00 19.15 1222 ILE A C 1
ATOM 2878 O O . ILE A 1 370 ? 14.063 6.356 27.365 1.00 18.89 1222 ILE A O 1
ATOM 2883 N N . ARG A 1 371 ? 14.586 7.400 29.267 1.00 20.27 1223 ARG A N 1
ATOM 2884 C CA . ARG A 1 371 ? 15.342 6.247 29.733 1.00 19.09 1223 ARG A CA 1
ATOM 2885 C C . ARG A 1 371 ? 14.456 5.018 29.851 1.00 18.82 1223 ARG A C 1
ATOM 2886 O O . ARG A 1 371 ? 14.872 3.907 29.485 1.00 18.88 1223 ARG A O 1
ATOM 2894 N N . ILE A 1 372 ? 13.235 5.184 30.385 1.00 17.40 1224 ILE A N 1
ATOM 2895 C CA . ILE A 1 372 ? 12.329 4.044 30.515 1.00 16.99 1224 ILE A CA 1
ATOM 2896 C C . ILE A 1 372 ? 11.909 3.533 29.148 1.00 17.92 1224 ILE A C 1
ATOM 2897 O O . ILE A 1 372 ? 11.919 2.332 28.901 1.00 18.13 1224 ILE A O 1
ATOM 2902 N N . MET A 1 373 ? 11.594 4.434 28.214 1.00 17.64 1225 MET A N 1
ATOM 2903 C CA . MET A 1 373 ? 11.174 3.954 26.889 1.00 18.62 1225 MET A CA 1
ATOM 2904 C C . MET A 1 373 ? 12.323 3.260 26.167 1.00 18.63 1225 MET A C 1
ATOM 2905 O O . MET A 1 373 ? 12.122 2.221 25.523 1.00 21.17 1225 MET A O 1
ATOM 2910 N N . VAL A 1 374 ? 13.539 3.798 26.267 1.00 17.96 1226 VAL A N 1
ATOM 2911 C CA . VAL A 1 374 ? 14.673 3.130 25.619 1.00 19.96 1226 VAL A CA 1
ATOM 2912 C C . VAL A 1 374 ? 14.964 1.789 26.305 1.00 22.61 1226 VAL A C 1
ATOM 2913 O O . VAL A 1 374 ? 15.108 0.748 25.642 1.00 24.60 1226 VAL A O 1
ATOM 2917 N N . SER A 1 375 ? 15.047 1.796 27.643 1.00 21.21 1227 SER A N 1
ATOM 2918 C CA . SER A 1 375 ? 15.536 0.609 28.331 1.00 17.87 1227 SER A CA 1
ATOM 2919 C C . SER A 1 375 ? 14.503 -0.501 28.409 1.00 20.70 1227 SER A C 1
ATOM 2920 O O . SER A 1 375 ? 14.891 -1.678 28.508 1.00 20.92 1227 SER A O 1
ATOM 2923 N N . ARG A 1 376 ? 13.199 -0.190 28.350 1.00 19.69 1228 ARG A N 1
ATOM 2924 C CA . ARG A 1 376 ? 12.231 -1.255 28.552 1.00 19.25 1228 ARG A CA 1
ATOM 2925 C C . ARG A 1 376 ? 11.497 -1.618 27.270 1.00 19.60 1228 ARG A C 1
ATOM 2926 O O . ARG A 1 376 ? 10.739 -2.589 27.268 1.00 19.12 1228 ARG A O 1
ATOM 2934 N N A SER A 1 377 ? 11.743 -0.926 26.152 0.49 22.46 1229 SER A N 1
ATOM 2935 N N B SER A 1 377 ? 11.742 -0.870 26.190 0.51 21.15 1229 SER A N 1
ATOM 2936 C CA A SER A 1 377 ? 10.950 -1.224 24.946 0.49 22.12 1229 SER A CA 1
ATOM 2937 C CA B SER A 1 377 ? 11.130 -1.148 24.886 0.51 24.73 1229 SER A CA 1
ATOM 2938 C C A SER A 1 377 ? 11.155 -2.656 24.453 0.49 25.05 1229 SER A C 1
ATOM 2939 C C B SER A 1 377 ? 11.161 -2.626 24.531 0.51 24.28 1229 SER A C 1
ATOM 2940 O O A SER A 1 377 ? 10.242 -3.229 23.840 0.49 24.24 1229 SER A O 1
ATOM 2941 O O B SER A 1 377 ? 10.151 -3.186 24.071 0.51 24.92 1229 SER A O 1
ATOM 2946 N N . GLU A 1 378 ? 12.316 -3.266 24.705 1.00 21.35 1230 GLU A N 1
ATOM 2947 C CA . GLU A 1 378 ? 12.534 -4.654 24.338 1.00 27.77 1230 GLU A CA 1
ATOM 2948 C C . GLU A 1 378 ? 12.510 -5.614 25.529 1.00 33.15 1230 GLU A C 1
ATOM 2949 O O . GLU A 1 378 ? 12.922 -6.767 25.377 1.00 30.61 1230 GLU A O 1
ATOM 2955 N N . VAL A 1 379 ? 12.034 -5.179 26.709 1.00 24.47 1231 VAL A N 1
ATOM 2956 C CA . VAL A 1 379 ? 12.021 -6.033 27.885 1.00 22.27 1231 VAL A CA 1
ATOM 2957 C C . VAL A 1 379 ? 10.582 -6.379 28.255 1.00 22.68 1231 VAL A C 1
ATOM 2958 O O . VAL A 1 379 ? 10.170 -7.543 28.132 1.00 26.48 1231 VAL A O 1
ATOM 2962 N N . ASP A 1 380 ? 9.793 -5.382 28.666 1.00 22.55 1232 ASP A N 1
ATOM 2963 C CA . ASP A 1 380 ? 8.453 -5.666 29.214 1.00 20.30 1232 ASP A CA 1
ATOM 2964 C C . ASP A 1 380 ? 7.476 -4.532 28.889 1.00 21.46 1232 ASP A C 1
ATOM 2965 O O . ASP A 1 380 ? 6.568 -4.227 29.669 1.00 20.49 1232 ASP A O 1
ATOM 2970 N N . MET A 1 381 ? 7.623 -3.916 27.706 1.00 19.74 1233 MET A N 1
ATOM 2971 C CA . MET A 1 381 ? 6.809 -2.750 27.389 1.00 19.85 1233 MET A CA 1
ATOM 2972 C C . MET A 1 381 ? 5.318 -3.095 27.335 1.00 18.87 1233 MET A C 1
ATOM 2973 O O . MET A 1 381 ? 4.479 -2.274 27.710 1.00 18.20 1233 MET A O 1
ATOM 2978 N N . LEU A 1 382 ? 4.958 -4.287 26.839 1.00 18.60 1234 LEU A N 1
ATOM 2979 C CA . LEU A 1 382 ? 3.528 -4.591 26.772 1.00 21.72 1234 LEU A CA 1
ATOM 2980 C C . LEU A 1 382 ? 2.937 -4.723 28.172 1.00 21.31 1234 LEU A C 1
ATOM 2981 O O . LEU A 1 382 ? 1.792 -4.317 28.410 1.00 22.45 1234 LEU A O 1
ATOM 2986 N N . LYS A 1 383 ? 3.690 -5.305 29.115 1.00 19.74 1235 LYS A N 1
ATOM 2987 C CA . LYS A 1 383 ? 3.152 -5.411 30.489 1.00 19.07 1235 LYS A CA 1
ATOM 2988 C C . LYS A 1 383 ? 3.078 -4.047 31.160 1.00 18.03 1235 LYS A C 1
ATOM 2989 O O . LYS A 1 383 ? 2.109 -3.758 31.889 1.00 19.03 1235 LYS A O 1
ATOM 2995 N N . ILE A 1 384 ? 4.072 -3.193 30.893 1.00 18.36 1236 ILE A N 1
ATOM 2996 C CA . ILE A 1 384 ? 4.025 -1.803 31.374 1.00 18.92 1236 ILE A CA 1
ATOM 2997 C C . ILE A 1 384 ? 2.767 -1.104 30.864 1.00 19.86 1236 ILE A C 1
ATOM 2998 O O . ILE A 1 384 ? 2.028 -0.459 31.634 1.00 19.84 1236 ILE A O 1
ATOM 3003 N N . ARG A 1 385 ? 2.525 -1.201 29.546 1.00 17.61 1237 ARG A N 1
ATOM 3004 C CA . ARG A 1 385 ? 1.327 -0.642 28.924 1.00 15.64 1237 ARG A CA 1
ATOM 3005 C C . ARG A 1 385 ? 0.051 -1.190 29.544 1.00 19.60 1237 ARG A C 1
ATOM 3006 O O . ARG A 1 385 ? -0.921 -0.442 29.748 1.00 21.30 1237 ARG A O 1
ATOM 3014 N N A SER A 1 386 ? -0.005 -2.509 29.774 0.54 18.52 1238 SER A N 1
ATOM 3015 N N B SER A 1 386 ? 0.004 -2.496 29.800 0.46 18.78 1238 SER A N 1
ATOM 3016 C CA A SER A 1 386 ? -1.210 -3.092 30.353 0.54 19.24 1238 SER A CA 1
ATOM 3017 C CA B SER A 1 386 ? -1.215 -3.067 30.353 0.46 19.07 1238 SER A CA 1
ATOM 3018 C C A SER A 1 386 ? -1.466 -2.523 31.747 0.54 17.41 1238 SER A C 1
ATOM 3019 C C B SER A 1 386 ? -1.474 -2.547 31.760 0.46 17.42 1238 SER A C 1
ATOM 3020 O O A SER A 1 386 ? -2.596 -2.130 32.063 0.54 20.36 1238 SER A O 1
ATOM 3021 O O B SER A 1 386 ? -2.618 -2.217 32.097 0.46 20.11 1238 SER A O 1
ATOM 3026 N N . GLU A 1 387 ? -0.433 -2.465 32.584 1.00 19.73 1239 GLU A N 1
ATOM 3027 C CA . GLU A 1 387 ? -0.603 -1.902 33.928 1.00 20.49 1239 GLU A CA 1
ATOM 3028 C C . GLU A 1 387 ? -0.975 -0.424 33.849 1.00 22.96 1239 GLU A C 1
ATOM 3029 O O . GLU A 1 387 ? -1.822 0.058 34.622 1.00 21.58 1239 GLU A O 1
ATOM 3035 N N . PHE A 1 388 ? -0.339 0.303 32.926 1.00 19.72 1240 PHE A N 1
ATOM 3036 C CA . PHE A 1 388 ? -0.626 1.729 32.747 1.00 19.12 1240 PHE A CA 1
ATOM 3037 C C . PHE A 1 388 ? -2.093 1.955 32.351 1.00 22.32 1240 PHE A C 1
ATOM 3038 O O . PHE A 1 388 ? -2.798 2.781 32.941 1.00 20.45 1240 PHE A O 1
ATOM 3046 N N . LYS A 1 389 ? -2.593 1.213 31.353 1.00 19.23 1241 LYS A N 1
ATOM 3047 C CA . LYS A 1 389 ? -3.970 1.427 30.918 1.00 20.62 1241 LYS A CA 1
ATOM 3048 C C . LYS A 1 389 ? -4.963 1.029 32.004 1.00 21.12 1241 LYS A C 1
ATOM 3049 O O . LYS A 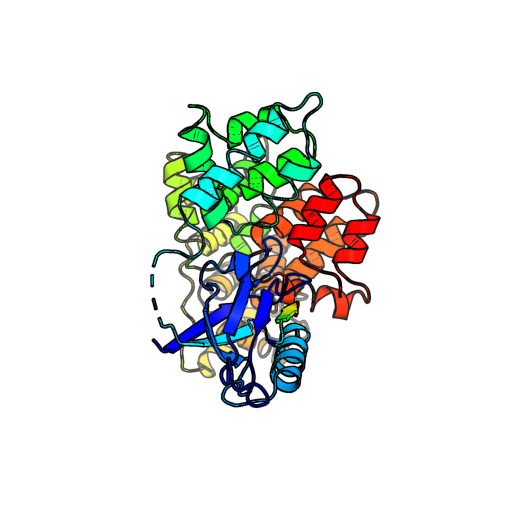1 389 ? -5.984 1.706 32.204 1.00 24.05 1241 LYS A O 1
ATOM 3055 N N . ARG A 1 390 ? -4.652 -0.031 32.760 1.00 22.53 1242 ARG A N 1
ATOM 3056 C CA . ARG A 1 390 ? -5.582 -0.477 33.789 1.00 26.87 1242 ARG A CA 1
ATOM 3057 C C . ARG A 1 390 ? -5.697 0.563 34.903 1.00 28.61 1242 ARG A C 1
ATOM 3058 O O . ARG A 1 390 ? -6.794 0.818 35.422 1.00 27.40 1242 ARG A O 1
ATOM 3066 N N . LYS A 1 391 ? -4.584 1.179 35.251 1.00 21.50 1243 LYS A N 1
ATOM 3067 C CA . LYS A 1 391 ? -4.561 2.099 36.392 1.00 23.13 1243 LYS A CA 1
ATOM 3068 C C . LYS A 1 391 ? -5.067 3.480 35.999 1.00 25.58 1243 LYS A C 1
ATOM 3069 O O . LYS A 1 391 ? -5.917 4.068 36.705 1.00 26.21 1243 LYS A O 1
ATOM 3075 N N . TYR A 1 392 ? -4.573 4.012 34.866 1.00 22.18 1244 TYR A N 1
ATOM 3076 C CA . TYR A 1 392 ? -4.797 5.413 34.512 1.00 21.23 1244 TYR A CA 1
ATOM 3077 C C . TYR A 1 392 ? -5.927 5.585 33.517 1.00 24.32 1244 TYR A C 1
ATOM 3078 O O . TYR A 1 392 ? -6.400 6.709 33.319 1.00 25.20 1244 TYR A O 1
ATOM 3087 N N . GLY A 1 393 ? -6.404 4.488 32.913 1.00 22.27 1245 GLY A N 1
ATOM 3088 C CA . GLY A 1 393 ? -7.639 4.509 32.170 1.00 21.25 1245 GLY A CA 1
ATOM 3089 C C . GLY A 1 393 ? -7.440 4.813 30.700 1.00 28.67 1245 GLY A C 1
ATOM 3090 O O . GLY A 1 393 ? -8.262 4.410 29.860 1.00 29.88 1245 GLY A O 1
ATOM 3091 N N . LYS A 1 394 ? -6.392 5.544 30.366 1.00 26.11 1246 LYS A N 1
ATOM 3092 C CA . LYS A 1 394 ? -6.032 5.719 28.971 1.00 25.51 1246 LYS A CA 1
ATOM 3093 C C . LYS A 1 394 ? -4.622 5.180 28.798 1.00 21.73 1246 LYS A C 1
ATOM 3094 O O . LYS A 1 394 ? -3.912 4.896 29.772 1.00 23.67 1246 LYS A O 1
ATOM 3100 N N . SER A 1 395 ? -4.213 5.060 27.541 1.00 21.81 1247 SER A N 1
ATOM 3101 C CA . SER A 1 395 ? -2.998 4.327 27.247 1.00 21.25 1247 SER A CA 1
ATOM 3102 C C . SER A 1 395 ? -1.730 5.140 27.495 1.00 20.64 1247 SER A C 1
ATOM 3103 O O . SER A 1 395 ? -1.715 6.374 27.532 1.00 21.00 1247 SER A O 1
ATOM 3106 N N . LEU A 1 396 ? -0.629 4.415 27.633 1.00 18.28 1248 LEU A N 1
ATOM 3107 C CA . LEU A 1 396 ? 0.679 5.073 27.647 1.00 21.13 1248 LEU A CA 1
ATOM 3108 C C . LEU A 1 396 ? 0.863 5.904 26.379 1.00 22.94 1248 LEU A C 1
ATOM 3109 O O . LEU A 1 396 ? 1.311 7.060 26.426 1.00 18.92 1248 LEU A O 1
ATOM 3114 N N . TYR A 1 397 ? 0.432 5.362 25.238 1.00 18.74 1249 TYR A N 1
ATOM 3115 C CA . TYR A 1 397 ? 0.508 6.086 23.985 1.00 22.65 1249 TYR A CA 1
ATOM 3116 C C . TYR A 1 397 ? -0.153 7.460 24.081 1.00 20.55 1249 TYR A C 1
ATOM 3117 O O . TYR A 1 397 ? 0.400 8.469 23.637 1.00 21.72 1249 TYR A O 1
ATOM 3126 N N . TYR A 1 398 ? -1.364 7.491 24.624 1.00 20.77 1250 TYR A N 1
ATOM 3127 C CA . TYR A 1 398 ? -2.117 8.728 24.766 1.00 23.23 1250 TYR A CA 1
ATOM 3128 C C . TYR A 1 398 ? -1.329 9.759 25.590 1.00 19.61 1250 TYR A C 1
ATOM 3129 O O . TYR A 1 398 ? -1.246 10.935 25.206 1.00 20.85 1250 TYR A O 1
ATOM 3138 N N . TYR A 1 399 ? -0.757 9.332 26.724 1.00 20.37 1251 TYR A N 1
ATOM 3139 C CA . TYR A 1 399 ? -0.009 10.283 27.562 1.00 19.54 1251 TYR A CA 1
ATOM 3140 C C . TYR A 1 399 ? 1.222 10.815 26.843 1.00 21.23 1251 TYR A C 1
ATOM 3141 O O . TYR A 1 399 ? 1.526 12.021 26.899 1.00 20.59 1251 TYR A O 1
ATOM 3150 N N . ILE A 1 400 ? 1.915 9.947 26.118 1.00 19.86 1252 ILE A N 1
ATOM 3151 C CA . ILE A 1 400 ? 3.082 10.391 25.374 1.00 21.43 1252 ILE A CA 1
ATOM 3152 C C . ILE A 1 400 ? 2.665 11.383 24.291 1.00 20.64 1252 ILE A C 1
ATOM 3153 O O . ILE A 1 400 ? 3.310 12.425 24.097 1.00 20.33 1252 ILE A O 1
ATOM 3158 N N . GLN A 1 401 ? 1.547 11.106 23.613 1.00 19.26 1253 GLN A N 1
ATOM 3159 C CA . GLN A 1 401 ? 1.047 12.050 22.616 1.00 24.61 1253 GLN A CA 1
ATOM 3160 C C . GLN A 1 401 ? 0.740 13.416 23.199 1.00 22.79 1253 GLN A C 1
ATOM 3161 O O . GLN A 1 401 ? 0.965 14.445 22.540 1.00 23.89 1253 GLN A O 1
ATOM 3167 N N . GLN A 1 402 ? 0.134 13.463 24.388 1.00 21.27 1254 GLN A N 1
ATOM 3168 C CA . GLN A 1 402 ? -0.185 14.790 24.921 1.00 24.51 1254 GLN A CA 1
ATOM 3169 C C . GLN A 1 402 ? 1.047 15.520 25.412 1.00 28.28 1254 GLN A C 1
ATOM 3170 O O . GLN A 1 402 ? 1.077 16.763 25.380 1.00 29.96 1254 GLN A O 1
ATOM 3176 N N . ASP A 1 403 ? 2.049 14.791 25.905 1.00 21.80 1255 ASP A N 1
ATOM 3177 C CA . ASP A 1 403 ? 3.177 15.453 26.555 1.00 21.43 1255 ASP A CA 1
ATOM 3178 C C . ASP A 1 403 ? 4.337 15.801 25.634 1.00 23.00 1255 ASP A C 1
ATOM 3179 O O . ASP A 1 403 ? 5.180 16.639 26.003 1.00 23.00 1255 ASP A O 1
ATOM 3184 N N . THR A 1 404 ? 4.441 15.179 24.462 1.00 20.79 1256 THR A N 1
ATOM 3185 C CA . THR A 1 404 ? 5.605 15.402 23.617 1.00 21.13 1256 THR A CA 1
ATOM 3186 C C . THR A 1 404 ? 5.127 15.688 22.192 1.00 23.11 1256 THR A C 1
ATOM 3187 O O . THR A 1 404 ? 3.975 15.433 21.865 1.00 24.04 1256 THR A O 1
ATOM 3191 N N . LYS A 1 405 ? 6.029 16.229 21.359 1.00 22.26 1257 LYS A N 1
ATOM 3192 C CA . LYS A 1 405 ? 5.650 16.604 20.003 1.00 23.78 1257 LYS A CA 1
ATOM 3193 C C . LYS A 1 405 ? 6.773 16.286 19.014 1.00 23.44 1257 LYS A C 1
ATOM 3194 O O . LYS A 1 405 ? 7.936 16.059 19.385 1.00 25.40 1257 LYS A O 1
ATOM 3200 N N . GLY A 1 406 ? 6.415 16.356 17.724 1.00 28.21 1258 GLY A N 1
ATOM 3201 C CA . GLY A 1 406 ? 7.428 16.298 16.675 1.00 28.48 1258 GLY A CA 1
ATOM 3202 C C . GLY A 1 406 ? 8.000 14.906 16.466 1.00 27.14 1258 GLY A C 1
ATOM 3203 O O . GLY A 1 406 ? 7.398 13.874 16.825 1.00 27.24 1258 GLY A O 1
ATOM 3204 N N . ASP A 1 407 ? 9.192 14.882 15.867 1.00 23.48 1259 ASP A N 1
ATOM 3205 C CA . ASP A 1 407 ? 9.828 13.595 15.609 1.00 21.78 1259 ASP A CA 1
ATOM 3206 C C . ASP A 1 407 ? 10.195 12.899 16.917 1.00 21.26 1259 ASP A C 1
ATOM 3207 O O . ASP A 1 407 ? 10.264 11.677 16.965 1.00 23.40 1259 ASP A O 1
ATOM 3212 N N . TYR A 1 408 ? 10.466 13.669 17.967 1.00 22.38 1260 TYR A N 1
ATOM 3213 C CA . TYR A 1 408 ? 10.715 13.084 19.290 1.00 22.66 1260 TYR A CA 1
ATOM 3214 C C . TYR A 1 408 ? 9.504 12.287 19.750 1.00 23.17 1260 TYR A C 1
ATOM 3215 O O . TYR A 1 408 ? 9.628 11.136 20.194 1.00 18.92 1260 TYR A O 1
ATOM 3224 N N . GLN A 1 409 ? 8.317 12.889 19.664 1.00 20.46 1261 GLN A N 1
ATOM 3225 C CA . GLN A 1 409 ? 7.101 12.145 19.986 1.00 20.97 1261 GLN A CA 1
ATOM 3226 C C . GLN A 1 409 ? 6.990 10.863 19.142 1.00 22.70 1261 GLN A C 1
ATOM 3227 O O . GLN A 1 409 ? 6.687 9.786 19.667 1.00 21.01 1261 GLN A O 1
ATOM 3233 N N . LYS A 1 410 ? 7.172 10.980 17.813 1.00 21.48 1262 LYS A N 1
ATOM 3234 C CA . LYS A 1 410 ? 7.034 9.780 16.975 1.00 21.80 1262 LYS A CA 1
ATOM 3235 C C . LYS A 1 410 ? 8.001 8.681 17.401 1.00 19.40 1262 LYS A C 1
ATOM 3236 O O . LYS A 1 410 ? 7.641 7.491 17.397 1.00 21.19 1262 LYS A O 1
ATOM 3242 N N . ALA A 1 411 ? 9.241 9.049 17.745 1.00 18.62 1263 ALA A N 1
ATOM 3243 C CA . ALA A 1 411 ? 10.201 8.046 18.196 1.00 19.47 1263 ALA A CA 1
ATOM 3244 C C . ALA A 1 411 ? 9.694 7.336 19.446 1.00 22.14 1263 ALA A C 1
ATOM 3245 O O . ALA A 1 411 ? 9.747 6.111 19.528 1.00 19.42 1263 ALA A O 1
ATOM 3247 N N . LEU A 1 412 ? 9.213 8.100 20.434 1.00 19.97 1264 LEU A N 1
ATOM 3248 C CA . LEU A 1 412 ? 8.690 7.472 21.664 1.00 19.35 1264 LEU A CA 1
ATOM 3249 C C . LEU A 1 412 ? 7.471 6.593 21.391 1.00 19.92 1264 LEU A C 1
ATOM 3250 O O . LEU A 1 412 ? 7.291 5.552 22.041 1.00 19.54 1264 LEU A O 1
ATOM 3255 N N . LEU A 1 413 ? 6.589 7.020 20.477 1.00 19.18 1265 LEU A N 1
ATOM 3256 C CA . LEU A 1 413 ? 5.419 6.212 20.179 1.00 20.26 1265 LEU A CA 1
ATOM 3257 C C . LEU A 1 413 ? 5.816 4.898 19.509 1.00 19.80 1265 LEU A C 1
ATOM 3258 O O . LEU A 1 413 ? 5.186 3.863 19.764 1.00 20.88 1265 LEU A O 1
ATOM 3263 N N . TYR A 1 414 ? 6.866 4.908 18.673 1.00 22.04 1266 TYR A N 1
ATOM 3264 C CA . TYR A 1 414 ? 7.315 3.642 18.109 1.00 22.01 1266 TYR A CA 1
ATOM 3265 C C . TYR A 1 414 ? 7.901 2.727 19.185 1.00 19.31 1266 TYR A C 1
ATOM 3266 O O . TYR A 1 414 ? 7.716 1.504 19.126 1.00 20.72 1266 TYR A O 1
ATOM 3275 N N . LEU A 1 415 ? 8.633 3.289 20.162 1.00 20.42 1267 LEU A N 1
ATOM 3276 C CA . LEU A 1 415 ? 9.151 2.492 21.284 1.00 18.27 1267 LEU A CA 1
ATOM 3277 C C . LEU A 1 415 ? 8.024 1.964 22.171 1.00 19.20 1267 LEU A C 1
ATOM 3278 O O . LEU A 1 415 ? 8.115 0.857 22.748 1.00 21.32 1267 LEU A O 1
ATOM 3283 N N . CYS A 1 416 ? 6.945 2.729 22.278 1.00 17.85 1268 CYS A N 1
ATOM 3284 C CA . CYS A 1 416 ? 5.761 2.230 22.963 1.00 20.26 1268 CYS A CA 1
ATOM 3285 C C . CYS A 1 416 ? 5.167 1.034 22.216 1.00 21.80 1268 CYS A C 1
ATOM 3286 O O . CYS A 1 416 ? 4.757 0.045 22.839 1.00 20.54 1268 CYS A O 1
ATOM 3289 N N . GLY A 1 417 ? 5.137 1.107 20.874 1.00 22.92 1269 GLY A N 1
ATOM 3290 C CA . GLY A 1 417 ? 4.788 -0.027 20.019 1.00 22.57 1269 GLY A CA 1
ATOM 3291 C C . GLY A 1 417 ? 3.421 0.076 19.404 1.00 31.95 1269 GLY A C 1
ATOM 3292 O O . GLY A 1 417 ? 3.235 -0.253 18.227 1.00 31.79 1269 GLY A O 1
ATOM 3293 N N . GLY A 1 418 ? 2.458 0.540 20.186 1.00 27.10 1270 GLY A N 1
ATOM 3294 C CA . GLY A 1 418 ? 1.080 0.622 19.724 1.00 27.87 1270 GLY A CA 1
ATOM 3295 C C . GLY A 1 418 ? 0.245 1.262 20.817 1.00 25.39 1270 GLY A C 1
ATOM 3296 O O . GLY A 1 418 ? 0.710 1.490 21.945 1.00 25.29 1270 GLY A O 1
ATOM 3297 N N . ASP A 1 419 ? -0.991 1.562 20.457 1.00 25.69 1271 ASP A N 1
ATOM 3298 C CA . ASP A 1 419 ? -1.969 2.102 21.400 1.00 25.17 1271 ASP A CA 1
ATOM 3299 C C . ASP A 1 419 ? -2.711 0.956 22.087 1.00 31.28 1271 ASP A C 1
ATOM 3300 O O . ASP A 1 419 ? -2.693 -0.194 21.630 1.00 35.95 1271 ASP A O 1
ATOM 3305 N N . ASP A 1 420 ? -3.347 1.272 23.205 1.00 25.53 1272 ASP A N 1
ATOM 3306 C CA . ASP A 1 420 ? -4.174 0.320 23.939 1.00 27.62 1272 ASP A CA 1
ATOM 3307 C C . ASP A 1 420 ? -5.567 0.901 24.161 1.00 42.66 1272 ASP A C 1
ATOM 3308 O O . ASP A 1 420 ? -6.456 0.160 24.577 1.00 48.99 1272 ASP A O 1
ATOM 3314 N N . LYS B 2 5 ? -2.198 -19.023 -3.503 1.00 115.20 31 LYS B N 1
ATOM 3315 C CA . LYS B 2 5 ? -2.987 -18.132 -4.391 1.00 116.92 31 LYS B CA 1
ATOM 3316 C C . LYS B 2 5 ? -3.514 -16.966 -3.562 1.00 112.87 31 LYS B C 1
ATOM 3317 O O . LYS B 2 5 ? -3.404 -15.815 -4.016 1.00 111.61 31 LYS B O 1
ATOM 3323 N N . LYS B 2 6 ? -4.097 -17.276 -2.405 1.00 112.62 32 LYS B N 1
ATOM 3324 C CA . LYS B 2 6 ? -4.646 -16.201 -1.543 1.00 108.50 32 LYS B CA 1
ATOM 3325 C C . LYS B 2 6 ? -3.501 -15.625 -0.710 1.00 101.55 32 LYS B C 1
ATOM 3326 O O . LYS B 2 6 ? -2.811 -16.417 -0.065 1.00 97.78 32 LYS B O 1
ATOM 3332 N N . ILE B 2 7 ? -3.287 -14.311 -0.789 1.00 103.24 33 ILE B N 1
ATOM 3333 C CA . ILE B 2 7 ? -2.241 -13.629 0.034 1.00 96.11 33 ILE B CA 1
ATOM 3334 C C . ILE B 2 7 ? -2.925 -12.582 0.914 1.00 95.33 33 ILE B C 1
ATOM 3335 O O . ILE B 2 7 ? -3.635 -11.741 0.345 1.00 98.61 33 ILE B O 1
ATOM 3340 N N . THR B 2 8 ? -2.719 -12.613 2.236 1.00 88.31 34 THR B N 1
ATOM 3341 C CA . THR B 2 8 ? -3.456 -11.654 3.111 1.00 89.61 34 THR B CA 1
ATOM 3342 C C . THR B 2 8 ? -2.531 -11.035 4.169 1.00 85.36 34 THR B C 1
ATOM 3343 O O . THR B 2 8 ? -2.013 -11.795 4.992 1.00 84.19 34 THR B O 1
ATOM 3347 N N . THR B 2 9 ? -2.351 -9.712 4.128 1.00 86.86 35 THR B N 1
ATOM 3348 C CA . THR B 2 9 ? -1.548 -9.000 5.162 1.00 81.46 35 THR B CA 1
ATOM 3349 C C . THR B 2 9 ? -2.287 -9.083 6.498 1.00 84.56 35 THR B C 1
ATOM 3350 O O . THR B 2 9 ? -3.367 -8.497 6.597 1.00 86.56 35 THR B O 1
ATOM 3354 N N . VAL B 2 10 ? -1.728 -9.797 7.476 1.00 85.10 36 VAL B N 1
ATOM 3355 C CA . VAL B 2 10 ? -2.391 -10.007 8.796 1.00 87.02 36 VAL B CA 1
ATOM 3356 C C . VAL B 2 10 ? -2.509 -8.679 9.552 1.00 88.46 36 VAL B C 1
ATOM 3357 O O . VAL B 2 10 ? -3.576 -8.375 10.052 1.00 88.94 36 VAL B O 1
#

Solvent-accessible surface area: 19806 Å² total; per-residue (Å²): 123,97,99,90,14,85,5,47,0,9,9,127,53,9,7,5,3,0,2,0,0,94,91,8,156,97,40,67,44,2,61,4,73,109,38,58,83,29,1,5,1,36,40,40,26,47,9,46,60,36,16,46,1,14,16,0,5,72,99,84,1,39,120,26,37,4,89,152,0,0,54,28,1,64,177,10,10,163,59,60,103,107,47,66,1,71,8,33,0,76,38,136,162,145,29,22,42,95,135,31,5,63,133,9,0,76,56,0,27,79,2,24,137,64,200,66,33,48,51,85,39,0,2,62,14,0,5,8,19,15,22,122,6,13,56,55,0,27,141,0,4,62,106,97,28,150,104,105,1,49,58,5,0,127,97,23,11,85,56,83,15,34,69,0,0,30,5,3,14,68,37,92,10,65,12,10,0,22,37,0,81,58,4,21,165,63,190,53,31,39,53,70,3,0,0,0,0,2,9,0,17,64,24,152,56,5,86,69,2,42,120,12,0,94,112,77,59,177,48,54,2,57,124,31,0,71,99,46,14,77,46,45,14,82,122,0,0,22,31,14,3,100,2,166,36,52,125,97,64,121,126,80,67,150,150,60,12,42,86,1,0,112,34,0,43,54,6,0,35,125,114,200,47,29,49,14,73,80,0,16,45,3,0,14,91,54,10,52,45,20,0,70,70,0,3,96,95,0,114,78,60,7,103,79,61,1,31,58,0,0,104,105,42,12,131,53,59,22,34,43,0,0,30,12,2,0,50,5,5,70,46,45,22,50,3,0,0,27,37,0,55,46,2,4,122,48,217,51,34,129,24,119,10,0,3,2,0,0,18,21,9,18,114,85,18,3,6,106,0,3,50,44,0,74,186,115,47,44,109,4,0,52,84,50,0,68,103,42,6,136,42,45,21,15,97,0,0,14,82,3,0,9,3,69,74,167,100,74,24,82,29

Foldseek 3Di:
DKDKAWWFLLAPAQAWDWDADCVDPVHNFIWTQDGHQRHGPLQSQPHDGPWTWADKQRHGRHRHGPVVNVVVNVVRSPPLVDPIMITIIHDPPISCDLVNLLVLLVQQVVQLPPVLGNLLSVLSPLLRYYQVSLQSNQVNNCVVPVDGPLVSLCVRDDDLLNVLRNLSSDDLLRSLLVQCVVQQDDDAGVLLSLLLSLLQDALVSLVSNQVVNCVVPVDGSLVSLPVHDDDVLNVLSSLSSNNQADEDDPDQDVVVLLVLLVQCCVQFVVDDAGPSVSVSCSLRHYYLVSVLSSQVSNVVVDVDGPLRRLVVHDDDSNSVNSNLNVCSSNPVLLSLLVQLCVQQVDDAGVSVSLSSSLSNCLPPQLSSNQVSNCVPVVFTSLVSLVVRDDDSSSVSSNSSSNDTD/DDDDDD

Sequence (411 aa):
ELKTVTLSKMKQSLGISISGGIESKVQPMVKIEKIFPGGAAFLSGALQAGFELVAVDGENLEQVTHQRAVDTIRRAYRNKAREPMELVVRVPVKAYTNFDAERDALLNIETAIKTKGVDEVTIVNNILTNRSNEQRQDIAFAYQRRRTKKELASALKSALSGHLETVILGLLKTPAQYDASELKASMKGLGTDEDSSLIEIICSRTNQELQQEINRVYKEMYKTTDLEKDIISDTSGDFRKLMVALAKGRRAEDGSVIDYELIDQDARDLYDAGVVKRKGTDVPKWISSIMTERSVPHLQKVFDDRYKSYSPYDMLEESIRKEVKGDLENAFLNLVQCIQNKPLYFADRLYDSMKGKGTRDKVLIRIMVSRSSEVDMLKIRSSEFKRKYGKSLYYYIQQDTKGDYQKALLYLCGGDDKKITTV

Radius of gyration: 23.86 Å; Cα contacts (8 Å, |Δi|>4): 656; chains: 2; bounding box: 48×49×74 Å

GO terms:
  GO:0005737 cytoplasm (C, IDA)
  GO:0005768 endosome (C, IDA)
  GO:0005515 protein binding (F, IPI)
  GO:0009986 cell surface (C, IDA)
  GO:0044090 positive regulation of vacuole organization (P, IMP)
  GO:0035578 azurophil granule lumen (C, TAS)
  GO:0005576 extracellular region (C, TAS)
  GO:0005829 cytosol (C, TAS)
  GO:0042802 identical protein binding (F, IPI)
  GO:0001921 positive regulation of receptor recycling (P, IDA)
  GO:0004867 serine-type endopeptidase inhibitor activity (F, IDA)
  GO:0005886 plasma membrane (C, IDA)
  GO:1905581 positive regulation of low-density lipoprotein particle clearance (P, IDA)
  GO:1905602 positive regulation of receptor-mediated endocytosis involved in cholesterol transport (P, IDA)
  GO:1990667 PCSK9-AnxA2 complex (C, IDA)
  GO:0032804 negative regulation of low-density lipoprotein particle receptor catabolic process (P, IDA)
  GO:0098641 cadherin binding involved in cell-cell adhesion (F, HDA)
  GO:0005576 extracellular region (C, HDA)
  GO:0005912 adherens junction (C, HDA)
  GO:0031012 extracellular matrix (C, HDA)

Nearest PDB structures (foldseek):
  7pc5-assembly1_A  TM=1.002E+00  e=8.124E-61  Homo sapiens
  7pc3-assembly1_A  TM=7.845E-01  e=8.629E-49  Homo sapiens
  1w7b-assembly1_A  TM=9.896E-01  e=9.872E-42  Homo sapiens
  7pc7-assembly1_A  TM=7.732E-01  e=3.850E-47  Homo sapiens
  7pc7-assembly2_B  TM=7.692E-01  e=1.017E-46  Homo sapiens

InterPro domains:
  IPR001464 Annexin [PR00196] (47-69)
  IPR001464 Annexin [PR00196] (87-103)
  IPR001464 Annexin [PR00196] (114-135)
  IPR001464 Annexin [PR00196] (198-224)
  IPR001464 Annexin [PR00196] (278-298)
  IPR001464 Annexin [PR00196] (322-335)
  IPR002389 Annexin A2 [PR00198] (2-20)
  IPR002389 Annexin A2 [PR00198] (21-32)
  IPR002389 Annexin A2 [PR00198] (169-180)
  IPR002389 Annexin A2 [PR00198] (181-192)
  IPR002389 Annexin A2 [PR00198] (237-246)
  IPR002389 Annexin A2 [PR00198] (254-264)
  IPR018252 Annexin repeat, conserved site [PS00223] (50-102)
  IPR018252 Annexin repeat, conserved site [PS00223] (122-174)
  IPR018252 Annexin repeat, conserved site [PS00223] (282-334)
  IPR018502 Annexin repeat [PF00191] (38-102)
  IPR018502 Annexin repeat [PF00191] (109-174)
  IPR018502 Annexin repeat [PF00191] (193-259)
  IPR018502 Annexin repeat [PF00191] (269-334)
  IPR018502 Annexin repeat [PS51897] (33-104)

CATH classification: 2.30.42.10 (+4 more: 1.10.220.10, 1.10.220.10, 1.10.220.10)